Protein AF-A0A6A6IX76-F1 (afdb_monomer_lite)

pLDDT: mean 70.17, std 24.58, range [25.3, 98.0]

Organism: NCBI:txid390896

Secondary structure (DSSP, 8-state):
-PPPPP-PPPP-PPPP-TTSBSSHHHHHHT-EE--GGGS-GGG-B-TTT-PBBTPPPTT---PBPEEE-TTS-EEEHHHHHHHTPPPPEEEEE------STT-HHHHHHHHHHHHHHHTT--GGGGGGT--HHHHHHHHHHHTTSHHHHHHHHHHHHHHHHHHTT---S-EEEEEE-SSEEEEEEPPPP-SS----------------PPPPS---SS-HHHHHHHHHHHHHHHHHHHSS------------------------------------------------PPPP----------HHHHHHHHHHHHHHHHHHHHT-S-TTTSTT-HHHHHHHHHHHHHHHTTS----------------------------------------------------GGGGS-SS-HHHHHHHHHHHHHHHHHHHHHHHHHHHHHHHHHHHHHHHHHHHHHHHHHHHHHHHHHHHHHHHHHHHHHHHHHHHHHHHTTSPP---------------PSP-------------EEEEEEEE-SSGGG-SEEE-PPPP-TTS-TT-TT----GGGHHHHGGGSEEEEEEEE-TTTTTT-TT---SPPPPPSEEEEE------SB-TTT--B-B-TTSTTS-HHHHTT-----

Sequence (645 aa):
MQAAPGKKKPYRPPRPDANTFSTQHEFLESLTPVPADSVGEKDRKCAHCWKRFGEADPGLDNAEEPVRFRCGHVFGERCMKELFCPPEAVRIDMLPLSFAPGSRGAELGRRLSAYVDQCGVDKGALLIGGKREKDFTRLLNEVQNANRGYEILGKEWYPRVHQAMHPNLNLHDVHLLENAVIFDVGIPEPKGKPTFIPEYTTAAVGYIPSMPTEWTATSTEDLLALADEAQHLYEAAKNATPDSSNASSTPVSSINNNGLPSFASLLGALHGDVDVPDHDPSFATTTSEPVSQPDTPGSAKTVAEITSELLAEDQALIEMMSTLEDPALAMDSPAYVAYQQMMEHYSETATEGSIPSSEDGPEPMEGVEQPSTDTAAEPLQGKLPSIHEALSSAETGGTAPGAWKDKLPKVSKLDKLVSLQKSQADAKQAFKAAKKSEASIKASKEASQRRAAKAKAERDARKQELIAVLARSLARVYDEYEQHQFDSALAAGQPPPIKRLKLASPTSTITPPPVTDAPIPGPLPMNVIHLSAMMHRHDVDARHYEVPQPYTHGGDPEDEDDDETINDEAQGLSEKTIFLTRTTCRKCFKHTAGGPTRFFSLPEYICWKNTKSVPDGCPICHKVLFRKGLDSLDPHGAAMAVDPY

Foldseek 3Di:
DDDDPPPDDPDDFFDDDPQFAADLVSQLVQFAFDALVPQDPVQQAAPPPRDGAPDDDVPDPDHFTWTAGPVGHIHGSVVCCVLSPQFDWQWDFFAAQDCPPPFLLVLLLVLLVVQCVVVVPDPVCLVVVDPLLVSLLVVLVQLVPVVSLCVRRNLPVSVVVVVLLPDPAQFPFWADGRFAIETEGFDDDPPDDPPCPDDPDDDDDDDDPPDPPPPPPDPVVVVVVVVVVVVVVVVVVVPDDDDDDDDDDDDDDDDDDDDDDDDDDDDDDDDDDDDDDDDDDDDDDDDDDDDDDDDDDDDDDDVVVVVVVVVVVVVVVVVVVVPPPDPVPCCPDPVNVVVVVVVVVVVVVPDDDDDDDDDDDDDDDDDDDDDDDDDDDDDDDDDDDDDDDDDDDDDDDDDDDDDCVVVPPPQDPVNVVVVVVVVVVVVVVVVVVVVVVVVVVVVVVVVVVVVVVVVVVVVVVSSSSSSSSSSVNSVVSNSVNLVCQQVVCVVVVHNGPVVDPPPDPPPDPPPDPPPPVPPPPPSDPAQEFEWEAEDAPVQQAPQEEATADGPPVVDDPVPPPCPPDPVVVSVVSNRHRYYYYYHYDCVRQVPVPVGCPRHRDDHSMYIYRDPSPSQLADPPPSNGRHDPPSPVPPVVVVPPPPDPD

Structure (mmCIF, N/CA/C/O backbone):
data_AF-A0A6A6IX76-F1
#
_entry.id   AF-A0A6A6IX76-F1
#
loop_
_atom_site.group_PDB
_atom_site.id
_atom_site.type_symbol
_atom_site.label_atom_id
_atom_site.label_alt_id
_atom_site.label_comp_id
_atom_site.label_asym_id
_atom_site.label_entity_id
_atom_site.label_seq_id
_atom_site.pdbx_PDB_ins_code
_atom_site.Cartn_x
_atom_site.Cartn_y
_atom_site.Cartn_z
_atom_site.occupancy
_atom_site.B_iso_or_equiv
_atom_site.auth_seq_id
_atom_site.auth_comp_id
_atom_site.auth_asym_id
_atom_site.auth_atom_id
_atom_site.pdbx_PDB_model_num
ATOM 1 N N . MET A 1 1 ? -27.941 36.169 -43.407 1.00 43.28 1 MET A N 1
ATOM 2 C CA . MET A 1 1 ? -28.089 34.843 -42.764 1.00 43.28 1 MET A CA 1
ATOM 3 C C . MET A 1 1 ? -26.693 34.354 -42.426 1.00 43.28 1 MET A C 1
ATOM 5 O O . MET A 1 1 ? -25.873 34.317 -43.333 1.00 43.28 1 MET A O 1
ATOM 9 N N . GLN A 1 2 ? -26.386 34.059 -41.162 1.00 44.41 2 GLN A N 1
ATOM 10 C CA . GLN A 1 2 ? -25.105 33.432 -40.812 1.00 44.41 2 GLN A CA 1
ATOM 11 C C . GLN A 1 2 ? -25.193 31.933 -41.125 1.00 44.41 2 GLN A C 1
ATOM 13 O O . GLN A 1 2 ? -26.206 31.302 -40.823 1.00 44.41 2 GLN A O 1
ATOM 18 N N . ALA A 1 3 ? -24.165 31.370 -41.760 1.00 51.00 3 ALA A N 1
ATOM 19 C CA . ALA A 1 3 ? -24.097 29.931 -41.982 1.00 51.00 3 ALA A CA 1
ATOM 20 C C . ALA A 1 3 ? -23.839 29.232 -40.640 1.00 51.00 3 ALA A C 1
ATOM 22 O O . ALA A 1 3 ? -22.902 29.594 -39.929 1.00 51.00 3 ALA A O 1
ATOM 23 N N . ALA A 1 4 ? -24.663 28.241 -40.290 1.00 57.56 4 ALA A N 1
ATOM 24 C CA . ALA A 1 4 ? -24.445 27.456 -39.078 1.00 57.56 4 ALA A CA 1
ATOM 25 C C . ALA A 1 4 ? -23.062 26.776 -39.141 1.00 57.56 4 ALA A C 1
ATOM 27 O O . ALA A 1 4 ? -22.710 26.245 -40.201 1.00 57.56 4 ALA A O 1
ATOM 28 N N . PRO A 1 5 ? -22.273 26.773 -38.047 1.00 67.00 5 PRO A N 1
ATOM 29 C CA . PRO A 1 5 ? -20.932 26.204 -38.057 1.00 67.00 5 PRO A CA 1
ATOM 30 C C . PRO A 1 5 ? -20.999 24.730 -38.462 1.00 67.00 5 PRO A C 1
ATOM 32 O O . PRO A 1 5 ? -21.653 23.913 -37.809 1.00 67.00 5 PRO A O 1
ATOM 35 N N . GLY A 1 6 ? -20.345 24.401 -39.579 1.00 70.00 6 GLY A N 1
ATOM 36 C CA . GLY A 1 6 ? -20.368 23.057 -40.142 1.00 70.00 6 GLY A CA 1
ATOM 37 C C . GLY A 1 6 ? -19.868 22.048 -39.114 1.00 70.00 6 GLY A C 1
ATOM 38 O O . GLY A 1 6 ? -18.753 22.186 -38.609 1.00 70.00 6 GLY A O 1
ATOM 39 N N . LYS A 1 7 ? -20.694 21.042 -38.796 1.00 77.06 7 LYS A N 1
ATOM 40 C CA . LYS A 1 7 ? -20.360 20.002 -37.814 1.00 77.06 7 LYS A CA 1
ATOM 41 C C . LYS A 1 7 ? -19.043 19.336 -38.220 1.00 77.06 7 LYS A C 1
ATOM 43 O O . LYS A 1 7 ? -19.023 18.544 -39.165 1.00 77.06 7 LYS A O 1
ATOM 48 N N . LYS A 1 8 ? -17.949 19.668 -37.519 1.00 80.06 8 LYS A N 1
ATOM 49 C CA . LYS A 1 8 ? -16.648 19.010 -37.693 1.00 80.06 8 LYS A CA 1
ATOM 50 C C . LYS A 1 8 ? -16.887 17.504 -37.575 1.00 80.06 8 LYS A C 1
ATOM 52 O O . LYS A 1 8 ? -17.540 17.062 -36.629 1.00 80.06 8 LYS A O 1
ATOM 57 N N . LYS A 1 9 ? -16.417 16.722 -38.553 1.00 77.69 9 LYS A N 1
ATOM 58 C CA . LYS A 1 9 ? -16.522 15.257 -38.481 1.00 77.69 9 LYS A CA 1
ATOM 59 C C . LYS A 1 9 ? -15.823 14.819 -37.186 1.00 77.69 9 LYS A C 1
ATOM 61 O O . LYS A 1 9 ? -14.697 15.271 -36.976 1.00 77.69 9 LYS A O 1
ATOM 66 N N . PRO A 1 10 ? -16.457 14.003 -36.321 1.00 78.88 10 PRO A N 1
ATOM 67 C CA . PRO A 1 10 ? -15.813 13.559 -35.093 1.00 78.88 10 PRO A CA 1
ATOM 68 C C . PRO A 1 10 ? -14.507 12.851 -35.448 1.00 78.88 10 PRO A C 1
ATOM 70 O O . PRO A 1 10 ? -14.475 12.059 -36.398 1.00 78.88 10 PRO A O 1
ATOM 73 N N . TYR A 1 11 ? -13.442 13.176 -34.713 1.00 78.50 11 TYR A N 1
ATOM 74 C CA . TYR A 1 11 ? -12.138 12.559 -34.908 1.00 78.50 11 TYR A CA 1
ATOM 75 C C . TYR A 1 11 ? -12.284 11.039 -34.830 1.00 78.50 11 TYR A C 1
ATOM 77 O O . TYR A 1 11 ? -12.939 10.502 -33.936 1.00 78.50 11 TYR A O 1
ATOM 85 N N . ARG A 1 12 ? -11.703 10.348 -35.807 1.00 73.81 12 ARG A N 1
ATOM 86 C CA . ARG A 1 12 ? -11.569 8.896 -35.784 1.00 73.81 12 ARG A CA 1
ATOM 87 C C . ARG A 1 12 ? -10.086 8.618 -35.603 1.00 73.81 12 ARG A C 1
ATOM 89 O O . ARG A 1 12 ? -9.333 9.054 -36.477 1.00 73.81 12 ARG A O 1
ATOM 96 N N . PRO A 1 13 ? -9.667 7.922 -34.532 1.00 71.94 13 PRO A N 1
ATOM 97 C CA . PRO A 1 13 ? -8.279 7.520 -34.418 1.00 71.94 13 PRO A CA 1
ATOM 98 C C . PRO A 1 13 ? -7.898 6.686 -35.651 1.00 71.94 13 PRO A C 1
ATOM 100 O O . PRO A 1 13 ? -8.743 5.934 -36.168 1.00 71.94 13 PRO A O 1
ATOM 103 N N . PRO A 1 14 ? -6.665 6.838 -36.160 1.00 78.94 14 PRO A N 1
ATOM 104 C CA . PRO A 1 14 ? -6.174 6.009 -37.246 1.00 78.94 14 PRO A CA 1
ATOM 105 C C . PRO A 1 14 ? -6.271 4.531 -36.856 1.00 78.94 14 PRO A C 1
ATOM 107 O O . PRO A 1 14 ? -6.201 4.162 -35.686 1.00 78.94 14 PRO A O 1
ATOM 110 N N . ARG A 1 15 ? -6.507 3.677 -37.851 1.00 84.25 15 ARG A N 1
ATOM 111 C CA . ARG A 1 15 ? -6.641 2.230 -37.657 1.00 84.25 15 ARG A CA 1
ATOM 112 C C . ARG A 1 15 ? -5.358 1.531 -38.106 1.00 84.25 15 ARG A C 1
ATOM 114 O O . ARG A 1 15 ? -4.731 2.041 -39.036 1.00 84.25 15 ARG A O 1
ATOM 121 N N . PRO A 1 16 ? -5.017 0.368 -37.521 1.00 85.88 16 PRO A N 1
ATOM 122 C CA . PRO A 1 16 ? -4.015 -0.528 -38.081 1.00 85.88 16 PRO A CA 1
ATOM 123 C C . PRO A 1 16 ? -4.233 -0.758 -39.582 1.00 85.88 16 PRO A C 1
ATOM 125 O O . PRO A 1 16 ? -5.360 -1.030 -40.008 1.00 85.88 16 PRO A O 1
ATOM 128 N N . ASP A 1 17 ? -3.164 -0.647 -40.368 1.00 88.00 17 ASP A N 1
ATOM 129 C CA . ASP A 1 17 ? -3.142 -0.974 -41.795 1.00 88.00 17 ASP A CA 1
ATOM 130 C C . ASP A 1 17 ? -2.221 -2.184 -42.070 1.00 88.00 17 ASP A C 1
ATOM 132 O O . ASP A 1 17 ? -1.802 -2.888 -41.148 1.00 88.00 17 ASP A O 1
ATOM 136 N N . ALA A 1 18 ? -1.945 -2.487 -43.342 1.00 87.31 18 ALA A N 1
ATOM 137 C CA . ALA A 1 18 ? -1.089 -3.616 -43.724 1.00 87.31 18 ALA A CA 1
ATOM 138 C C . ALA A 1 18 ? 0.401 -3.430 -43.357 1.00 87.31 18 ALA A C 1
ATOM 140 O O . ALA A 1 18 ? 1.162 -4.390 -43.416 1.00 87.31 18 ALA A O 1
ATOM 141 N N . ASN A 1 19 ? 0.813 -2.215 -42.986 1.00 85.12 19 ASN A N 1
ATOM 142 C CA . ASN A 1 19 ? 2.173 -1.851 -42.592 1.00 85.12 19 ASN A CA 1
ATOM 143 C C . ASN A 1 19 ? 2.338 -1.781 -41.064 1.00 85.12 19 ASN A C 1
ATOM 145 O O . ASN A 1 19 ? 3.473 -1.717 -40.594 1.00 85.12 19 ASN A O 1
ATOM 149 N N . THR A 1 20 ? 1.235 -1.772 -40.306 1.00 89.00 20 THR A N 1
ATOM 150 C CA . THR A 1 20 ? 1.229 -1.782 -38.837 1.00 89.00 20 THR A CA 1
ATOM 151 C C . THR A 1 20 ? 1.773 -3.114 -38.309 1.00 89.00 20 THR A C 1
ATOM 153 O O . THR A 1 20 ? 1.223 -4.180 -38.607 1.00 89.00 20 THR A O 1
ATOM 156 N N . PHE A 1 21 ? 2.834 -3.017 -37.510 1.00 89.88 21 PHE A N 1
ATOM 157 C CA . PHE A 1 21 ? 3.577 -4.099 -36.865 1.00 89.88 21 PHE A CA 1
ATOM 158 C C . PHE A 1 21 ? 2.705 -4.919 -35.906 1.00 89.88 21 PHE A C 1
ATOM 160 O O . PHE A 1 21 ? 1.697 -4.434 -35.382 1.00 89.88 21 PHE A O 1
ATOM 167 N N . SER A 1 22 ? 3.073 -6.180 -35.689 1.00 88.00 22 SER A N 1
ATOM 168 C CA . SER A 1 22 ? 2.389 -7.065 -34.744 1.00 88.00 22 SER A CA 1
ATOM 169 C C . SER A 1 22 ? 2.694 -6.700 -33.291 1.00 88.00 22 SER A C 1
ATOM 171 O O . SER A 1 22 ? 1.755 -6.640 -32.499 1.00 88.00 22 SER A O 1
ATOM 173 N N . THR A 1 23 ? 3.956 -6.377 -32.993 1.00 87.25 23 THR A N 1
ATOM 174 C CA . THR A 1 23 ? 4.463 -6.019 -31.660 1.00 87.25 23 THR A CA 1
ATOM 175 C C . THR A 1 23 ? 5.268 -4.717 -31.696 1.00 87.25 23 THR A C 1
ATOM 177 O O . THR A 1 23 ? 5.735 -4.281 -32.754 1.00 87.25 23 THR A O 1
ATOM 180 N N . GLN A 1 24 ? 5.481 -4.106 -30.530 1.00 86.62 24 GLN A N 1
ATOM 181 C CA . GLN A 1 24 ? 6.405 -2.979 -30.356 1.00 86.62 24 GLN A CA 1
ATOM 182 C C . GLN A 1 24 ? 7.868 -3.351 -30.692 1.00 86.62 24 GLN A C 1
ATOM 184 O O . GLN A 1 24 ? 8.612 -2.523 -31.217 1.00 86.62 24 GLN A O 1
ATOM 189 N N . HIS A 1 25 ? 8.272 -4.606 -30.462 1.00 87.50 25 HIS A N 1
ATOM 190 C CA . HIS A 1 25 ? 9.621 -5.095 -30.776 1.00 87.50 25 HIS A CA 1
ATOM 191 C C . HIS A 1 25 ? 9.858 -5.226 -32.292 1.00 87.50 25 HIS A C 1
ATOM 193 O O . HIS A 1 25 ? 10.862 -4.723 -32.788 1.00 87.50 25 HIS A O 1
ATOM 199 N N . GLU A 1 26 ? 8.896 -5.780 -33.049 1.00 90.62 26 GLU A N 1
ATOM 200 C CA . GLU A 1 26 ? 8.969 -5.873 -34.523 1.00 90.62 26 GLU A CA 1
ATOM 201 C C . GLU A 1 26 ? 9.098 -4.475 -35.161 1.00 90.62 26 GLU A C 1
ATOM 203 O O . GLU A 1 26 ? 9.751 -4.305 -36.190 1.00 90.62 26 GLU A O 1
ATOM 208 N N . PHE A 1 27 ? 8.496 -3.451 -34.541 1.00 91.75 27 PHE A N 1
ATOM 209 C CA . PHE A 1 27 ? 8.679 -2.061 -34.952 1.00 91.75 27 PHE A CA 1
ATOM 210 C C . PHE A 1 27 ? 10.124 -1.574 -34.732 1.00 91.75 27 PHE A C 1
ATOM 212 O O . PHE A 1 27 ? 10.698 -1.010 -35.666 1.00 91.75 27 PHE A O 1
ATOM 219 N N . LEU A 1 28 ? 10.729 -1.813 -33.562 1.00 91.19 28 LEU A N 1
ATOM 220 C CA . LEU A 1 28 ? 12.121 -1.423 -33.289 1.00 91.19 28 LEU A CA 1
ATOM 221 C C . LEU A 1 28 ? 13.120 -2.134 -34.215 1.00 91.19 28 LEU A C 1
ATOM 223 O O . LEU A 1 28 ? 13.999 -1.483 -34.775 1.00 91.19 28 LEU A O 1
ATOM 227 N N . GLU A 1 29 ? 12.956 -3.439 -34.446 1.00 92.25 29 GLU A N 1
ATOM 228 C CA . GLU A 1 29 ? 13.796 -4.207 -35.382 1.00 92.25 29 GLU A CA 1
ATOM 229 C C . GLU A 1 29 ? 13.666 -3.723 -36.840 1.00 92.25 29 GLU A C 1
ATOM 231 O O . GLU A 1 29 ? 14.561 -3.927 -37.659 1.00 92.25 29 GLU A O 1
ATOM 236 N N . SER A 1 30 ? 12.559 -3.058 -37.185 1.00 92.50 30 SER A N 1
ATOM 237 C CA . SER A 1 30 ? 12.304 -2.549 -38.538 1.00 92.50 30 SER A CA 1
ATOM 238 C C . SER A 1 30 ? 12.938 -1.195 -38.860 1.00 92.50 30 SER A C 1
ATOM 240 O O . SER A 1 30 ? 12.792 -0.719 -39.992 1.00 92.50 30 SER A O 1
ATOM 242 N N . LEU A 1 31 ? 13.577 -0.545 -37.882 1.00 93.88 31 LEU A N 1
ATOM 243 C CA . LEU A 1 31 ? 14.130 0.800 -38.014 1.00 93.88 31 LEU A CA 1
ATOM 244 C C . LEU A 1 31 ? 15.315 0.806 -38.991 1.00 93.88 31 LEU A C 1
ATOM 246 O O . LEU A 1 31 ? 16.470 0.676 -38.607 1.00 93.88 31 LEU A O 1
ATOM 250 N N . THR A 1 32 ? 15.027 0.968 -40.285 1.00 93.69 32 THR A N 1
ATOM 251 C CA . THR A 1 32 ? 16.068 1.017 -41.319 1.00 93.69 32 THR A CA 1
ATOM 252 C C . THR A 1 32 ? 16.925 2.280 -41.162 1.00 93.69 32 THR A C 1
ATOM 254 O O . THR A 1 32 ? 16.364 3.378 -41.292 1.00 93.69 32 THR A O 1
ATOM 257 N N . PRO A 1 33 ? 18.250 2.165 -40.930 1.00 95.81 33 PRO A N 1
ATOM 258 C CA . PRO A 1 33 ? 19.145 3.314 -40.911 1.00 95.81 33 PRO A CA 1
ATOM 259 C C . PRO A 1 33 ? 19.291 3.904 -42.316 1.00 95.81 33 PRO A C 1
ATOM 261 O O . PRO A 1 33 ? 19.227 3.209 -43.334 1.00 95.81 33 PRO A O 1
ATOM 264 N N . VAL A 1 34 ? 19.474 5.217 -42.371 1.00 96.81 34 VAL A N 1
ATOM 265 C CA . VAL A 1 34 ? 19.562 6.017 -43.591 1.00 96.81 34 VAL A CA 1
ATOM 266 C C . VAL A 1 34 ? 20.796 6.909 -43.477 1.00 96.81 34 VAL A C 1
ATOM 268 O O . VAL A 1 34 ? 20.915 7.622 -42.487 1.00 96.81 34 VAL A O 1
ATOM 271 N N . PRO A 1 35 ? 21.709 6.949 -44.466 1.00 96.81 35 PRO A N 1
ATOM 272 C CA . PRO A 1 35 ? 22.851 7.859 -44.415 1.00 96.81 35 PRO A CA 1
ATOM 273 C C . PRO A 1 35 ? 22.382 9.311 -44.280 1.00 96.81 35 PRO A C 1
ATOM 275 O O . PRO A 1 35 ? 21.573 9.760 -45.099 1.00 96.81 35 PRO A O 1
ATOM 278 N N . ALA A 1 36 ? 22.901 10.050 -43.293 1.00 96.19 36 ALA A N 1
ATOM 279 C CA . ALA A 1 36 ? 22.473 11.421 -42.985 1.00 96.19 36 ALA A CA 1
ATOM 280 C C . ALA A 1 36 ? 22.502 12.351 -44.209 1.00 96.19 36 ALA A C 1
ATOM 282 O O . ALA A 1 36 ? 21.611 13.185 -44.377 1.00 96.19 36 ALA A O 1
ATOM 283 N N . ASP A 1 37 ? 23.449 12.147 -45.132 1.00 95.38 37 ASP A N 1
ATOM 284 C CA . ASP A 1 37 ? 23.512 12.945 -46.353 1.00 95.38 37 ASP A CA 1
ATOM 285 C C . ASP A 1 37 ? 22.367 12.712 -47.347 1.00 95.38 37 ASP A C 1
ATOM 287 O O . ASP A 1 37 ? 22.001 13.624 -48.090 1.00 95.38 37 ASP A O 1
ATOM 291 N N . SER A 1 38 ? 21.761 11.524 -47.325 1.00 96.19 38 SER A N 1
ATOM 292 C CA . SER A 1 38 ? 20.589 11.183 -48.142 1.00 96.19 38 SER A CA 1
ATOM 293 C C . SER A 1 38 ? 19.264 11.689 -47.554 1.00 96.19 38 SER A C 1
ATOM 295 O O . SER A 1 38 ? 18.215 11.578 -48.195 1.00 96.19 38 SER A O 1
ATOM 297 N N . VAL A 1 39 ? 19.293 12.268 -46.348 1.00 96.19 39 VAL A N 1
ATOM 298 C CA . VAL A 1 39 ? 18.149 12.960 -45.751 1.00 96.19 39 VAL A CA 1
ATOM 299 C C . VAL A 1 39 ? 18.072 14.380 -46.324 1.00 96.19 39 VAL A C 1
ATOM 301 O O . VAL A 1 39 ? 19.061 15.121 -46.351 1.00 96.19 39 VAL A O 1
ATOM 304 N N . GLY A 1 40 ? 16.885 14.759 -46.809 1.00 95.00 40 GLY A N 1
ATOM 305 C CA . GLY A 1 40 ? 16.633 16.083 -47.377 1.00 95.00 40 GLY A CA 1
ATOM 306 C C . GLY A 1 40 ? 16.861 17.185 -46.344 1.00 95.00 40 GLY A C 1
ATOM 307 O O . GLY A 1 40 ? 16.545 17.009 -45.175 1.00 95.00 40 GLY A O 1
ATOM 308 N N . GLU A 1 41 ? 17.402 18.330 -46.763 1.00 94.25 41 GLU A N 1
ATOM 309 C CA . GLU A 1 41 ? 17.917 19.379 -45.862 1.00 94.25 41 GLU A CA 1
ATOM 310 C C . GLU A 1 41 ? 16.921 19.848 -44.782 1.00 94.25 41 GLU A C 1
ATOM 312 O O . GLU A 1 41 ? 17.316 20.106 -43.647 1.00 94.25 41 GLU A O 1
ATOM 317 N N . LYS A 1 42 ? 15.623 19.894 -45.109 1.00 92.00 42 LYS A N 1
ATOM 318 C CA . LYS A 1 42 ? 14.541 20.256 -44.173 1.00 92.00 42 LYS A CA 1
ATOM 319 C C . LYS A 1 42 ? 14.274 19.196 -43.103 1.00 92.00 42 LYS A C 1
ATOM 321 O O . LYS A 1 42 ? 13.825 19.538 -42.016 1.00 92.00 42 LYS A O 1
ATOM 326 N N . ASP A 1 43 ? 14.575 17.943 -43.422 1.00 93.75 43 ASP A N 1
ATOM 327 C CA . ASP A 1 43 ? 14.320 16.762 -42.603 1.00 93.75 43 ASP A CA 1
ATOM 328 C C . ASP A 1 43 ? 15.595 16.282 -41.881 1.00 93.75 43 ASP A C 1
ATOM 330 O O . ASP A 1 43 ? 15.544 15.292 -41.162 1.00 93.75 43 ASP A O 1
ATOM 334 N N . ARG A 1 44 ? 16.748 16.965 -42.031 1.00 95.62 44 ARG A N 1
ATOM 335 C CA . ARG A 1 44 ? 18.042 16.620 -41.386 1.00 95.62 44 ARG A CA 1
ATOM 336 C C . ARG A 1 44 ? 18.072 16.828 -39.855 1.00 95.62 44 ARG A C 1
ATOM 338 O O . ARG A 1 44 ? 19.150 16.873 -39.263 1.00 95.62 44 ARG A O 1
ATOM 345 N N . LYS A 1 45 ? 16.912 16.969 -39.210 1.00 96.25 45 LYS A N 1
ATOM 346 C CA . LYS A 1 45 ? 16.739 17.087 -37.757 1.00 96.25 45 LYS A CA 1
ATOM 347 C C . LYS A 1 45 ? 15.789 16.010 -37.247 1.00 96.25 45 LYS A C 1
ATOM 349 O O . LYS A 1 45 ? 14.758 15.756 -37.865 1.00 96.25 45 LYS A O 1
ATOM 354 N N . CYS A 1 46 ? 16.087 15.441 -36.083 1.00 95.25 46 CYS A N 1
ATOM 355 C CA . CYS A 1 46 ? 15.146 14.582 -35.378 1.00 95.25 46 CYS A CA 1
ATOM 356 C C . CYS A 1 46 ? 13.927 15.407 -34.941 1.00 95.25 46 CYS A C 1
ATOM 358 O O . CYS A 1 46 ? 14.076 16.397 -34.230 1.00 95.25 46 CYS A O 1
ATOM 360 N N . ALA A 1 47 ? 12.715 14.992 -35.314 1.00 91.88 47 ALA A N 1
ATOM 361 C CA . ALA A 1 47 ? 11.487 15.694 -34.927 1.00 91.88 47 ALA A CA 1
ATOM 362 C C . ALA A 1 47 ? 11.103 15.533 -33.437 1.00 91.88 47 ALA A C 1
ATOM 364 O O . ALA A 1 47 ? 10.102 16.103 -33.015 1.00 91.88 47 ALA A O 1
ATOM 365 N N . HIS A 1 48 ? 11.868 14.753 -32.662 1.00 89.38 48 HIS A N 1
ATOM 366 C CA . HIS A 1 48 ? 11.688 14.589 -31.217 1.00 89.38 48 HIS A CA 1
ATOM 367 C C . HIS A 1 48 ? 12.638 15.509 -30.432 1.00 89.38 48 HIS A C 1
ATOM 369 O O . HIS A 1 48 ? 12.171 16.445 -29.797 1.00 89.38 48 HIS A O 1
ATOM 375 N N . CYS A 1 49 ? 13.960 15.317 -30.545 1.00 92.12 49 CYS A N 1
ATOM 376 C CA . CYS A 1 49 ? 14.965 16.105 -29.812 1.00 92.12 49 CYS A CA 1
ATOM 377 C C . CYS A 1 49 ? 15.480 17.361 -30.549 1.00 92.12 49 CYS A C 1
ATOM 379 O O . CYS A 1 49 ? 16.354 18.056 -30.040 1.00 92.12 49 CYS A O 1
ATOM 381 N N . TRP A 1 50 ? 15.003 17.647 -31.769 1.00 94.00 50 TRP A N 1
ATOM 382 C CA . TRP A 1 50 ? 15.368 18.804 -32.615 1.00 94.00 50 TRP A CA 1
ATOM 383 C C . TRP A 1 50 ? 16.855 18.931 -33.018 1.00 94.00 50 TRP A C 1
ATOM 385 O O . TRP A 1 50 ? 17.203 19.829 -33.806 1.00 94.00 50 TRP A O 1
ATOM 395 N N . LYS A 1 51 ? 17.726 18.025 -32.551 1.00 94.62 51 LYS A N 1
ATOM 396 C CA . LYS A 1 51 ? 19.136 17.895 -32.952 1.00 94.62 51 LYS A CA 1
ATOM 397 C C . LYS A 1 51 ? 19.262 17.445 -34.405 1.00 94.62 51 LYS A C 1
ATOM 399 O O . LYS A 1 51 ? 18.343 16.845 -34.968 1.00 94.62 51 LYS A O 1
ATOM 404 N N . ARG A 1 52 ? 20.396 17.762 -35.029 1.00 96.31 52 ARG A N 1
ATOM 405 C CA . ARG A 1 52 ? 20.725 17.315 -36.387 1.00 96.31 52 ARG A CA 1
ATOM 406 C C . ARG A 1 52 ? 21.370 15.937 -36.365 1.00 96.31 52 ARG A C 1
ATOM 408 O O . ARG A 1 52 ? 22.087 15.598 -35.432 1.00 96.31 52 ARG A O 1
ATOM 415 N N . PHE A 1 53 ? 21.131 15.157 -37.412 1.00 97.31 53 PHE A N 1
ATOM 416 C CA . PHE A 1 53 ? 21.707 13.819 -37.505 1.00 97.31 53 PHE A CA 1
ATOM 417 C C . PHE A 1 53 ? 23.221 13.865 -37.726 1.00 97.31 53 PHE A C 1
ATOM 419 O O . PHE A 1 53 ? 23.697 14.615 -38.579 1.00 97.31 53 PHE A O 1
ATOM 426 N N . GLY A 1 54 ? 23.962 13.052 -36.971 1.00 94.00 54 GLY A N 1
ATOM 427 C CA . GLY A 1 54 ? 25.429 13.029 -36.980 1.00 94.00 54 GLY A CA 1
ATOM 428 C C . GLY A 1 54 ? 26.123 14.229 -36.313 1.00 94.00 54 GLY A C 1
ATOM 429 O O . GLY A 1 54 ? 27.350 14.265 -36.296 1.00 94.00 54 GLY A O 1
ATOM 430 N N . GLU A 1 55 ? 25.385 15.196 -35.754 1.00 94.50 55 GLU A N 1
ATOM 431 C CA . GLU A 1 55 ? 25.950 16.264 -34.917 1.00 94.50 55 GLU A CA 1
ATOM 432 C C . GLU A 1 55 ? 25.823 15.853 -33.434 1.00 94.50 55 GLU A C 1
ATOM 434 O O . GLU A 1 55 ? 24.714 15.643 -32.944 1.00 94.50 55 GLU A O 1
ATOM 439 N N . ALA A 1 56 ? 26.956 15.711 -32.735 1.00 93.56 56 ALA A N 1
ATOM 440 C CA . ALA A 1 56 ? 27.031 15.456 -31.289 1.00 93.56 56 ALA A CA 1
ATOM 441 C C . ALA A 1 56 ? 27.270 16.762 -30.513 1.00 93.56 56 ALA A C 1
ATOM 443 O O . ALA A 1 56 ? 27.950 17.663 -31.015 1.00 93.56 56 ALA A O 1
ATOM 444 N N . ASP A 1 57 ? 26.780 16.849 -29.275 1.00 91.75 57 ASP A N 1
ATOM 445 C CA . ASP A 1 57 ? 27.096 17.983 -28.400 1.00 91.75 57 ASP A CA 1
ATOM 446 C C . ASP A 1 57 ? 28.558 17.922 -27.901 1.00 91.75 57 ASP A C 1
ATOM 448 O O . ASP A 1 57 ? 29.105 16.832 -27.702 1.00 91.75 57 ASP A O 1
ATOM 452 N N . PRO A 1 58 ? 29.225 19.069 -27.649 1.00 93.88 58 PRO A N 1
ATOM 453 C CA . PRO A 1 58 ? 30.626 19.090 -27.228 1.00 93.88 58 PRO A CA 1
ATOM 454 C C . PRO A 1 58 ? 30.891 18.311 -25.928 1.00 93.88 58 PRO A C 1
ATOM 456 O O . PRO A 1 58 ? 30.606 18.786 -24.832 1.00 93.88 58 PRO A O 1
ATOM 459 N N . GLY A 1 59 ? 31.500 17.129 -26.057 1.00 92.25 59 GLY A N 1
ATOM 460 C CA . GLY A 1 59 ? 31.865 16.259 -24.934 1.00 92.25 59 GLY A CA 1
ATOM 461 C C . GLY A 1 59 ? 30.832 15.188 -24.565 1.00 92.25 59 GLY A C 1
ATOM 462 O O . GLY A 1 59 ? 31.078 14.448 -23.615 1.00 92.25 59 GLY A O 1
ATOM 463 N N . LEU A 1 60 ? 29.724 15.064 -25.305 1.00 91.00 60 LEU A N 1
ATOM 464 C CA . LEU A 1 60 ? 28.700 14.036 -25.093 1.00 91.00 60 LEU A CA 1
ATOM 465 C C . LEU A 1 60 ? 28.578 13.130 -26.324 1.00 91.00 60 LEU A C 1
ATOM 467 O O . LEU A 1 60 ? 28.434 13.615 -27.443 1.00 91.00 60 LEU A O 1
ATOM 471 N N . ASP A 1 61 ? 28.566 11.811 -26.123 1.00 90.00 61 ASP A N 1
ATOM 472 C CA . ASP A 1 61 ? 28.298 10.851 -27.201 1.00 90.00 61 ASP A CA 1
ATOM 473 C C . ASP A 1 61 ? 26.779 10.703 -27.407 1.00 90.00 61 ASP A C 1
ATOM 475 O O . ASP A 1 61 ? 26.114 9.817 -26.862 1.00 90.00 61 ASP A O 1
ATOM 479 N N . ASN A 1 62 ? 26.192 11.693 -28.085 1.00 89.62 62 ASN A N 1
ATOM 480 C CA . ASN A 1 62 ? 24.742 11.827 -28.240 1.00 89.62 62 ASN A CA 1
ATOM 481 C C . ASN A 1 62 ? 24.287 12.216 -29.660 1.00 89.62 62 ASN A C 1
ATOM 483 O O . ASN A 1 62 ? 23.177 12.728 -29.829 1.00 89.62 62 ASN A O 1
ATOM 487 N N . ALA A 1 63 ? 25.120 11.946 -30.671 1.00 93.50 63 ALA A N 1
ATOM 488 C CA . ALA A 1 63 ? 24.713 12.054 -32.068 1.00 93.50 63 ALA A CA 1
ATOM 489 C C . ALA A 1 63 ? 23.577 11.068 -32.388 1.00 93.50 63 ALA A C 1
ATOM 491 O O . ALA A 1 63 ? 23.632 9.890 -32.043 1.00 93.50 63 ALA A O 1
ATOM 492 N N . GLU A 1 64 ? 22.564 11.548 -33.106 1.00 96.00 64 GLU A N 1
ATOM 493 C CA . GLU A 1 64 ? 21.472 10.715 -33.612 1.00 96.00 64 GLU A CA 1
ATOM 494 C C . GLU A 1 64 ? 21.786 10.219 -35.030 1.00 96.00 64 GLU A C 1
ATOM 496 O O . GLU A 1 64 ? 22.015 11.030 -35.935 1.00 96.00 64 GLU A O 1
ATOM 501 N N . GLU A 1 65 ? 21.730 8.905 -35.262 1.00 97.06 65 GLU A N 1
ATOM 502 C CA . GLU A 1 65 ? 21.673 8.353 -36.622 1.00 97.06 65 GLU A CA 1
ATOM 503 C C . GLU A 1 65 ? 20.237 8.440 -37.177 1.00 97.06 65 GLU A C 1
ATOM 505 O O . GLU A 1 65 ? 19.286 8.195 -36.431 1.00 97.06 65 GLU A O 1
ATOM 510 N N . PRO A 1 66 ? 20.017 8.773 -38.465 1.00 97.75 66 PRO A N 1
ATOM 511 C CA . PRO A 1 66 ? 18.668 8.845 -39.014 1.00 97.75 66 PRO A CA 1
ATOM 512 C C . PRO A 1 66 ? 18.107 7.453 -39.324 1.00 97.75 66 PRO A C 1
ATOM 514 O O . PRO A 1 66 ? 18.631 6.744 -40.182 1.00 97.75 66 PRO A O 1
ATOM 517 N N . VAL A 1 67 ? 16.965 7.105 -38.735 1.00 97.25 67 VAL A N 1
ATOM 518 C CA . VAL A 1 67 ? 16.162 5.927 -39.106 1.00 97.25 67 VAL A CA 1
ATOM 519 C C . VAL A 1 67 ? 14.855 6.326 -39.773 1.00 97.25 67 VAL A C 1
ATOM 521 O O . VAL A 1 67 ? 14.217 7.311 -39.398 1.00 97.25 67 VAL A O 1
ATOM 524 N N . ARG A 1 68 ? 14.431 5.549 -40.775 1.00 95.12 68 ARG A N 1
ATOM 525 C CA . ARG A 1 68 ? 13.191 5.795 -41.526 1.00 95.12 68 ARG A CA 1
ATOM 526 C C . ARG A 1 68 ? 12.103 4.788 -41.173 1.00 95.12 68 ARG A C 1
ATOM 528 O O . ARG A 1 68 ? 12.301 3.582 -41.267 1.00 95.12 68 ARG A O 1
ATOM 535 N N . PHE A 1 69 ? 10.917 5.293 -40.844 1.00 93.62 69 PHE A N 1
ATOM 536 C CA . PHE A 1 69 ? 9.724 4.477 -40.601 1.00 93.62 69 PHE A CA 1
ATOM 537 C C . PHE A 1 69 ? 9.084 3.999 -41.916 1.00 93.62 69 PHE A C 1
ATOM 539 O O . PHE A 1 69 ? 9.152 4.691 -42.934 1.00 93.62 69 PHE A O 1
ATOM 546 N N . ARG A 1 70 ? 8.287 2.914 -41.871 1.00 90.12 70 ARG A N 1
ATOM 547 C CA . ARG A 1 70 ? 7.410 2.476 -42.990 1.00 90.12 70 ARG A CA 1
ATOM 548 C C . ARG A 1 70 ? 6.466 3.578 -43.519 1.00 90.12 70 ARG A C 1
ATOM 550 O O . ARG A 1 70 ? 5.969 3.475 -44.635 1.00 90.12 70 ARG A O 1
ATOM 557 N N . CYS A 1 71 ? 6.208 4.642 -42.751 1.00 88.81 71 CYS A N 1
ATOM 558 C CA . CYS A 1 71 ? 5.419 5.801 -43.190 1.00 88.81 71 CYS A CA 1
ATOM 559 C C . CYS A 1 71 ? 6.219 6.886 -43.943 1.00 88.81 71 CYS A C 1
ATOM 561 O O . CYS A 1 71 ? 5.631 7.897 -44.317 1.00 88.81 71 CYS A O 1
ATOM 563 N N . GLY A 1 72 ? 7.524 6.695 -44.162 1.00 91.50 72 GLY A N 1
ATOM 564 C CA . GLY A 1 72 ? 8.406 7.578 -44.937 1.00 91.50 72 GLY A CA 1
ATOM 565 C C . GLY A 1 72 ? 9.168 8.628 -44.120 1.00 91.50 72 GLY A C 1
ATOM 566 O O . GLY A 1 72 ? 10.230 9.066 -44.564 1.00 91.50 72 GLY A O 1
ATOM 567 N N . HIS A 1 73 ? 8.668 8.992 -42.937 1.00 94.44 73 HIS A N 1
ATOM 568 C CA . HIS A 1 73 ? 9.295 9.949 -42.018 1.00 94.44 73 HIS A CA 1
ATOM 569 C C . HIS A 1 73 ? 10.620 9.431 -41.442 1.00 94.44 73 HIS A C 1
ATOM 571 O O . HIS A 1 73 ? 10.812 8.218 -41.322 1.00 94.44 73 HIS A O 1
ATOM 577 N N . VAL A 1 74 ? 11.506 10.363 -41.080 1.00 96.12 74 VAL A N 1
ATOM 578 C CA . VAL A 1 74 ? 12.840 10.102 -40.520 1.00 96.12 74 VAL A CA 1
ATOM 579 C C . VAL A 1 74 ? 12.913 10.662 -39.098 1.00 96.12 74 VAL A C 1
ATOM 581 O O . VAL A 1 74 ? 12.411 11.754 -38.838 1.00 96.12 74 VAL A O 1
ATOM 584 N N . PHE A 1 75 ? 13.531 9.911 -38.192 1.00 96.94 75 PHE A N 1
ATOM 585 C CA . PHE A 1 75 ? 13.746 10.258 -36.786 1.00 96.94 75 PHE A CA 1
ATOM 586 C C . PHE A 1 75 ? 15.155 9.828 -36.354 1.00 96.94 75 PHE A C 1
ATOM 588 O O . PHE A 1 75 ? 15.835 9.134 -37.104 1.00 96.94 75 PHE A O 1
ATOM 595 N N . GLY A 1 76 ? 15.592 10.234 -35.162 1.00 96.94 76 GLY A N 1
ATOM 596 C CA . GLY A 1 76 ? 16.843 9.754 -34.569 1.00 96.94 76 GLY A CA 1
ATOM 597 C C . GLY A 1 76 ? 16.683 8.341 -34.015 1.00 96.94 76 GLY A C 1
ATOM 598 O O . GLY A 1 76 ? 15.659 8.044 -33.398 1.00 96.94 76 GLY A O 1
ATOM 599 N N . GLU A 1 77 ? 17.650 7.459 -34.257 1.00 95.75 77 GLU A N 1
ATOM 600 C CA . GLU A 1 77 ? 17.577 6.072 -33.804 1.00 95.75 77 GLU A CA 1
ATOM 601 C C . GLU A 1 77 ? 17.485 5.966 -32.280 1.00 95.75 77 GLU A C 1
ATOM 603 O O . GLU A 1 77 ? 16.651 5.208 -31.783 1.00 95.75 77 GLU A O 1
ATOM 608 N N . ARG A 1 78 ? 18.290 6.735 -31.536 1.00 94.00 78 ARG A N 1
ATOM 609 C CA . ARG A 1 78 ? 18.331 6.655 -30.073 1.00 94.00 78 ARG A CA 1
ATOM 610 C C . ARG A 1 78 ? 17.029 7.194 -29.495 1.00 94.00 78 ARG A C 1
ATOM 612 O O . ARG A 1 78 ? 16.343 6.456 -28.796 1.00 94.00 78 ARG A O 1
ATOM 619 N N . CYS A 1 79 ? 16.615 8.385 -29.936 1.00 93.25 79 CYS A N 1
ATOM 620 C CA . CYS A 1 79 ? 15.282 8.946 -29.693 1.00 93.25 79 CYS A CA 1
ATOM 621 C C . CYS A 1 79 ? 14.143 7.933 -29.886 1.00 93.25 79 CYS A C 1
ATOM 623 O O . CYS A 1 79 ? 13.221 7.896 -29.079 1.00 93.25 79 CYS A O 1
ATOM 625 N N . MET A 1 80 ? 14.148 7.138 -30.964 1.00 93.56 80 MET A N 1
ATOM 626 C CA . MET A 1 80 ? 13.053 6.194 -31.232 1.00 93.56 80 MET A CA 1
ATOM 627 C C . MET A 1 80 ? 13.197 4.872 -30.475 1.00 93.56 80 MET A C 1
ATOM 629 O O . MET A 1 80 ? 12.180 4.315 -30.075 1.00 93.56 80 MET A O 1
ATOM 633 N N . LYS A 1 81 ? 14.418 4.383 -30.226 1.00 91.94 81 LYS A N 1
ATOM 634 C CA . LYS A 1 81 ? 14.663 3.242 -29.327 1.00 91.94 81 LYS A CA 1
ATOM 635 C C . LYS A 1 81 ? 14.256 3.554 -27.887 1.00 91.94 81 LYS A C 1
ATOM 637 O O . LYS A 1 81 ? 13.804 2.655 -27.197 1.00 91.94 81 LYS A O 1
ATOM 642 N N . GLU A 1 82 ? 14.385 4.809 -27.468 1.00 89.12 82 GLU A N 1
ATOM 643 C CA . GLU A 1 82 ? 14.006 5.323 -26.151 1.00 89.12 82 GLU A CA 1
ATOM 644 C C . GLU A 1 82 ? 12.487 5.557 -26.052 1.00 89.12 82 GLU A C 1
ATOM 646 O O . GLU A 1 82 ? 11.812 4.885 -25.274 1.00 89.12 82 GLU A O 1
ATOM 651 N N . LEU A 1 83 ? 11.915 6.400 -26.925 1.00 88.62 83 LEU A N 1
ATOM 652 C CA . LEU A 1 83 ? 10.477 6.723 -26.962 1.00 88.62 83 LEU A CA 1
ATOM 653 C C . LEU A 1 83 ? 9.572 5.505 -27.231 1.00 88.62 83 LEU A C 1
ATOM 655 O O . LEU A 1 83 ? 8.407 5.487 -26.830 1.00 88.62 83 LEU A O 1
ATOM 659 N N . PHE A 1 84 ? 10.099 4.491 -27.922 1.00 88.81 84 PHE A N 1
ATOM 660 C CA . PHE A 1 84 ? 9.424 3.219 -28.177 1.00 88.81 84 PHE A CA 1
ATOM 661 C C . PHE A 1 84 ? 10.145 2.031 -27.528 1.00 88.81 84 PHE A C 1
ATOM 663 O O . PHE A 1 84 ? 9.972 0.898 -27.986 1.00 88.81 84 PHE A O 1
ATOM 670 N N . CYS A 1 85 ? 10.896 2.239 -26.445 1.00 85.44 85 CYS A N 1
ATOM 671 C CA . CYS A 1 85 ? 11.367 1.129 -25.619 1.00 85.44 85 CYS A CA 1
ATOM 672 C C . CYS A 1 85 ? 10.156 0.414 -24.986 1.00 85.44 85 CYS A C 1
ATOM 674 O O . CYS A 1 85 ? 9.256 1.095 -24.478 1.00 85.44 85 CYS A O 1
ATOM 676 N N . PRO A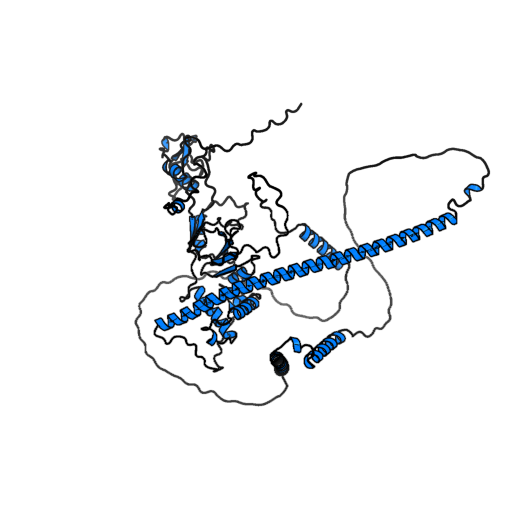 1 86 ? 10.066 -0.930 -25.004 1.00 81.38 86 PRO A N 1
ATOM 677 C CA . PRO A 1 86 ? 9.107 -1.639 -24.164 1.00 81.38 86 PRO A CA 1
ATOM 678 C C . PRO A 1 86 ? 9.365 -1.245 -22.702 1.00 81.38 86 PRO A C 1
ATOM 680 O O . PRO A 1 86 ? 10.509 -1.352 -22.258 1.00 81.38 86 PRO A O 1
ATOM 683 N N . PRO A 1 87 ? 8.360 -0.754 -21.956 1.00 79.81 87 PRO A N 1
ATOM 684 C CA . PRO A 1 87 ? 8.599 -0.214 -20.627 1.00 79.81 87 PRO A CA 1
ATOM 685 C C . PRO A 1 87 ? 9.117 -1.306 -19.696 1.00 79.81 87 PRO A C 1
ATOM 687 O O . PRO A 1 87 ? 8.467 -2.342 -19.526 1.00 79.81 87 PRO A O 1
ATOM 690 N N . GLU A 1 88 ? 10.276 -1.066 -19.081 1.00 83.31 88 GLU A N 1
ATOM 691 C CA . GLU A 1 88 ? 10.862 -2.015 -18.143 1.00 83.31 88 GLU A CA 1
ATOM 692 C C . GLU A 1 88 ? 9.883 -2.282 -16.991 1.00 83.31 88 GLU A C 1
ATOM 694 O O . GLU A 1 88 ? 9.278 -1.367 -16.415 1.00 83.31 88 GLU A O 1
ATOM 699 N N . ALA A 1 89 ? 9.675 -3.566 -16.699 1.00 87.50 89 ALA A N 1
ATOM 700 C CA . ALA A 1 89 ? 8.805 -3.994 -15.620 1.00 87.50 89 ALA A CA 1
ATOM 701 C C . ALA A 1 89 ? 9.543 -3.786 -14.297 1.00 87.50 89 ALA A C 1
ATOM 703 O O . ALA A 1 89 ? 10.387 -4.597 -13.913 1.00 87.50 89 ALA A O 1
ATOM 704 N N . VAL A 1 90 ? 9.210 -2.700 -13.599 1.00 90.62 90 VAL A N 1
ATOM 705 C CA . VAL A 1 90 ? 9.753 -2.400 -12.275 1.00 90.62 90 VAL A CA 1
ATOM 706 C C . VAL A 1 90 ? 9.399 -3.562 -11.357 1.00 90.62 90 VAL A C 1
ATOM 708 O O . VAL A 1 90 ? 8.221 -3.821 -11.115 1.00 90.62 90 VAL A O 1
ATOM 711 N N . ARG A 1 91 ? 10.415 -4.277 -10.873 1.00 93.88 91 ARG A N 1
ATOM 712 C CA . ARG A 1 91 ? 10.283 -5.431 -9.980 1.00 93.88 91 ARG A CA 1
ATOM 713 C C . ARG A 1 91 ? 10.783 -5.062 -8.591 1.00 93.88 91 ARG A C 1
ATOM 715 O O . ARG A 1 91 ? 11.887 -4.549 -8.448 1.00 93.88 91 ARG A O 1
ATOM 722 N N . ILE A 1 92 ? 9.996 -5.393 -7.572 1.00 95.06 92 ILE A N 1
ATOM 723 C CA . ILE A 1 92 ? 10.403 -5.311 -6.168 1.00 95.06 92 ILE A CA 1
ATOM 724 C C . ILE A 1 92 ? 10.245 -6.698 -5.553 1.00 95.06 92 ILE A C 1
ATOM 726 O O . ILE A 1 92 ? 9.134 -7.224 -5.459 1.00 95.06 92 ILE A O 1
ATOM 730 N N . ASP A 1 93 ? 11.365 -7.293 -5.146 1.00 96.75 93 ASP A N 1
ATOM 731 C CA . ASP A 1 93 ? 11.373 -8.551 -4.403 1.00 96.75 93 ASP A CA 1
ATOM 732 C C . ASP A 1 93 ? 10.808 -8.332 -2.994 1.00 96.75 93 ASP A C 1
ATOM 734 O O . ASP A 1 93 ? 11.141 -7.364 -2.309 1.00 96.75 93 ASP A O 1
ATOM 738 N N . MET A 1 94 ? 9.921 -9.223 -2.564 1.00 97.06 94 MET A N 1
ATOM 739 C CA . MET A 1 94 ? 9.179 -9.121 -1.310 1.00 97.06 94 MET A CA 1
ATOM 740 C C . MET A 1 94 ? 9.901 -9.972 -0.267 1.00 97.06 94 MET A C 1
ATOM 742 O O . MET A 1 94 ? 9.807 -11.196 -0.272 1.00 97.06 94 MET A O 1
ATOM 746 N N . LEU A 1 95 ? 10.676 -9.325 0.604 1.00 97.00 95 LEU A N 1
ATOM 747 C CA . LEU A 1 95 ? 11.664 -9.988 1.455 1.00 97.00 95 LEU A CA 1
ATOM 748 C C . LEU A 1 95 ? 11.011 -10.573 2.724 1.00 97.00 95 LEU A C 1
ATOM 750 O O . LEU A 1 95 ? 10.568 -9.793 3.576 1.00 97.00 95 LEU A O 1
ATOM 754 N N . PRO A 1 96 ? 10.958 -11.913 2.898 1.00 97.25 96 PRO A N 1
ATOM 755 C CA . PRO A 1 96 ? 10.391 -12.527 4.096 1.00 97.25 96 PRO A CA 1
ATOM 756 C C . PRO A 1 96 ? 11.100 -12.049 5.363 1.00 97.25 96 PRO A C 1
ATOM 758 O O . PRO A 1 96 ? 12.296 -11.753 5.340 1.00 97.25 96 PRO A O 1
ATOM 761 N N . LEU A 1 97 ? 10.358 -11.979 6.468 1.00 96.94 97 LEU A N 1
ATOM 762 C CA . LEU A 1 97 ? 10.888 -11.499 7.738 1.00 96.94 97 LEU A CA 1
ATOM 763 C C . LEU A 1 97 ? 12.054 -12.385 8.205 1.00 96.94 97 LEU A C 1
ATOM 765 O O . LEU A 1 97 ? 11.936 -13.608 8.259 1.00 96.94 97 LEU A O 1
ATOM 769 N N . SER A 1 98 ? 13.188 -11.765 8.525 1.00 97.62 98 SER A N 1
ATOM 770 C CA . SER A 1 98 ? 14.407 -12.463 8.929 1.00 97.62 98 SER A CA 1
ATOM 771 C C . SER A 1 98 ? 14.692 -12.208 10.401 1.00 97.62 98 SER A C 1
ATOM 773 O O . SER A 1 98 ? 14.498 -11.098 10.891 1.00 97.62 98 SER A O 1
ATOM 775 N N . PHE A 1 99 ? 15.226 -13.200 11.108 1.00 97.62 99 PHE A N 1
ATOM 776 C CA . PHE A 1 99 ? 15.631 -13.069 12.514 1.00 97.62 99 PHE A CA 1
ATOM 777 C C . PHE A 1 99 ? 17.156 -13.133 12.712 1.00 97.62 99 PHE A C 1
ATOM 779 O O . PHE A 1 99 ? 17.640 -13.206 13.846 1.00 97.62 99 PHE A O 1
ATOM 786 N N . ALA A 1 100 ? 17.920 -13.048 11.617 1.00 96.75 100 ALA A N 1
ATOM 787 C CA . ALA A 1 100 ? 19.375 -12.955 11.649 1.00 96.75 100 ALA A CA 1
ATOM 788 C C . ALA A 1 100 ? 19.853 -11.626 12.286 1.00 96.75 100 ALA A C 1
ATOM 790 O O . ALA A 1 100 ? 19.155 -10.612 12.204 1.00 96.75 100 ALA A O 1
ATOM 791 N N . PRO A 1 101 ? 21.046 -11.575 12.910 1.00 96.38 101 PRO A N 1
ATOM 792 C CA . PRO A 1 101 ? 21.575 -10.337 13.481 1.00 96.38 101 PRO A CA 1
ATOM 793 C C . PRO A 1 101 ? 21.617 -9.188 12.460 1.00 96.38 101 PRO A C 1
ATOM 795 O O . PRO A 1 101 ? 22.182 -9.328 11.381 1.00 96.38 101 PRO A O 1
ATOM 798 N N . GLY A 1 102 ? 21.021 -8.047 12.818 1.00 95.88 102 GLY A N 1
ATOM 799 C CA . GLY A 1 102 ? 20.962 -6.843 11.978 1.00 95.88 102 GLY A CA 1
ATOM 800 C C . GLY A 1 102 ? 19.703 -6.679 11.114 1.00 95.88 102 GLY A C 1
ATOM 801 O O . GLY A 1 102 ? 19.476 -5.575 10.630 1.00 95.88 102 GLY A O 1
ATOM 802 N N . SER A 1 103 ? 18.854 -7.702 10.953 1.00 97.12 103 SER A N 1
ATOM 803 C CA . SER A 1 103 ? 17.592 -7.563 10.205 1.00 97.12 103 SER A CA 1
ATOM 804 C C . SER A 1 103 ? 16.539 -6.726 10.948 1.00 97.12 103 SER A C 1
ATOM 806 O O . SER A 1 103 ? 16.567 -6.589 12.181 1.00 97.12 103 SER A O 1
ATOM 808 N N . ARG A 1 104 ? 15.550 -6.206 10.207 1.00 96.44 104 ARG A N 1
ATOM 809 C CA . ARG A 1 104 ? 14.399 -5.494 10.782 1.00 96.44 104 ARG A CA 1
ATOM 810 C C . ARG A 1 104 ? 13.527 -6.456 11.588 1.00 96.44 104 ARG A C 1
ATOM 812 O O . ARG A 1 104 ? 13.061 -6.077 12.663 1.00 96.44 104 ARG A O 1
ATOM 819 N N . GLY A 1 105 ? 13.343 -7.695 11.131 1.00 97.56 105 GLY A N 1
ATOM 820 C CA . GLY A 1 105 ? 12.606 -8.732 11.853 1.00 97.56 105 GLY A CA 1
ATOM 821 C C . GLY A 1 105 ? 13.243 -9.128 13.185 1.00 97.56 105 GLY A C 1
ATOM 822 O O . GLY A 1 105 ? 12.532 -9.284 14.176 1.00 97.56 105 GLY A O 1
ATOM 823 N N . ALA A 1 106 ? 14.577 -9.184 13.273 1.00 97.75 106 ALA A N 1
ATOM 824 C CA . ALA A 1 106 ? 15.274 -9.423 14.535 1.00 97.75 106 ALA A CA 1
ATOM 825 C C . ALA A 1 106 ? 15.093 -8.260 15.524 1.00 97.75 106 ALA A C 1
ATOM 827 O O . ALA A 1 106 ? 15.008 -8.495 16.728 1.00 97.75 106 ALA A O 1
ATOM 828 N N . GLU A 1 107 ? 15.012 -7.014 15.043 1.00 97.62 107 GLU A N 1
ATOM 829 C CA . GLU A 1 107 ? 14.682 -5.853 15.884 1.00 97.62 107 GLU A CA 1
ATOM 830 C C . GLU A 1 107 ? 13.227 -5.886 16.369 1.00 97.62 107 GLU A C 1
ATOM 832 O O . GLU A 1 107 ? 12.978 -5.643 17.551 1.00 97.62 107 GLU A O 1
ATOM 837 N N . LEU A 1 108 ? 12.271 -6.257 15.508 1.00 98.00 108 LEU A N 1
ATOM 838 C CA . LEU A 1 108 ? 10.876 -6.440 15.916 1.00 98.00 108 LEU A CA 1
ATOM 839 C C . LEU A 1 108 ? 10.749 -7.556 16.961 1.00 98.00 108 LEU A C 1
ATOM 841 O O . LEU A 1 108 ? 10.191 -7.331 18.031 1.00 98.00 108 LEU A O 1
ATOM 845 N N . GLY A 1 109 ? 11.328 -8.729 16.701 1.00 97.25 109 GLY A N 1
ATOM 846 C CA . GLY A 1 109 ? 11.309 -9.868 17.620 1.00 97.25 109 GLY A CA 1
ATOM 847 C C . GLY A 1 109 ? 11.934 -9.556 18.986 1.00 97.25 109 GLY A C 1
ATOM 848 O O . GLY A 1 109 ? 11.330 -9.857 20.020 1.00 97.25 109 GLY A O 1
ATOM 849 N N . ARG A 1 110 ? 13.080 -8.851 19.016 1.00 97.12 110 ARG A N 1
ATOM 850 C CA . ARG A 1 110 ? 13.676 -8.325 20.262 1.00 97.12 110 ARG A CA 1
ATOM 851 C C . ARG A 1 110 ? 12.704 -7.435 21.036 1.00 97.12 110 ARG A C 1
ATOM 853 O O . ARG A 1 110 ? 12.583 -7.592 22.249 1.00 97.12 110 ARG A O 1
ATOM 860 N N . ARG A 1 111 ? 12.013 -6.516 20.357 1.00 97.31 111 ARG A N 1
ATOM 861 C CA . ARG A 1 111 ? 11.066 -5.572 20.977 1.00 97.31 111 ARG A CA 1
ATOM 862 C C . ARG A 1 111 ? 9.807 -6.249 21.499 1.00 97.31 111 ARG A C 1
ATOM 864 O O . ARG A 1 111 ? 9.380 -5.947 22.610 1.00 97.31 111 ARG A O 1
ATOM 871 N N . LEU A 1 112 ? 9.256 -7.199 20.745 1.00 96.31 112 LEU A N 1
ATOM 872 C CA . LEU A 1 112 ? 8.116 -7.999 21.188 1.00 96.31 112 LEU A CA 1
ATOM 873 C C . LEU A 1 112 ? 8.492 -8.855 22.409 1.00 96.31 112 LEU A C 1
ATOM 875 O O . LEU A 1 112 ? 7.739 -8.853 23.380 1.00 96.31 112 LEU A O 1
ATOM 879 N N . SER A 1 113 ? 9.689 -9.465 22.440 1.00 94.12 113 SER A N 1
ATOM 880 C CA . SER A 1 113 ? 10.201 -10.106 23.664 1.00 94.12 113 SER A CA 1
ATOM 881 C C . SER A 1 113 ? 10.312 -9.106 24.811 1.00 94.12 113 SER A C 1
ATOM 883 O O . SER A 1 113 ? 9.798 -9.378 25.885 1.00 94.12 113 SER A O 1
ATOM 885 N N . ALA A 1 114 ? 10.941 -7.943 24.608 1.00 94.62 114 ALA A N 1
ATOM 886 C CA . ALA A 1 114 ? 11.128 -6.955 25.671 1.00 94.62 114 ALA A CA 1
ATOM 887 C C . ALA A 1 114 ? 9.794 -6.465 26.271 1.00 94.62 114 ALA A C 1
ATOM 889 O O . ALA A 1 114 ? 9.707 -6.270 27.482 1.00 94.62 114 ALA A O 1
ATOM 890 N N . TYR A 1 115 ? 8.742 -6.324 25.458 1.00 94.88 115 TYR A N 1
ATOM 891 C CA . TYR A 1 115 ? 7.399 -5.991 25.939 1.00 94.88 115 TYR A CA 1
ATOM 892 C C . TYR A 1 115 ? 6.752 -7.137 26.739 1.00 94.88 115 TYR A C 1
ATOM 894 O O . TYR A 1 115 ? 6.191 -6.900 27.809 1.00 94.88 115 TYR A O 1
ATOM 902 N N . VAL A 1 116 ? 6.861 -8.385 26.264 1.00 92.06 116 VAL A N 1
ATOM 903 C CA . VAL A 1 116 ? 6.361 -9.581 26.976 1.00 92.06 116 VAL A CA 1
ATOM 904 C C . VAL A 1 116 ? 7.081 -9.764 28.321 1.00 92.06 116 VAL A C 1
ATOM 906 O O . VAL A 1 116 ? 6.433 -10.020 29.337 1.00 92.06 116 VAL A O 1
ATOM 909 N N . ASP A 1 117 ? 8.400 -9.552 28.345 1.00 89.81 117 ASP A N 1
ATOM 910 C CA . ASP A 1 117 ? 9.239 -9.512 29.547 1.00 89.81 117 ASP A CA 1
ATOM 911 C C . ASP A 1 117 ? 8.755 -8.449 30.554 1.00 89.81 117 ASP A C 1
ATOM 913 O O . ASP A 1 117 ? 8.575 -8.759 31.732 1.00 89.81 117 ASP A O 1
ATOM 917 N N . GLN A 1 118 ? 8.497 -7.215 30.099 1.00 91.38 118 GLN A N 1
ATOM 918 C CA . GLN A 1 118 ? 7.989 -6.119 30.942 1.00 91.38 118 GLN A CA 1
ATOM 919 C C . GLN A 1 118 ? 6.577 -6.374 31.484 1.00 91.38 118 GLN A C 1
ATOM 921 O O . GLN A 1 118 ? 6.256 -5.936 32.588 1.00 91.38 118 GLN A O 1
ATOM 926 N N . CYS A 1 119 ? 5.731 -7.088 30.738 1.00 88.31 119 CYS A N 1
ATOM 927 C CA . CYS A 1 119 ? 4.374 -7.426 31.171 1.00 88.31 119 CYS A CA 1
ATOM 928 C C . CYS A 1 119 ? 4.320 -8.543 32.229 1.00 88.31 119 CYS A C 1
ATOM 930 O O . CYS A 1 119 ? 3.235 -8.837 32.728 1.00 88.31 119 CYS A O 1
ATOM 932 N N . GLY A 1 120 ? 5.451 -9.177 32.568 1.00 82.44 120 GLY A N 1
ATOM 933 C CA . GLY A 1 120 ? 5.508 -10.251 33.567 1.00 82.44 120 GLY A CA 1
ATOM 934 C C . GLY A 1 120 ? 4.806 -11.548 33.142 1.00 82.44 120 GLY A C 1
ATOM 935 O O . GLY A 1 120 ? 4.484 -12.375 33.994 1.00 82.44 120 GLY A O 1
ATOM 936 N N . VAL A 1 121 ? 4.549 -11.730 31.842 1.00 76.06 121 VAL A N 1
ATOM 937 C CA . VAL A 1 121 ? 3.836 -12.899 31.305 1.00 76.06 121 VAL A CA 1
ATOM 938 C C . VAL A 1 121 ? 4.714 -14.148 31.427 1.00 76.06 121 VAL A C 1
ATOM 940 O O . VAL A 1 121 ? 5.885 -14.137 31.039 1.00 76.06 121 VAL A O 1
ATOM 943 N N . ASP A 1 122 ? 4.154 -15.244 31.951 1.00 69.06 122 ASP A N 1
ATOM 944 C CA . ASP A 1 122 ? 4.917 -16.479 32.146 1.00 69.06 122 ASP A CA 1
ATOM 945 C C . ASP A 1 122 ? 5.319 -17.128 30.811 1.00 69.06 122 ASP A C 1
ATOM 947 O O . ASP A 1 122 ? 4.504 -17.675 30.062 1.00 69.06 122 ASP A O 1
ATOM 951 N N . LYS A 1 123 ? 6.630 -17.137 30.565 1.00 68.00 123 LYS A N 1
ATOM 952 C CA . LYS A 1 123 ? 7.265 -17.777 29.409 1.00 68.00 123 LYS A CA 1
ATOM 953 C C . LYS A 1 123 ? 7.139 -19.304 29.420 1.00 68.00 123 LYS A C 1
ATOM 955 O O . LYS A 1 123 ? 7.354 -19.929 28.384 1.00 68.00 123 LYS A O 1
ATOM 960 N N . GLY A 1 124 ? 6.726 -19.921 30.530 1.00 62.16 124 GLY A N 1
ATOM 961 C CA . GLY A 1 124 ? 6.287 -21.318 30.554 1.00 62.16 124 GLY A CA 1
ATOM 962 C C . GLY A 1 124 ? 5.171 -21.614 29.540 1.00 62.16 124 GLY A C 1
ATOM 963 O O . GLY A 1 124 ? 5.132 -22.701 28.963 1.00 62.16 124 GLY A O 1
ATOM 964 N N . ALA A 1 125 ? 4.320 -20.628 29.230 1.00 63.31 125 ALA A N 1
ATOM 965 C CA . ALA A 1 125 ? 3.240 -20.764 28.253 1.00 63.31 125 ALA A CA 1
ATOM 966 C C . ALA A 1 125 ? 3.694 -20.730 26.775 1.00 63.31 125 ALA A C 1
ATOM 968 O O . ALA A 1 125 ? 2.877 -21.017 25.893 1.00 63.31 125 ALA A O 1
ATOM 969 N N . LEU A 1 126 ? 4.966 -20.409 26.476 1.00 56.16 126 LEU A N 1
ATOM 970 C CA . LEU A 1 126 ? 5.466 -20.280 25.095 1.00 56.16 126 LEU A CA 1
ATOM 971 C C . LEU A 1 126 ? 5.248 -21.566 24.276 1.00 56.16 126 LEU A C 1
ATOM 973 O O . LEU A 1 126 ? 4.826 -21.485 23.125 1.00 56.16 126 LEU A O 1
ATOM 977 N N . LEU A 1 127 ? 5.478 -22.736 24.886 1.00 57.91 127 LEU A N 1
ATOM 978 C CA . LEU A 1 127 ? 5.417 -24.057 24.237 1.00 57.91 127 LEU A CA 1
ATOM 979 C C . LEU A 1 127 ? 4.006 -24.673 24.161 1.00 57.91 127 LEU A C 1
ATOM 981 O O . LEU A 1 127 ? 3.840 -25.732 23.562 1.00 57.91 127 LEU A O 1
ATOM 985 N N . ILE A 1 128 ? 2.995 -24.054 24.783 1.00 62.47 128 ILE A N 1
ATOM 986 C CA . ILE A 1 128 ? 1.640 -24.628 24.939 1.00 62.47 128 ILE A CA 1
ATOM 987 C C . ILE A 1 128 ? 0.581 -23.777 24.205 1.00 62.47 128 ILE A C 1
ATOM 989 O O . ILE A 1 128 ? -0.616 -23.905 24.447 1.00 62.47 128 ILE A O 1
ATOM 993 N N . GLY A 1 129 ? 1.004 -22.877 23.309 1.00 60.59 129 GLY A N 1
ATOM 994 C CA . GLY A 1 129 ? 0.090 -21.976 22.597 1.00 60.59 129 GLY A CA 1
ATOM 995 C C . GLY A 1 129 ? -0.572 -20.954 23.528 1.00 60.59 129 GLY A C 1
ATOM 996 O O . GLY A 1 129 ? -1.792 -20.787 23.512 1.00 60.59 129 GLY A O 1
ATOM 997 N N . GLY A 1 130 ? 0.225 -20.299 24.382 1.00 61.44 130 GLY A N 1
ATOM 998 C CA . GLY A 1 130 ? -0.240 -19.232 25.272 1.00 61.44 130 GLY A CA 1
ATOM 999 C C . GLY A 1 130 ? -0.999 -18.113 24.540 1.00 61.44 130 GLY A C 1
ATOM 1000 O O . GLY A 1 130 ? -0.824 -17.892 23.344 1.00 61.44 130 GLY A O 1
ATOM 1001 N N . LYS A 1 131 ? -1.845 -17.373 25.267 1.00 77.81 131 LYS A N 1
ATOM 1002 C CA . LYS A 1 131 ? -2.794 -16.383 24.710 1.00 77.81 131 LYS A CA 1
ATOM 1003 C C . LYS A 1 131 ? -2.133 -15.051 24.299 1.00 77.81 131 LYS A C 1
ATOM 1005 O O . LYS A 1 131 ? -2.697 -13.994 24.576 1.00 77.81 131 LYS A O 1
ATOM 1010 N N . ARG A 1 132 ? -0.987 -15.107 23.604 1.00 88.56 132 ARG A N 1
ATOM 1011 C CA . ARG A 1 132 ? -0.141 -13.956 23.218 1.00 88.56 132 ARG A CA 1
ATOM 1012 C C . ARG A 1 132 ? -0.902 -12.880 22.428 1.00 88.56 132 ARG A C 1
ATOM 1014 O O . ARG A 1 132 ? -0.572 -11.701 22.504 1.00 88.56 132 ARG A O 1
ATOM 1021 N N . GLU A 1 133 ? -1.983 -13.262 21.739 1.00 93.12 133 GLU A N 1
ATOM 1022 C CA . GLU A 1 133 ? -2.943 -12.333 21.121 1.00 93.12 133 GLU A CA 1
ATOM 1023 C C . GLU A 1 133 ? -3.452 -11.254 22.092 1.00 93.12 133 GLU A C 1
ATOM 1025 O O . GLU A 1 133 ? -3.657 -10.114 21.683 1.00 93.12 133 GLU A O 1
ATOM 1030 N N . LYS A 1 134 ? -3.661 -11.580 23.377 1.00 92.31 134 LYS A N 1
ATOM 1031 C CA . LYS A 1 134 ? -4.113 -10.615 24.391 1.00 92.31 134 LYS A CA 1
ATOM 1032 C C . LYS A 1 134 ? -3.027 -9.606 24.743 1.00 92.31 134 LYS A C 1
ATOM 1034 O O . LYS A 1 134 ? -3.317 -8.416 24.847 1.00 92.31 134 LYS A O 1
ATOM 1039 N N . ASP A 1 135 ? -1.794 -10.075 24.878 1.00 92.12 135 ASP A N 1
ATOM 1040 C CA . ASP A 1 135 ? -0.645 -9.248 25.240 1.00 92.12 135 ASP A CA 1
ATOM 1041 C C . ASP A 1 135 ? -0.315 -8.284 24.091 1.00 92.12 135 ASP A C 1
ATOM 1043 O O . ASP A 1 135 ? -0.142 -7.085 24.304 1.00 92.12 135 ASP A O 1
ATOM 1047 N N . PHE A 1 136 ? -0.382 -8.756 22.842 1.00 96.06 136 PHE A N 1
ATOM 1048 C CA . PHE A 1 136 ? -0.238 -7.886 21.673 1.00 96.06 136 PHE A CA 1
ATOM 1049 C C . PHE A 1 136 ? -1.487 -7.042 21.368 1.00 96.06 136 PHE A C 1
ATOM 1051 O O . PHE A 1 136 ? -1.352 -5.947 20.831 1.00 96.06 136 PHE A O 1
ATOM 1058 N N . THR A 1 137 ? -2.688 -7.445 21.802 1.00 96.31 137 THR A N 1
ATOM 1059 C CA . THR A 1 137 ? -3.865 -6.552 21.832 1.00 96.31 137 THR A CA 1
ATOM 1060 C C . THR A 1 137 ? -3.654 -5.405 22.824 1.00 96.31 137 THR A C 1
ATOM 1062 O O . THR A 1 137 ? -4.006 -4.265 22.520 1.00 96.31 137 THR A O 1
ATOM 1065 N N . ARG A 1 138 ? -3.044 -5.660 23.991 1.00 95.38 138 ARG A N 1
ATOM 1066 C CA . ARG A 1 138 ? -2.660 -4.610 24.946 1.00 95.38 138 ARG A CA 1
ATOM 1067 C C . ARG A 1 138 ? -1.601 -3.683 24.341 1.00 95.38 138 ARG A C 1
ATOM 1069 O O . ARG A 1 138 ? -1.822 -2.472 24.336 1.00 95.38 138 ARG A O 1
ATOM 1076 N N . LEU A 1 139 ? -0.539 -4.232 23.741 1.00 96.31 139 LEU A N 1
ATOM 1077 C CA . LEU A 1 139 ? 0.480 -3.465 23.008 1.00 96.31 139 LEU A CA 1
ATOM 1078 C C . LEU A 1 139 ? -0.172 -2.537 21.975 1.00 96.31 139 LEU A C 1
ATOM 1080 O O . LEU A 1 139 ? 0.067 -1.334 21.989 1.00 96.31 139 LEU A O 1
ATOM 1084 N N . LEU A 1 140 ? -1.055 -3.069 21.126 1.00 97.19 140 LEU A N 1
ATOM 1085 C CA . LEU A 1 140 ? -1.758 -2.312 20.084 1.00 97.19 140 LEU A CA 1
ATOM 1086 C C . LEU A 1 140 ? -2.780 -1.289 20.616 1.00 97.19 140 LEU A C 1
ATOM 1088 O O . LEU A 1 140 ? -3.300 -0.481 19.847 1.00 97.19 140 LEU A O 1
ATOM 1092 N N . ASN A 1 141 ? -3.066 -1.272 21.918 1.00 96.06 141 ASN A N 1
ATOM 1093 C CA . ASN A 1 141 ? -3.765 -0.158 22.558 1.00 96.06 141 ASN A CA 1
ATOM 1094 C C . ASN A 1 141 ? -2.787 0.852 23.185 1.00 96.06 141 ASN A C 1
ATOM 1096 O O . ASN A 1 141 ? -3.001 2.051 23.023 1.00 96.06 141 ASN A O 1
ATOM 1100 N N . GLU A 1 142 ? -1.676 0.410 23.787 1.00 95.94 142 GLU A N 1
ATOM 1101 C CA . GLU A 1 142 ? -0.613 1.300 24.290 1.00 95.94 142 GLU A CA 1
ATOM 1102 C C . GLU A 1 142 ? 0.033 2.146 23.174 1.00 95.94 142 GLU A C 1
ATOM 1104 O O . GLU A 1 142 ? 0.182 3.359 23.330 1.00 95.94 142 GLU A O 1
ATOM 1109 N N . VAL A 1 143 ? 0.352 1.552 22.017 1.00 96.31 143 VAL A N 1
ATOM 1110 C CA . VAL A 1 143 ? 1.007 2.259 20.894 1.00 96.31 143 VAL A CA 1
ATOM 1111 C C . VAL A 1 143 ? 0.088 3.225 20.134 1.00 96.31 143 VAL A C 1
ATOM 1113 O O . VAL A 1 143 ? 0.538 3.880 19.203 1.00 96.31 143 VAL A O 1
ATOM 1116 N N . GLN A 1 144 ? -1.187 3.371 20.519 1.00 94.62 144 GLN A N 1
ATOM 1117 C CA . GLN A 1 144 ? -2.037 4.454 19.994 1.00 94.62 144 GLN A CA 1
ATOM 1118 C C . GLN A 1 144 ? -1.594 5.829 20.517 1.00 94.62 144 GLN A C 1
ATOM 1120 O O . GLN A 1 144 ? -1.914 6.852 19.915 1.00 94.62 144 GLN A O 1
ATOM 1125 N N . ASN A 1 145 ? -0.824 5.862 21.610 1.00 94.31 145 ASN A N 1
ATOM 1126 C CA . ASN A 1 145 ? -0.011 7.012 21.976 1.00 94.31 145 ASN A CA 1
ATOM 1127 C C . ASN A 1 145 ? 1.327 6.930 21.222 1.00 94.31 145 ASN A C 1
ATOM 1129 O O . ASN A 1 145 ? 2.096 5.994 21.433 1.00 94.31 145 ASN A O 1
ATOM 1133 N N . ALA A 1 146 ? 1.626 7.919 20.376 1.00 92.81 146 ALA A N 1
ATOM 1134 C CA . ALA A 1 146 ? 2.807 7.889 19.512 1.00 92.81 146 ALA A CA 1
ATOM 1135 C C . ALA A 1 146 ? 4.141 7.791 20.274 1.00 92.81 146 ALA A C 1
ATOM 1137 O O . ALA A 1 146 ? 5.041 7.085 19.825 1.00 92.81 146 ALA A O 1
ATOM 1138 N N . ASN A 1 147 ? 4.265 8.430 21.443 1.00 93.19 147 ASN A N 1
ATOM 1139 C CA . ASN A 1 147 ? 5.490 8.377 22.248 1.00 93.19 147 ASN A CA 1
ATOM 1140 C C . ASN A 1 147 ? 5.727 6.950 22.765 1.00 93.19 147 ASN A C 1
ATOM 1142 O O . ASN A 1 147 ? 6.810 6.395 22.592 1.00 93.19 147 ASN A O 1
ATOM 1146 N N . ARG A 1 148 ? 4.674 6.327 23.313 1.00 94.94 148 ARG A N 1
ATOM 1147 C CA . ARG A 1 148 ? 4.681 4.926 23.768 1.00 94.94 148 ARG A CA 1
ATOM 1148 C C . ARG A 1 148 ? 4.877 3.947 22.602 1.00 94.94 148 ARG A C 1
ATOM 1150 O O . ARG A 1 148 ? 5.537 2.922 22.748 1.00 94.94 148 ARG A O 1
ATOM 1157 N N . GLY A 1 149 ? 4.359 4.299 21.427 1.00 94.94 149 GLY A N 1
ATOM 1158 C CA . GLY A 1 149 ? 4.603 3.625 20.158 1.00 94.94 149 GLY A CA 1
ATOM 1159 C C . GLY A 1 149 ? 6.083 3.559 19.795 1.00 94.94 149 GLY A C 1
ATOM 1160 O O . GLY A 1 149 ? 6.632 2.463 19.665 1.00 94.94 149 GLY A O 1
ATOM 1161 N N . TYR A 1 150 ? 6.739 4.716 19.683 1.00 95.06 150 TYR A N 1
ATOM 1162 C CA . TYR A 1 150 ? 8.174 4.810 19.399 1.00 95.06 150 TYR A CA 1
ATOM 1163 C C . TYR A 1 150 ? 9.049 4.168 20.485 1.00 95.06 150 TYR A C 1
ATOM 1165 O O . TYR A 1 150 ? 10.094 3.612 20.152 1.00 95.06 150 TYR A O 1
ATOM 1173 N N . GLU A 1 151 ? 8.637 4.205 21.754 1.00 94.88 151 GLU A N 1
ATOM 1174 C CA . GLU A 1 151 ? 9.325 3.520 22.854 1.00 94.88 151 GLU A CA 1
ATOM 1175 C C . GLU A 1 151 ? 9.329 1.993 22.645 1.00 94.88 151 GLU A C 1
ATOM 1177 O O . GLU A 1 151 ? 10.395 1.382 22.526 1.00 94.88 151 GLU A O 1
ATOM 1182 N N . ILE A 1 152 ? 8.140 1.384 22.526 1.00 96.44 152 ILE A N 1
ATOM 1183 C CA . ILE A 1 152 ? 7.977 -0.072 22.407 1.00 96.44 152 ILE A CA 1
ATOM 1184 C C . ILE A 1 152 ? 8.516 -0.570 21.058 1.00 96.44 152 ILE A C 1
ATOM 1186 O O . ILE A 1 152 ? 9.451 -1.371 21.007 1.00 96.44 152 ILE A O 1
ATOM 1190 N N . LEU A 1 153 ? 7.949 -0.096 19.945 1.00 96.75 153 LEU A N 1
ATOM 1191 C CA . LEU A 1 153 ? 8.203 -0.644 18.606 1.00 96.75 153 LEU A CA 1
ATOM 1192 C C . LEU A 1 153 ? 9.369 0.037 17.869 1.00 96.75 153 LEU A C 1
ATOM 1194 O O . LEU A 1 153 ? 9.838 -0.483 16.859 1.00 96.75 153 LEU A O 1
ATOM 1198 N N . GLY A 1 154 ? 9.894 1.155 18.372 1.00 95.44 154 GLY A N 1
ATOM 1199 C CA . GLY A 1 154 ? 11.029 1.840 17.754 1.00 95.44 154 GLY A CA 1
ATOM 1200 C C . GLY A 1 154 ? 10.665 2.616 16.486 1.00 95.44 154 GLY A C 1
ATOM 1201 O O . GLY A 1 154 ? 9.562 2.516 15.949 1.00 95.44 154 GLY A O 1
ATOM 1202 N N . LYS A 1 155 ? 11.628 3.400 15.987 1.00 93.38 155 LYS A N 1
ATOM 1203 C CA . LYS A 1 155 ? 11.445 4.292 14.825 1.00 93.38 155 LYS A CA 1
ATOM 1204 C C . LYS A 1 155 ? 11.087 3.560 13.527 1.00 93.38 155 LYS A C 1
ATOM 1206 O O . LYS A 1 155 ? 10.370 4.130 12.718 1.00 93.38 155 LYS A O 1
ATOM 1211 N N . GLU A 1 156 ? 11.546 2.321 13.356 1.00 92.44 156 GLU A N 1
ATOM 1212 C CA . GLU A 1 156 ? 11.306 1.521 12.147 1.00 92.44 156 GLU A CA 1
ATOM 1213 C C . GLU A 1 156 ? 9.905 0.891 12.120 1.00 92.44 156 GLU A C 1
ATOM 1215 O O . GLU A 1 156 ? 9.214 0.943 11.104 1.00 92.44 156 GLU A O 1
ATOM 1220 N N . TRP A 1 157 ? 9.470 0.288 13.235 1.00 95.88 157 TRP A N 1
ATOM 1221 C CA . TRP A 1 157 ? 8.254 -0.529 13.259 1.00 95.88 157 TRP A CA 1
ATOM 1222 C C . TRP A 1 157 ? 7.027 0.184 13.811 1.00 95.88 157 TRP A C 1
ATOM 1224 O O . TRP A 1 157 ? 5.928 -0.145 13.365 1.00 95.88 157 TRP A O 1
ATOM 1234 N N . TYR A 1 158 ? 7.163 1.173 14.707 1.00 95.62 158 TYR A N 1
ATOM 1235 C CA . TYR A 1 158 ? 5.991 1.928 15.164 1.00 95.62 158 TYR A CA 1
ATOM 1236 C C . TYR A 1 158 ? 5.230 2.567 13.993 1.00 95.62 158 TYR A C 1
ATOM 1238 O O . TYR A 1 158 ? 4.034 2.301 13.879 1.00 95.62 158 TYR A O 1
ATOM 1246 N N . PRO A 1 159 ? 5.867 3.328 13.080 1.00 93.81 159 PRO A N 1
ATOM 1247 C CA . PRO A 1 159 ? 5.148 3.959 11.979 1.00 93.81 159 PRO A CA 1
ATOM 1248 C C . PRO A 1 159 ? 4.460 2.943 11.055 1.00 93.81 159 PRO A C 1
ATOM 1250 O O . PRO A 1 159 ? 3.307 3.155 10.681 1.00 93.81 159 PRO A O 1
ATOM 1253 N N . ARG A 1 160 ? 5.109 1.801 10.770 1.00 94.25 160 ARG A N 1
ATOM 1254 C CA . ARG A 1 160 ? 4.536 0.705 9.966 1.00 94.25 160 ARG A CA 1
ATOM 1255 C C . ARG A 1 160 ? 3.288 0.101 10.619 1.00 94.25 160 ARG A C 1
ATOM 1257 O O . ARG A 1 160 ? 2.245 -0.019 9.979 1.00 94.25 160 ARG A O 1
ATOM 1264 N N . VAL A 1 161 ? 3.385 -0.261 11.901 1.00 95.00 161 VAL A N 1
ATOM 1265 C CA . VAL A 1 161 ? 2.292 -0.873 12.678 1.00 95.00 161 VAL A CA 1
ATOM 1266 C C . VAL A 1 161 ? 1.153 0.125 12.897 1.00 95.00 161 VAL A C 1
ATOM 1268 O O . VAL A 1 161 ? -0.008 -0.228 12.724 1.00 95.00 161 VAL A O 1
ATOM 1271 N N . HIS A 1 162 ? 1.464 1.389 13.187 1.00 94.06 162 HIS A N 1
ATOM 1272 C CA . HIS A 1 162 ? 0.480 2.462 13.310 1.00 94.06 162 HIS A CA 1
ATOM 1273 C C . HIS A 1 162 ? -0.271 2.698 11.994 1.00 94.06 162 HIS A C 1
ATOM 1275 O O . HIS A 1 162 ? -1.497 2.761 11.991 1.00 94.06 162 HIS A O 1
ATOM 1281 N N . GLN A 1 163 ? 0.426 2.749 10.855 1.00 90.69 163 GLN A N 1
ATOM 1282 C CA . GLN A 1 163 ? -0.209 2.861 9.538 1.00 90.69 163 GLN A CA 1
ATOM 1283 C C . GLN A 1 163 ? -1.093 1.641 9.226 1.00 90.69 163 GLN A C 1
ATOM 1285 O O . GLN A 1 163 ? -2.185 1.799 8.682 1.00 90.69 163 GLN A O 1
ATOM 1290 N N . ALA A 1 164 ? -0.691 0.443 9.667 1.00 90.19 164 ALA A N 1
ATOM 1291 C CA . ALA A 1 164 ? -1.505 -0.772 9.609 1.00 90.19 164 ALA A CA 1
ATOM 1292 C C . ALA A 1 164 ? -2.750 -0.757 10.527 1.00 90.19 164 ALA A C 1
ATOM 1294 O O . ALA A 1 164 ? -3.615 -1.615 10.365 1.00 90.19 164 ALA A O 1
ATOM 1295 N N . MET A 1 165 ? -2.889 0.215 11.440 1.00 90.81 165 MET A N 1
ATOM 1296 C CA . MET A 1 165 ? -4.069 0.402 12.304 1.00 90.81 165 MET A CA 1
ATOM 1297 C C . MET A 1 165 ? -5.096 1.424 11.779 1.00 90.81 165 MET A C 1
ATOM 1299 O O . MET A 1 165 ? -6.197 1.503 12.326 1.00 90.81 165 MET A O 1
ATOM 1303 N N . HIS A 1 166 ? -4.783 2.172 10.713 1.00 85.25 166 HIS A N 1
ATOM 1304 C CA . HIS A 1 166 ? -5.716 3.105 10.055 1.00 85.25 166 HIS A CA 1
ATOM 1305 C C . HIS A 1 166 ? -6.554 2.584 8.858 1.00 85.25 166 HIS A C 1
ATOM 1307 O O . HIS A 1 166 ? -7.431 3.334 8.415 1.00 85.25 166 HIS A O 1
ATOM 1313 N N . PRO A 1 167 ? -6.385 1.368 8.286 1.00 67.81 167 PRO A N 1
ATOM 1314 C CA . PRO A 1 167 ? -7.191 0.958 7.139 1.00 67.81 167 PRO A CA 1
ATOM 1315 C C . PRO A 1 167 ? -8.668 0.739 7.503 1.00 67.81 167 PRO A C 1
ATOM 1317 O O . PRO A 1 167 ? -9.017 -0.114 8.315 1.00 67.81 167 PRO A O 1
ATOM 1320 N N . ASN A 1 168 ? -9.567 1.420 6.784 1.00 80.31 168 ASN A N 1
ATOM 1321 C CA . ASN A 1 168 ? -11.022 1.195 6.818 1.00 80.31 168 ASN A CA 1
ATOM 1322 C C . ASN A 1 168 ? -11.441 -0.105 6.078 1.00 80.31 168 ASN A C 1
ATOM 1324 O O . ASN A 1 168 ? -12.471 -0.153 5.400 1.00 80.31 168 ASN A O 1
ATOM 1328 N N . LEU A 1 169 ? -10.618 -1.153 6.166 1.00 85.19 169 LEU A N 1
ATOM 1329 C CA . LEU A 1 169 ? -10.700 -2.389 5.388 1.00 85.19 169 LEU A CA 1
ATOM 1330 C C . LEU A 1 169 ? -11.178 -3.558 6.260 1.00 85.19 169 LEU A C 1
ATOM 1332 O O . LEU A 1 169 ? -10.887 -3.624 7.450 1.00 85.19 169 LEU A O 1
ATOM 1336 N N . ASN A 1 170 ? -11.885 -4.515 5.653 1.00 88.25 170 ASN A N 1
ATOM 1337 C CA . ASN A 1 170 ? -12.282 -5.758 6.324 1.00 88.25 170 ASN A CA 1
ATOM 1338 C C . ASN A 1 170 ? -11.113 -6.747 6.232 1.00 88.25 170 ASN A C 1
ATOM 1340 O O . ASN A 1 170 ? -11.047 -7.564 5.310 1.00 88.25 170 ASN A O 1
ATOM 1344 N N . LEU A 1 171 ? -10.139 -6.585 7.124 1.00 90.56 171 LEU A N 1
ATOM 1345 C CA . LEU A 1 171 ? -8.904 -7.360 7.102 1.00 90.56 171 LEU A CA 1
ATOM 1346 C C . LEU A 1 171 ? -9.133 -8.769 7.645 1.00 90.56 171 LEU A C 1
ATOM 1348 O O . LEU A 1 171 ? -9.672 -8.956 8.731 1.00 90.56 171 LEU A O 1
ATOM 1352 N N . HIS A 1 172 ? -8.724 -9.754 6.853 1.00 90.62 172 HIS A N 1
ATOM 1353 C CA . HIS A 1 172 ? -8.709 -11.164 7.217 1.00 90.62 172 HIS A CA 1
ATOM 1354 C C . HIS A 1 172 ? -7.363 -11.535 7.847 1.00 90.62 172 HIS A C 1
ATOM 1356 O O . HIS A 1 172 ? -7.320 -12.187 8.891 1.00 90.62 172 HIS A O 1
ATOM 1362 N N . ASP A 1 173 ? -6.269 -11.086 7.225 1.00 93.62 173 ASP A N 1
ATOM 1363 C CA . ASP A 1 173 ? -4.907 -11.293 7.711 1.00 93.62 173 ASP A CA 1
ATOM 1364 C C . ASP A 1 173 ? -3.995 -10.097 7.376 1.00 93.62 173 ASP A C 1
ATOM 1366 O O . ASP A 1 173 ? -4.301 -9.290 6.493 1.00 93.62 173 ASP A O 1
ATOM 1370 N N . VAL A 1 174 ? -2.876 -9.990 8.091 1.00 95.75 174 VAL A N 1
ATOM 1371 C CA . VAL A 1 174 ? -1.792 -9.030 7.844 1.00 95.75 174 VAL A CA 1
ATOM 1372 C C . VAL A 1 174 ? -0.459 -9.764 7.930 1.00 95.75 174 VAL A C 1
ATOM 1374 O O . VAL A 1 174 ? -0.203 -10.454 8.916 1.00 95.75 174 VAL A O 1
ATOM 1377 N N . HIS A 1 175 ? 0.418 -9.573 6.947 1.00 96.50 175 HIS A N 1
ATOM 1378 C CA . HIS A 1 175 ? 1.758 -10.171 6.906 1.00 96.50 175 HIS A CA 1
ATOM 1379 C C . HIS A 1 175 ? 2.825 -9.080 7.014 1.00 96.50 175 HIS A C 1
ATOM 1381 O O . HIS A 1 175 ? 2.723 -8.051 6.344 1.00 96.50 175 HIS A O 1
ATOM 1387 N N . LEU A 1 176 ? 3.840 -9.302 7.853 1.00 97.12 176 LEU A N 1
ATOM 1388 C CA . LEU A 1 176 ? 4.950 -8.373 8.087 1.00 97.12 176 LEU A CA 1
ATOM 1389 C C . LEU A 1 176 ? 6.225 -8.926 7.439 1.00 97.12 176 LEU A C 1
ATOM 1391 O O . LEU A 1 176 ? 6.586 -10.075 7.671 1.00 97.12 176 LEU A O 1
ATOM 1395 N N . LEU A 1 177 ? 6.878 -8.116 6.607 1.00 97.75 177 LEU A N 1
ATOM 1396 C CA . LEU A 1 177 ? 8.070 -8.453 5.821 1.00 97.75 177 LEU A CA 1
ATOM 1397 C C . LEU A 1 177 ? 9.167 -7.399 6.072 1.00 97.75 177 LEU A C 1
ATOM 1399 O O . LEU A 1 177 ? 8.882 -6.303 6.560 1.00 97.75 177 LEU A O 1
ATOM 1403 N N . GLU A 1 178 ? 10.422 -7.680 5.709 1.00 97.00 178 GLU A N 1
ATOM 1404 C CA . GLU A 1 178 ? 11.532 -6.726 5.912 1.00 97.00 178 GLU A CA 1
ATOM 1405 C C . GLU A 1 178 ? 11.277 -5.394 5.176 1.00 97.00 178 GLU A C 1
ATOM 1407 O O . GLU A 1 178 ? 11.477 -4.308 5.730 1.00 97.00 178 GLU A O 1
ATOM 1412 N N . ASN A 1 179 ? 10.777 -5.448 3.940 1.00 96.50 179 ASN A N 1
ATOM 1413 C CA . ASN A 1 179 ? 10.478 -4.277 3.109 1.00 96.50 179 ASN A CA 1
ATOM 1414 C C . ASN A 1 179 ? 8.977 -4.040 2.858 1.00 96.50 179 ASN A C 1
ATOM 1416 O O . ASN A 1 179 ? 8.639 -3.127 2.108 1.00 96.50 179 ASN A O 1
ATOM 1420 N N . ALA A 1 180 ? 8.068 -4.807 3.472 1.00 97.00 180 ALA A N 1
ATOM 1421 C CA . ALA A 1 180 ? 6.640 -4.691 3.175 1.00 97.00 180 ALA A CA 1
ATOM 1422 C C . ALA A 1 180 ? 5.694 -4.981 4.354 1.00 97.00 180 ALA A C 1
ATOM 1424 O O . ALA A 1 180 ? 6.040 -5.645 5.330 1.00 97.00 180 ALA A O 1
ATOM 1425 N N . VAL A 1 181 ? 4.454 -4.517 4.207 1.00 96.81 181 VAL A N 1
ATOM 1426 C CA . VAL A 1 181 ? 3.274 -4.952 4.957 1.00 96.81 181 VAL A CA 1
ATOM 1427 C C . VAL A 1 181 ? 2.202 -5.344 3.939 1.00 96.81 181 VAL A C 1
ATOM 1429 O O . VAL A 1 181 ? 1.853 -4.549 3.062 1.00 96.81 181 VAL A O 1
ATOM 1432 N N . ILE A 1 182 ? 1.689 -6.572 4.031 1.00 96.94 182 ILE A N 1
ATOM 1433 C CA . ILE A 1 182 ? 0.658 -7.093 3.122 1.00 96.94 182 ILE A CA 1
ATOM 1434 C C . ILE A 1 182 ? -0.661 -7.235 3.879 1.00 96.94 182 ILE A C 1
ATOM 1436 O O . ILE A 1 182 ? -0.705 -7.829 4.953 1.00 96.94 182 ILE A O 1
ATOM 1440 N N . PHE A 1 183 ? -1.735 -6.711 3.296 1.00 95.69 183 PHE A N 1
ATOM 1441 C CA . PHE A 1 183 ? -3.074 -6.646 3.871 1.00 95.69 183 PHE A CA 1
ATOM 1442 C C . PHE A 1 183 ? -4.040 -7.520 3.072 1.00 95.69 183 PHE A C 1
ATOM 1444 O O . PHE A 1 183 ? -4.381 -7.181 1.937 1.00 95.69 183 PHE A O 1
ATOM 1451 N N . ASP A 1 184 ? -4.525 -8.613 3.661 1.00 94.94 184 ASP A N 1
ATOM 1452 C CA . ASP A 1 184 ? -5.472 -9.513 3.001 1.00 94.94 184 ASP A CA 1
ATOM 1453 C C . ASP A 1 184 ? -6.907 -9.065 3.297 1.00 94.94 184 ASP A C 1
ATOM 1455 O O . ASP A 1 184 ? -7.424 -9.237 4.403 1.00 94.94 184 ASP A O 1
ATOM 1459 N N . VAL A 1 185 ? -7.563 -8.466 2.301 1.00 92.75 185 VAL A N 1
ATOM 1460 C CA . VAL A 1 185 ? -8.911 -7.899 2.427 1.00 92.75 185 VAL A CA 1
ATOM 1461 C C . VAL A 1 185 ? -9.959 -8.918 1.989 1.00 92.75 185 VAL A C 1
ATOM 1463 O O . VAL A 1 185 ? -10.106 -9.261 0.805 1.00 92.75 185 VAL A O 1
ATOM 1466 N N . GLY A 1 186 ? -10.746 -9.363 2.966 1.00 87.50 186 GLY A N 1
ATOM 1467 C CA . GLY A 1 186 ? -11.928 -10.172 2.725 1.00 87.50 186 GLY A CA 1
ATOM 1468 C C . GLY A 1 186 ? -13.020 -9.362 2.027 1.00 87.50 186 GLY A C 1
ATOM 1469 O O . GLY A 1 186 ? -13.238 -8.180 2.310 1.00 87.50 186 GLY A O 1
ATOM 1470 N N . ILE A 1 187 ? -13.766 -10.011 1.134 1.00 83.44 187 ILE A N 1
ATOM 1471 C CA . ILE A 1 187 ? -15.082 -9.505 0.736 1.00 83.44 187 ILE A CA 1
ATOM 1472 C C . ILE A 1 187 ? -15.925 -9.433 2.018 1.00 83.44 187 ILE A C 1
ATOM 1474 O O . ILE A 1 187 ? -16.097 -10.472 2.655 1.00 83.44 187 ILE A O 1
ATOM 1478 N N . PRO A 1 188 ? -16.460 -8.260 2.413 1.00 78.19 188 PRO A N 1
ATOM 1479 C CA . PRO A 1 188 ? -17.330 -8.190 3.576 1.00 78.19 188 PRO A CA 1
ATOM 1480 C C . PRO A 1 188 ? -18.544 -9.080 3.338 1.00 78.19 188 PRO A C 1
ATOM 1482 O O . PRO A 1 188 ? -19.291 -8.870 2.375 1.00 78.19 188 PRO A O 1
ATOM 1485 N N . GLU A 1 189 ? -18.747 -10.061 4.215 1.00 75.81 189 GLU A N 1
ATOM 1486 C CA . GLU A 1 189 ? -19.985 -10.827 4.215 1.00 75.81 189 GLU A CA 1
ATOM 1487 C C . GLU A 1 189 ? -21.166 -9.860 4.383 1.00 75.81 189 GLU A C 1
ATOM 1489 O O . GLU A 1 189 ? -21.109 -8.955 5.227 1.00 75.81 189 GLU A O 1
ATOM 1494 N N . PRO A 1 190 ? -22.251 -10.008 3.604 1.00 74.94 190 PRO A N 1
ATOM 1495 C CA . PRO A 1 190 ? -23.451 -9.220 3.820 1.00 74.94 190 PRO A CA 1
ATOM 1496 C C . PRO A 1 190 ? -24.059 -9.630 5.169 1.00 74.94 190 PRO A C 1
ATOM 1498 O O . PRO A 1 190 ? -24.771 -10.627 5.254 1.00 74.94 190 PRO A O 1
ATOM 1501 N N . LYS A 1 191 ? -23.756 -8.870 6.234 1.00 67.62 191 LYS A N 1
ATOM 1502 C CA . LYS A 1 191 ? -24.221 -9.099 7.616 1.00 67.62 191 LYS A CA 1
ATOM 1503 C C . LYS A 1 191 ? -25.738 -8.844 7.736 1.00 67.62 191 LYS A C 1
ATOM 1505 O O . LYS A 1 191 ? -26.187 -7.849 8.299 1.00 67.62 191 LYS A O 1
ATOM 1510 N N . GLY A 1 192 ? -26.529 -9.753 7.166 1.00 70.19 192 GLY A N 1
ATOM 1511 C CA . GLY A 1 192 ? -27.991 -9.764 7.133 1.00 70.19 192 GLY A CA 1
ATOM 1512 C C . GLY A 1 192 ? -28.522 -10.740 6.076 1.00 70.19 192 GLY A C 1
ATOM 1513 O O . GLY A 1 192 ? -27.834 -11.056 5.108 1.00 70.19 192 GLY A O 1
ATOM 1514 N N . LYS A 1 193 ? -29.773 -11.205 6.215 1.00 59.00 193 LYS A N 1
ATOM 1515 C CA . LYS A 1 193 ? -30.450 -11.879 5.090 1.00 59.00 193 LYS A CA 1
ATOM 1516 C C . LYS A 1 193 ? -30.476 -10.905 3.903 1.00 59.00 193 LYS A C 1
ATOM 1518 O O . LYS A 1 193 ? -30.846 -9.752 4.130 1.00 59.00 193 LYS A O 1
ATOM 1523 N N . PRO A 1 194 ? -30.148 -11.324 2.667 1.00 50.94 194 PRO A N 1
ATOM 1524 C CA . PRO A 1 194 ? -30.321 -10.460 1.510 1.00 50.94 194 PRO A CA 1
ATOM 1525 C C . PRO A 1 194 ? -31.808 -10.128 1.383 1.00 50.94 194 PRO A C 1
ATOM 1527 O O . PRO A 1 194 ? -32.624 -10.993 1.062 1.00 50.94 194 PRO A O 1
ATOM 1530 N N . THR A 1 195 ? -32.174 -8.881 1.686 1.00 43.25 195 THR A N 1
ATOM 1531 C CA . THR A 1 195 ? -33.523 -8.372 1.443 1.00 43.25 195 THR A CA 1
ATOM 1532 C C . THR A 1 195 ? -33.769 -8.517 -0.050 1.00 43.25 195 THR A C 1
ATOM 1534 O O . THR A 1 195 ? -33.052 -7.906 -0.840 1.00 43.25 195 THR A O 1
ATOM 1537 N N . PHE A 1 196 ? -34.708 -9.383 -0.436 1.00 37.91 196 PHE A N 1
ATOM 1538 C CA . PHE A 1 196 ? -34.861 -9.826 -1.821 1.00 37.91 196 PHE A CA 1
ATOM 1539 C C . PHE A 1 196 ? -35.436 -8.695 -2.685 1.00 37.91 196 PHE A C 1
ATOM 1541 O O . PHE A 1 196 ? -36.640 -8.611 -2.916 1.00 37.91 196 PHE A O 1
ATOM 1548 N N . ILE A 1 197 ? -34.559 -7.794 -3.131 1.00 38.03 197 ILE A N 1
ATOM 1549 C CA . ILE A 1 197 ? -34.825 -6.871 -4.229 1.00 38.03 197 ILE A CA 1
ATOM 1550 C C . ILE A 1 197 ? -34.931 -7.764 -5.473 1.00 38.03 197 ILE A C 1
ATOM 1552 O O . ILE A 1 197 ? -33.933 -8.398 -5.823 1.00 38.03 197 ILE A O 1
ATOM 1556 N N . PRO A 1 198 ? -36.107 -7.882 -6.115 1.00 39.81 198 PRO A N 1
ATOM 1557 C CA . PRO A 1 198 ? -36.245 -8.735 -7.286 1.00 39.81 198 PRO A CA 1
ATOM 1558 C C . PRO A 1 198 ? -35.340 -8.219 -8.409 1.00 39.81 198 PRO A C 1
ATOM 1560 O O . PRO A 1 198 ? -35.320 -7.018 -8.689 1.00 39.81 198 PRO A O 1
ATOM 1563 N N . GLU A 1 199 ? -34.598 -9.125 -9.049 1.00 37.44 199 GLU A N 1
ATOM 1564 C CA . GLU A 1 199 ? -33.715 -8.798 -10.171 1.00 37.44 199 GLU A CA 1
ATOM 1565 C C . GLU A 1 199 ? -34.536 -8.317 -11.376 1.00 37.44 199 GLU A C 1
ATOM 1567 O O . GLU A 1 199 ? -34.992 -9.102 -12.209 1.00 37.44 199 GLU A O 1
ATOM 1572 N N . TYR A 1 200 ? -34.712 -7.000 -11.488 1.00 36.50 200 TYR A N 1
ATOM 1573 C CA . TYR A 1 200 ? -35.166 -6.386 -12.727 1.00 36.50 200 TYR A CA 1
ATOM 1574 C C . TYR A 1 200 ? -34.063 -6.520 -13.777 1.00 36.50 200 TYR A C 1
ATOM 1576 O O . TYR A 1 200 ? -32.965 -5.985 -13.633 1.00 36.50 200 TYR A O 1
ATOM 1584 N N . THR A 1 201 ? -34.378 -7.266 -14.833 1.00 40.03 201 THR A N 1
ATOM 1585 C CA . THR A 1 201 ? -33.459 -7.695 -15.889 1.00 40.03 201 THR A CA 1
ATOM 1586 C C . THR A 1 201 ? -32.737 -6.528 -16.568 1.00 40.03 201 THR A C 1
ATOM 1588 O O . THR A 1 201 ? -33.313 -5.840 -17.414 1.00 40.03 201 THR A O 1
ATOM 1591 N N . THR A 1 202 ? -31.449 -6.353 -16.279 1.00 36.09 202 THR A N 1
ATOM 1592 C CA . THR A 1 202 ? -30.552 -5.485 -17.051 1.00 36.09 202 THR A CA 1
ATOM 1593 C C . THR A 1 202 ? -29.930 -6.269 -18.206 1.00 36.09 202 THR A C 1
ATOM 1595 O O . THR A 1 202 ? -28.934 -6.976 -18.058 1.00 36.09 202 THR A O 1
ATOM 1598 N N . ALA A 1 203 ? -30.541 -6.151 -19.387 1.00 33.59 203 ALA A N 1
ATOM 1599 C CA . ALA A 1 203 ? -29.965 -6.662 -20.628 1.00 33.59 203 ALA A CA 1
ATOM 1600 C C . ALA A 1 203 ? -28.638 -5.949 -20.962 1.00 33.59 203 ALA A C 1
ATOM 1602 O O . ALA A 1 203 ? -28.410 -4.804 -20.571 1.00 33.59 203 ALA A O 1
ATOM 1603 N N . ALA A 1 204 ? -27.752 -6.635 -21.686 1.00 38.09 204 ALA A N 1
ATOM 1604 C CA . ALA A 1 204 ? -26.375 -6.193 -21.872 1.00 38.09 204 ALA A CA 1
ATOM 1605 C C . ALA A 1 204 ? -26.239 -4.918 -22.729 1.00 38.09 204 ALA A C 1
ATOM 1607 O O . ALA A 1 204 ? -26.537 -4.924 -23.923 1.00 38.09 204 ALA A O 1
ATOM 1608 N N . VAL A 1 205 ? -25.647 -3.873 -22.144 1.00 31.67 205 VAL A N 1
ATOM 1609 C CA . VAL A 1 205 ? -24.907 -2.827 -22.865 1.00 31.67 205 VAL A CA 1
ATOM 1610 C C . VAL A 1 205 ? -23.569 -2.634 -22.157 1.00 31.67 205 VAL A C 1
ATOM 1612 O O . VAL A 1 205 ? -23.521 -2.298 -20.977 1.00 31.67 205 VAL A O 1
ATOM 1615 N N . GLY A 1 206 ? -22.470 -2.877 -22.872 1.00 35.09 206 GLY A N 1
ATOM 1616 C CA . GLY A 1 206 ? -21.121 -2.714 -22.339 1.00 35.09 206 GLY A CA 1
ATOM 1617 C C . GLY A 1 206 ? -20.671 -1.257 -22.375 1.00 35.09 206 GLY A C 1
ATOM 1618 O O . GLY A 1 206 ? -20.110 -0.821 -23.376 1.00 35.09 206 GLY A O 1
ATOM 1619 N N . TYR A 1 207 ? -20.885 -0.522 -21.284 1.00 25.97 207 TYR A N 1
ATOM 1620 C CA . TYR A 1 207 ? -20.169 0.724 -21.007 1.00 25.97 207 TYR A CA 1
ATOM 1621 C C . TYR A 1 207 ? -20.088 0.930 -19.492 1.00 25.97 207 TYR A C 1
ATOM 1623 O O . TYR A 1 207 ? -21.103 1.165 -18.842 1.00 25.97 207 TYR A O 1
ATOM 1631 N N . ILE A 1 208 ? -18.886 0.826 -18.926 1.00 29.06 208 ILE A N 1
ATOM 1632 C CA . ILE A 1 208 ? -18.603 1.362 -17.591 1.00 29.06 208 ILE A CA 1
ATOM 1633 C C . ILE A 1 208 ? -18.216 2.824 -17.835 1.00 29.06 208 ILE A C 1
ATOM 1635 O O . ILE A 1 208 ? -17.214 3.053 -18.516 1.00 29.06 208 ILE A O 1
ATOM 1639 N N . PRO A 1 209 ? -18.984 3.821 -17.360 1.00 26.19 209 PRO A N 1
ATOM 1640 C CA . PRO A 1 209 ? -18.506 5.195 -17.364 1.00 26.19 209 PRO A CA 1
ATOM 1641 C C . PRO A 1 209 ? -17.246 5.256 -16.504 1.00 26.19 209 PRO A C 1
ATOM 1643 O O . PRO A 1 209 ? -17.239 4.697 -15.405 1.00 26.19 209 PRO A O 1
ATOM 1646 N N . SER A 1 210 ? -16.201 5.943 -16.970 1.00 26.84 210 SER A N 1
ATOM 1647 C CA . SER A 1 210 ? -15.133 6.331 -16.050 1.00 26.84 210 SER A CA 1
ATOM 1648 C C . SER A 1 210 ? -15.776 7.135 -14.925 1.00 26.84 210 SER A C 1
ATOM 1650 O O . SER A 1 210 ? -16.506 8.092 -15.194 1.00 26.84 210 SER A O 1
ATOM 1652 N N . MET A 1 211 ? -15.538 6.729 -13.679 1.00 27.86 211 MET A N 1
ATOM 1653 C CA . MET A 1 211 ? -15.864 7.571 -12.531 1.00 27.86 211 MET A CA 1
ATOM 1654 C C . MET A 1 211 ? -15.116 8.901 -12.725 1.00 27.86 211 MET A C 1
ATOM 1656 O O . MET A 1 211 ? -13.960 8.856 -13.160 1.00 27.86 211 MET A O 1
ATOM 1660 N N . PRO A 1 212 ? -15.731 10.067 -12.460 1.00 27.78 212 PRO A N 1
ATOM 1661 C CA . PRO A 1 212 ? -14.995 11.323 -12.465 1.00 27.78 212 PRO A CA 1
ATOM 1662 C C . PRO A 1 212 ? -13.849 11.241 -11.457 1.00 27.78 212 PRO A C 1
ATOM 1664 O O . PRO A 1 212 ? -14.075 10.850 -10.310 1.00 27.78 212 PRO A O 1
ATOM 1667 N N . THR A 1 213 ? -12.641 11.638 -11.856 1.00 35.75 213 THR A N 1
ATOM 1668 C CA . THR A 1 213 ? -11.451 11.685 -10.984 1.00 35.75 213 THR A CA 1
ATOM 1669 C C . THR A 1 213 ? -11.493 12.875 -10.007 1.00 35.75 213 THR A C 1
ATOM 1671 O O . THR A 1 213 ? -10.470 13.394 -9.585 1.00 35.75 213 THR A O 1
ATOM 1674 N N . GLU A 1 214 ? -12.701 13.296 -9.633 1.00 30.55 214 GLU A N 1
ATOM 1675 C CA . GLU A 1 214 ? -13.013 14.351 -8.674 1.00 30.55 214 GLU A CA 1
ATOM 1676 C C . GLU A 1 214 ? -13.841 13.739 -7.537 1.00 30.55 214 GLU A C 1
ATOM 1678 O O . GLU A 1 214 ? -15.039 13.972 -7.384 1.00 30.55 214 GLU A O 1
ATOM 1683 N N . TRP A 1 215 ? -13.180 12.912 -6.727 1.00 29.25 215 TRP A N 1
ATOM 1684 C CA . TRP A 1 215 ? -13.520 12.793 -5.307 1.00 29.25 215 TRP A CA 1
ATOM 1685 C C . TRP A 1 215 ? -12.517 13.630 -4.514 1.00 29.25 215 TRP A C 1
ATOM 1687 O O . TRP A 1 215 ? -11.715 13.121 -3.733 1.00 29.25 215 TRP A O 1
ATOM 1697 N N . THR A 1 216 ? -12.574 14.945 -4.740 1.00 34.50 216 THR A N 1
ATOM 1698 C CA . THR A 1 216 ? -12.050 15.949 -3.813 1.00 34.50 216 THR A CA 1
ATOM 1699 C C . THR A 1 216 ? -12.757 15.752 -2.473 1.00 34.50 216 THR A C 1
ATOM 1701 O O . THR A 1 216 ? -13.935 16.062 -2.303 1.00 34.50 216 THR A O 1
ATOM 1704 N N . ALA A 1 217 ? -12.056 15.116 -1.535 1.00 39.50 217 ALA A N 1
ATOM 1705 C CA . ALA A 1 217 ? -12.643 14.563 -0.322 1.00 39.50 217 ALA A CA 1
ATOM 1706 C C . ALA A 1 217 ? -12.847 15.611 0.787 1.00 39.50 217 ALA A C 1
ATOM 1708 O O . ALA A 1 217 ? -12.278 15.502 1.869 1.00 39.50 217 ALA A O 1
ATOM 1709 N N . THR A 1 218 ? -13.722 16.581 0.534 1.00 54.22 218 THR A N 1
ATOM 1710 C CA . THR A 1 218 ? -14.386 17.416 1.546 1.00 54.22 218 THR A CA 1
ATOM 1711 C C . THR A 1 218 ? -15.721 17.871 0.974 1.00 54.22 218 THR A C 1
ATOM 1713 O O . THR A 1 218 ? -15.759 18.479 -0.094 1.00 54.22 218 THR A O 1
ATOM 1716 N N . SER A 1 219 ? -16.836 17.607 1.666 1.00 50.03 219 SER A N 1
ATOM 1717 C CA . SER A 1 219 ? -18.096 18.219 1.243 1.00 50.03 219 SER A CA 1
ATOM 1718 C C . SER A 1 219 ? -17.998 19.723 1.466 1.00 50.03 219 SER A C 1
ATOM 1720 O O . SER A 1 219 ? -17.728 20.178 2.580 1.00 50.03 219 SER A O 1
ATOM 1722 N N . THR A 1 220 ? -18.267 20.509 0.427 1.00 46.69 220 THR A N 1
ATOM 1723 C CA . THR A 1 220 ? -18.469 21.949 0.586 1.00 46.69 220 THR A CA 1
ATOM 1724 C C . THR A 1 220 ? -19.679 22.251 1.468 1.00 46.69 220 THR A C 1
ATOM 1726 O O . THR A 1 220 ? -19.712 23.322 2.052 1.00 46.69 220 THR A O 1
ATOM 1729 N N . GLU A 1 221 ? -20.614 21.312 1.664 1.00 48.25 221 GLU A N 1
ATOM 1730 C CA . GLU A 1 221 ? -21.680 21.432 2.669 1.00 48.25 221 GLU A CA 1
ATOM 1731 C C . GLU A 1 221 ? -21.161 21.236 4.103 1.00 48.25 221 GLU A C 1
ATOM 1733 O O . GLU A 1 221 ? -21.623 21.939 4.994 1.00 48.25 221 GLU A O 1
ATOM 1738 N N . ASP A 1 222 ? -20.178 20.356 4.343 1.00 49.12 222 ASP A N 1
ATOM 1739 C CA . ASP A 1 222 ? -19.544 20.216 5.668 1.00 49.12 222 ASP A CA 1
ATOM 1740 C C . ASP A 1 222 ? -18.662 21.438 5.978 1.00 49.12 222 ASP A C 1
ATOM 1742 O O . ASP A 1 222 ? -18.650 21.927 7.105 1.00 49.12 222 ASP A O 1
ATOM 1746 N N . LEU A 1 223 ? -17.961 21.977 4.972 1.00 53.00 223 LEU A N 1
ATOM 1747 C CA . LEU A 1 223 ? -17.181 23.212 5.109 1.00 53.00 223 LEU A CA 1
ATOM 1748 C C . LEU A 1 223 ? -18.066 24.459 5.239 1.00 53.00 223 LEU A C 1
ATOM 1750 O O . LEU A 1 223 ? -17.713 25.353 5.999 1.00 53.00 223 LEU A O 1
ATOM 1754 N N . LEU A 1 224 ? -19.220 24.522 4.564 1.00 58.50 224 LEU A N 1
ATOM 1755 C CA . LEU A 1 224 ? -20.206 25.591 4.760 1.00 58.50 224 LEU A CA 1
ATOM 1756 C C . LEU A 1 224 ? -20.932 25.453 6.100 1.00 58.50 224 LEU A C 1
ATOM 1758 O O . LEU A 1 224 ? -21.162 26.465 6.745 1.00 58.50 224 LEU A O 1
ATOM 1762 N N . ALA A 1 225 ? -21.226 24.238 6.571 1.00 62.06 225 ALA A N 1
ATOM 1763 C CA . ALA A 1 225 ? -21.773 24.022 7.909 1.00 62.06 225 ALA A CA 1
ATOM 1764 C C . ALA A 1 225 ? -20.765 24.412 9.000 1.00 62.06 225 ALA A C 1
ATOM 1766 O O . ALA A 1 225 ? -21.148 25.058 9.969 1.00 62.06 225 ALA A O 1
ATOM 1767 N N . LEU A 1 226 ? -19.477 24.095 8.822 1.00 55.94 226 LEU A N 1
ATOM 1768 C CA . LEU A 1 226 ? -18.403 24.569 9.700 1.00 55.94 226 LEU A CA 1
ATOM 1769 C C . LEU A 1 226 ? -18.158 26.079 9.570 1.00 55.94 226 LEU A C 1
ATOM 1771 O O . LEU A 1 226 ? -17.764 26.691 10.555 1.00 55.94 226 LEU A O 1
ATOM 1775 N N . ALA A 1 227 ? -18.400 26.694 8.409 1.00 68.94 227 ALA A N 1
ATOM 1776 C CA . ALA A 1 227 ? -18.309 28.144 8.234 1.00 68.94 227 ALA A CA 1
ATOM 1777 C C . ALA A 1 227 ? -19.495 28.881 8.876 1.00 68.94 227 ALA A C 1
ATOM 1779 O O . ALA A 1 227 ? -19.271 29.868 9.567 1.00 68.94 227 ALA A O 1
ATOM 1780 N N . ASP A 1 228 ? -20.726 28.382 8.729 1.00 62.03 228 ASP A N 1
ATOM 1781 C CA . ASP A 1 228 ? -21.912 28.894 9.426 1.00 62.03 228 ASP A CA 1
ATOM 1782 C C . ASP A 1 228 ? -21.796 28.662 10.941 1.00 62.03 228 ASP A C 1
ATOM 1784 O O . ASP A 1 228 ? -22.099 29.563 11.718 1.00 62.03 228 ASP A O 1
ATOM 1788 N N . GLU A 1 229 ? -21.308 27.500 11.393 1.00 71.31 229 GLU A N 1
ATOM 1789 C CA . GLU A 1 229 ? -21.053 27.238 12.816 1.00 71.31 229 GLU A CA 1
ATOM 1790 C C . GLU A 1 229 ? -19.923 28.132 13.346 1.00 71.31 229 GLU A C 1
ATOM 1792 O O . GLU A 1 229 ? -20.088 28.757 14.391 1.00 71.31 229 GLU A O 1
ATOM 1797 N N . ALA A 1 230 ? -18.821 28.305 12.607 1.00 62.91 230 ALA A N 1
ATOM 1798 C CA . ALA A 1 230 ? -17.751 29.233 12.971 1.00 62.91 230 ALA A CA 1
ATOM 1799 C C . ALA A 1 230 ? -18.207 30.699 12.950 1.00 62.91 230 ALA A C 1
ATOM 1801 O O . ALA A 1 230 ? -17.792 31.458 13.820 1.00 62.91 230 ALA A O 1
ATOM 1802 N N . GLN A 1 231 ? -19.075 31.112 12.023 1.00 67.38 231 GLN A N 1
ATOM 1803 C CA . GLN A 1 231 ? -19.604 32.474 11.967 1.00 67.38 231 GLN A CA 1
ATOM 1804 C C . GLN A 1 231 ? -20.659 32.713 13.056 1.00 67.38 231 GLN A C 1
ATOM 1806 O O . GLN A 1 231 ? -20.666 33.777 13.668 1.00 67.38 231 GLN A O 1
ATOM 1811 N N . HIS A 1 232 ? -21.482 31.718 13.391 1.00 63.84 232 HIS A N 1
ATOM 1812 C CA . HIS A 1 232 ? -22.426 31.787 14.507 1.00 63.84 232 HIS A CA 1
ATOM 1813 C C . HIS A 1 232 ? -21.708 31.727 15.872 1.00 63.84 232 HIS A C 1
ATOM 1815 O O . HIS A 1 232 ? -22.160 32.359 16.829 1.00 63.84 232 HIS A O 1
ATOM 1821 N N . LEU A 1 233 ? -20.568 31.032 15.970 1.00 61.62 233 LEU A N 1
ATOM 1822 C CA . LEU A 1 233 ? -19.661 31.080 17.123 1.00 61.62 233 LEU A CA 1
ATOM 1823 C C . LEU A 1 233 ? -18.882 32.401 17.183 1.00 61.62 233 LEU A C 1
ATOM 1825 O O . LEU A 1 233 ? -18.706 32.942 18.269 1.00 61.62 233 LEU A O 1
ATOM 1829 N N . TYR A 1 234 ? -18.467 32.960 16.045 1.00 60.09 234 TYR A N 1
ATOM 1830 C CA . TYR A 1 234 ? -17.811 34.266 15.958 1.00 60.09 234 TYR A CA 1
ATOM 1831 C C . TYR A 1 234 ? -18.770 35.399 16.334 1.00 60.09 234 TYR A C 1
ATOM 1833 O O . TYR A 1 234 ? -18.396 36.274 17.105 1.00 60.09 234 TYR A O 1
ATOM 1841 N N . GLU A 1 235 ? -20.028 35.368 15.886 1.00 55.72 235 GLU A N 1
ATOM 1842 C CA . GLU A 1 235 ? -21.043 36.331 16.322 1.00 55.72 235 GLU A CA 1
ATOM 1843 C C . GLU A 1 235 ? -21.481 36.108 17.776 1.00 55.72 235 GLU A C 1
ATOM 1845 O O . GLU A 1 235 ? -21.740 37.085 18.477 1.00 55.72 235 GLU A O 1
ATOM 1850 N N . ALA A 1 236 ? -21.475 34.873 18.290 1.00 56.28 236 ALA A N 1
ATOM 1851 C CA . ALA A 1 236 ? -21.643 34.630 19.725 1.00 56.28 236 ALA A CA 1
ATOM 1852 C C . ALA A 1 236 ? -20.463 35.187 20.550 1.00 56.28 236 ALA A C 1
ATOM 1854 O O . ALA A 1 236 ? -20.688 35.811 21.583 1.00 56.28 236 ALA A O 1
ATOM 1855 N N . ALA A 1 237 ? -19.222 35.028 20.079 1.00 43.94 237 ALA A N 1
ATOM 1856 C CA . ALA A 1 237 ? -18.016 35.549 20.726 1.00 43.94 237 ALA A CA 1
ATOM 1857 C C . ALA A 1 237 ? -17.871 37.077 20.601 1.00 43.94 237 ALA A C 1
ATOM 1859 O O . ALA A 1 237 ? -17.313 37.711 21.485 1.00 43.94 237 ALA A O 1
ATOM 1860 N N . LYS A 1 238 ? -18.398 37.676 19.528 1.00 40.75 238 LYS A N 1
ATOM 1861 C CA . LYS A 1 238 ? -18.401 39.126 19.262 1.00 40.75 238 LYS A CA 1
ATOM 1862 C C . LYS A 1 238 ? -19.479 39.886 20.043 1.00 40.75 238 LYS A C 1
ATOM 1864 O O . LYS A 1 238 ? -19.330 41.083 20.261 1.00 40.75 238 LYS A O 1
ATOM 1869 N N . ASN A 1 239 ? -20.557 39.207 20.440 1.00 45.44 239 ASN A N 1
ATOM 1870 C CA . ASN A 1 239 ? -21.628 39.760 21.282 1.00 45.44 239 ASN A CA 1
ATOM 1871 C C . ASN A 1 239 ? -21.524 39.317 22.758 1.00 45.44 239 ASN A C 1
ATOM 1873 O O . ASN A 1 239 ? -22.412 39.622 23.555 1.00 45.44 239 ASN A O 1
ATOM 1877 N N . ALA A 1 240 ? -20.457 38.605 23.127 1.00 42.12 240 ALA A N 1
ATOM 1878 C CA . ALA A 1 240 ? -20.100 38.291 24.504 1.00 42.12 240 ALA A CA 1
ATOM 1879 C C . ALA A 1 240 ? -18.839 39.068 24.902 1.00 42.12 240 ALA A C 1
ATOM 1881 O O . ALA A 1 240 ? -17.947 39.252 24.079 1.00 42.12 240 ALA A O 1
ATOM 1882 N N . THR A 1 241 ? -18.731 39.431 26.187 1.00 43.25 241 THR A N 1
ATOM 1883 C CA . THR A 1 241 ? -17.646 40.261 26.766 1.00 43.25 241 THR A CA 1
ATOM 1884 C C . THR A 1 241 ? -17.651 41.729 26.273 1.00 43.25 241 THR A C 1
ATOM 1886 O O . THR A 1 241 ? -18.330 42.032 25.290 1.00 43.25 241 THR A O 1
ATOM 1889 N N . PRO A 1 242 ? -16.940 42.667 26.936 1.00 39.22 242 PRO A N 1
ATOM 1890 C CA . PRO A 1 242 ? -16.110 42.524 28.142 1.00 39.22 242 PRO A CA 1
ATOM 1891 C C . PRO A 1 242 ? -16.653 43.420 29.298 1.00 39.22 242 PRO A C 1
ATOM 1893 O O . PRO A 1 242 ? -17.846 43.706 29.287 1.00 39.22 242 PRO A O 1
ATOM 1896 N N . ASP A 1 243 ? -15.976 43.858 30.370 1.00 30.02 243 ASP A N 1
ATOM 1897 C CA . ASP A 1 243 ? -14.568 43.914 30.836 1.00 30.02 243 ASP A CA 1
ATOM 1898 C C . ASP A 1 243 ? -14.598 44.293 32.363 1.00 30.02 243 ASP A C 1
ATOM 1900 O O . ASP A 1 243 ? -15.690 44.488 32.892 1.00 30.02 243 ASP A O 1
ATOM 1904 N N . SER A 1 244 ? -13.545 44.478 33.184 1.00 29.84 244 SER A N 1
ATOM 1905 C CA . SER A 1 244 ? -12.091 44.231 33.091 1.00 29.84 244 SER A CA 1
ATOM 1906 C C . SER A 1 244 ? -11.437 44.179 34.499 1.00 29.84 244 SER A C 1
ATOM 1908 O O . SER A 1 244 ? -11.864 44.900 35.395 1.00 29.84 244 SER A O 1
ATOM 1910 N N . SER A 1 245 ? -10.326 43.438 34.609 1.00 31.39 245 SER A N 1
ATOM 1911 C CA . SER A 1 245 ? -9.007 43.855 35.160 1.00 31.39 245 SER A CA 1
ATOM 1912 C C . SER A 1 245 ? -8.753 44.355 36.615 1.00 31.39 245 SER A C 1
ATOM 1914 O O . SER A 1 245 ? -9.635 44.754 37.365 1.00 31.39 245 SER A O 1
ATOM 1916 N N . ASN A 1 246 ? -7.436 44.409 36.910 1.00 30.95 246 ASN A N 1
ATOM 1917 C CA . ASN A 1 246 ? -6.688 45.262 37.861 1.00 30.95 246 ASN A CA 1
ATOM 1918 C C . ASN A 1 246 ? -6.427 44.784 39.316 1.00 30.95 246 ASN A C 1
ATOM 1920 O O . ASN A 1 246 ? -7.319 44.284 39.986 1.00 30.95 246 ASN A O 1
ATOM 1924 N N . ALA A 1 247 ? -5.214 44.961 39.885 1.00 29.88 247 ALA A N 1
ATOM 1925 C CA . ALA A 1 247 ? -3.931 45.435 39.308 1.00 29.88 247 ALA A CA 1
ATOM 1926 C C . ALA A 1 247 ? -2.691 45.172 40.213 1.00 29.88 247 ALA A C 1
ATOM 1928 O O . ALA A 1 247 ? -2.824 44.856 41.391 1.00 29.88 247 ALA A O 1
ATOM 1929 N N . SER A 1 248 ? -1.504 45.502 39.666 1.00 27.36 248 SER A N 1
ATOM 1930 C CA . SER A 1 248 ? -0.214 45.782 40.346 1.00 27.36 248 SER A CA 1
ATOM 1931 C C . SER A 1 248 ? 0.650 44.573 40.774 1.00 27.36 248 SER A C 1
ATOM 1933 O O . SER A 1 248 ? 0.122 43.509 41.065 1.00 27.36 248 SER A O 1
ATOM 1935 N N . SER A 1 249 ? 1.992 44.656 40.818 1.00 30.16 249 SER A N 1
ATOM 1936 C CA . SER A 1 249 ? 2.890 45.823 40.648 1.00 30.16 249 SER A CA 1
ATOM 1937 C C . SER A 1 249 ? 4.198 45.519 39.880 1.00 30.16 249 SER A C 1
ATOM 1939 O O . SER A 1 249 ? 4.612 44.373 39.745 1.00 30.16 249 SER A O 1
ATOM 1941 N N . THR A 1 250 ? 4.867 46.576 39.407 1.00 26.16 250 THR A N 1
ATOM 1942 C CA . THR A 1 250 ? 6.200 46.610 38.746 1.00 26.16 250 THR A CA 1
ATOM 1943 C C . THR A 1 250 ? 7.355 46.583 39.800 1.00 26.16 250 THR A C 1
ATOM 1945 O O . THR A 1 250 ? 7.003 46.450 40.977 1.00 26.16 250 THR A O 1
ATOM 1948 N N . PRO A 1 251 ? 8.688 46.741 39.508 1.00 41.16 251 PRO A N 1
ATOM 1949 C CA . PRO A 1 251 ? 9.385 47.120 38.250 1.00 41.16 251 PRO A CA 1
ATOM 1950 C C . PRO A 1 251 ? 10.790 46.469 37.953 1.00 41.16 251 PRO A C 1
ATOM 1952 O O . PRO A 1 251 ? 11.237 45.555 38.635 1.00 41.16 251 PRO A O 1
ATOM 1955 N N . VAL A 1 252 ? 11.512 47.080 36.985 1.00 26.98 252 VAL A N 1
ATOM 1956 C CA . VAL A 1 252 ? 12.988 47.167 36.723 1.00 26.98 252 VAL A CA 1
ATOM 1957 C C . VAL A 1 252 ? 13.734 46.105 35.863 1.00 26.98 252 VAL A C 1
ATOM 1959 O O . VAL A 1 252 ? 13.574 44.904 36.027 1.00 26.98 252 VAL A O 1
ATOM 1962 N N . SER A 1 253 ? 14.668 46.625 35.036 1.00 28.11 253 SER A N 1
ATOM 1963 C CA . SER A 1 253 ? 15.944 46.027 34.550 1.00 28.11 253 SER A CA 1
ATOM 1964 C C . SER A 1 253 ? 16.040 45.349 33.165 1.00 28.11 253 SER A C 1
ATOM 1966 O O . SER A 1 253 ? 16.139 44.136 33.031 1.00 28.11 253 SER A O 1
ATOM 1968 N N . SER A 1 254 ? 16.160 46.205 32.145 1.00 26.33 254 SER A N 1
ATOM 1969 C CA . SER A 1 254 ? 17.133 46.204 31.027 1.00 26.33 254 SER A CA 1
ATOM 1970 C C . SER A 1 254 ? 18.257 45.139 30.966 1.00 26.33 254 SER A C 1
ATOM 1972 O O . SER A 1 254 ? 18.929 44.945 31.975 1.00 26.33 254 SER A O 1
ATOM 1974 N N . ILE A 1 255 ? 18.618 44.655 29.751 1.00 28.69 255 ILE A N 1
ATOM 1975 C CA . ILE A 1 255 ? 19.956 44.800 29.081 1.00 28.69 255 ILE A CA 1
ATOM 1976 C C . ILE A 1 255 ? 20.121 43.925 27.798 1.00 28.69 255 ILE A C 1
ATOM 1978 O O . ILE A 1 255 ? 19.701 42.779 27.766 1.00 28.69 255 ILE A O 1
ATOM 1982 N N . ASN A 1 256 ? 20.797 44.494 26.782 1.00 29.06 256 ASN A N 1
ATOM 1983 C CA . ASN A 1 256 ? 21.458 43.920 25.581 1.00 29.06 256 ASN A CA 1
ATOM 1984 C C . ASN A 1 256 ? 20.775 42.880 24.659 1.00 29.06 256 ASN A C 1
ATOM 1986 O O . ASN A 1 256 ? 20.624 41.713 24.998 1.00 29.06 256 ASN A O 1
ATOM 1990 N N . ASN A 1 257 ? 20.656 43.267 23.380 1.00 27.25 257 ASN A N 1
ATOM 1991 C CA . ASN A 1 257 ? 20.754 42.365 22.224 1.00 27.25 257 ASN A CA 1
ATOM 1992 C C . ASN A 1 257 ? 22.170 42.436 21.616 1.00 27.25 257 ASN A C 1
ATOM 1994 O O . ASN A 1 257 ? 22.647 43.526 21.315 1.00 27.25 257 ASN A O 1
ATOM 1998 N N . ASN A 1 258 ? 22.798 41.276 21.414 1.00 30.12 258 ASN A N 1
ATOM 1999 C CA . ASN A 1 258 ? 23.918 40.959 20.510 1.00 30.12 258 ASN A CA 1
ATOM 2000 C C . ASN A 1 258 ? 23.973 39.413 20.471 1.00 30.12 258 ASN A C 1
ATOM 2002 O O . ASN A 1 258 ? 23.770 38.788 21.505 1.00 30.12 258 ASN A O 1
ATOM 2006 N N . GLY A 1 259 ? 24.220 38.703 19.372 1.00 27.05 259 GLY A N 1
ATOM 2007 C CA . GLY A 1 259 ? 24.750 39.116 18.074 1.00 27.05 259 GLY A CA 1
ATOM 2008 C C . GLY A 1 259 ? 25.879 38.155 17.685 1.00 27.05 259 GLY A C 1
ATOM 2009 O O . GLY A 1 259 ? 27.035 38.434 17.984 1.00 27.05 259 GLY A O 1
ATOM 2010 N N . LEU A 1 260 ? 25.548 37.009 17.073 1.00 29.70 260 LEU A N 1
ATOM 2011 C CA . LEU A 1 260 ? 26.510 35.966 16.681 1.00 29.70 260 LEU A CA 1
ATOM 2012 C C . LEU A 1 260 ? 26.209 35.422 15.269 1.00 29.70 260 LEU A C 1
ATOM 2014 O O . LEU A 1 260 ? 25.053 35.098 14.996 1.00 29.70 260 LEU A O 1
ATOM 2018 N N . PRO A 1 261 ? 27.216 35.310 14.379 1.00 35.22 261 PRO A N 1
ATOM 2019 C CA . PRO A 1 261 ? 27.055 34.768 13.032 1.00 35.22 261 PRO A CA 1
ATOM 2020 C C . PRO A 1 261 ? 27.454 33.285 12.909 1.00 35.22 261 PRO A C 1
ATOM 2022 O O . PRO A 1 261 ? 28.056 32.694 13.803 1.00 35.22 261 PRO A O 1
ATOM 2025 N N . SER A 1 262 ? 27.138 32.733 11.734 1.00 30.41 262 SER A N 1
ATOM 2026 C CA . SER A 1 262 ? 27.537 31.420 11.204 1.00 30.41 262 SER A CA 1
ATOM 2027 C C . SER A 1 262 ? 28.964 30.968 11.552 1.00 30.41 262 SER A C 1
ATOM 2029 O O . SER A 1 262 ? 29.913 31.748 11.446 1.00 30.41 262 SER A O 1
ATOM 2031 N N . PHE A 1 263 ? 29.117 29.672 11.843 1.00 30.28 263 PHE A N 1
ATOM 2032 C CA . PHE A 1 263 ? 30.406 28.984 11.882 1.00 30.28 263 PHE A CA 1
ATOM 2033 C C . PHE A 1 263 ? 30.420 27.862 10.835 1.00 30.28 263 PHE A C 1
ATOM 2035 O O . PHE A 1 263 ? 29.769 26.832 11.001 1.00 30.28 263 PHE A O 1
ATOM 2042 N N . ALA A 1 264 ? 31.157 28.071 9.745 1.00 29.73 264 ALA A N 1
ATOM 2043 C CA . ALA A 1 264 ? 31.336 27.100 8.671 1.00 29.73 264 ALA A CA 1
ATOM 2044 C C . ALA A 1 264 ? 32.802 27.083 8.217 1.00 29.73 264 ALA A C 1
ATOM 2046 O O . ALA A 1 264 ? 33.428 28.136 8.116 1.00 29.73 264 ALA A O 1
ATOM 2047 N N . SER A 1 265 ? 33.295 25.895 7.855 1.00 28.55 265 SER A N 1
ATOM 2048 C CA . SER A 1 265 ? 34.686 25.583 7.472 1.00 28.55 265 SER A CA 1
ATOM 2049 C C . SER A 1 265 ? 35.701 25.535 8.622 1.00 28.55 265 SER A C 1
ATOM 2051 O O . SER A 1 265 ? 35.960 26.547 9.263 1.00 28.55 265 SER A O 1
ATOM 2053 N N . LEU A 1 266 ? 36.372 24.384 8.778 1.00 30.12 266 LEU A N 1
ATOM 2054 C CA . LEU A 1 266 ? 37.840 24.291 8.887 1.00 30.12 266 LEU A CA 1
ATOM 2055 C C . LEU A 1 266 ? 38.311 22.820 8.857 1.00 30.12 266 LEU A C 1
ATOM 2057 O O . LEU A 1 266 ? 38.218 22.127 9.860 1.00 30.12 266 LEU A O 1
ATOM 2061 N N . LEU A 1 267 ? 38.896 22.427 7.715 1.00 29.98 267 LEU A N 1
ATOM 2062 C CA . LEU A 1 267 ? 39.817 21.292 7.492 1.00 29.98 267 LEU A CA 1
ATOM 2063 C C . LEU A 1 267 ? 39.315 19.847 7.766 1.00 29.98 267 LEU A C 1
ATOM 2065 O O . LEU A 1 267 ? 38.488 19.594 8.626 1.00 29.98 267 LEU A O 1
ATOM 2069 N N . GLY A 1 268 ? 39.798 18.813 7.066 1.00 28.12 268 GLY A N 1
ATOM 2070 C CA . GLY A 1 268 ? 40.658 18.807 5.871 1.00 28.12 268 GLY A CA 1
ATOM 2071 C C . GLY A 1 268 ? 41.974 18.039 6.025 1.00 28.12 268 GLY A C 1
ATOM 2072 O O . GLY A 1 268 ? 42.980 18.642 6.373 1.00 28.12 268 GLY A O 1
ATOM 2073 N N . ALA A 1 269 ? 41.941 16.759 5.633 1.00 29.72 269 ALA A N 1
ATOM 2074 C CA . ALA A 1 269 ? 43.065 15.867 5.308 1.00 29.72 269 ALA A CA 1
ATOM 2075 C C . ALA A 1 269 ? 44.112 15.530 6.396 1.00 29.72 269 ALA A C 1
ATOM 2077 O O . ALA A 1 269 ? 44.838 16.387 6.887 1.00 29.72 269 ALA A O 1
ATOM 2078 N N . LEU A 1 270 ? 44.337 14.224 6.590 1.00 28.91 270 LEU A N 1
ATOM 2079 C CA . LEU A 1 270 ? 45.556 13.558 6.099 1.00 28.91 270 LEU A CA 1
ATOM 2080 C C . LEU A 1 270 ? 45.352 12.030 6.001 1.00 28.91 270 LEU A C 1
ATOM 2082 O O . LEU A 1 270 ? 44.489 11.472 6.672 1.00 28.91 270 LEU A O 1
ATOM 2086 N N . HIS A 1 271 ? 46.121 11.368 5.132 1.00 32.78 271 HIS A N 1
ATOM 2087 C CA . HIS A 1 271 ? 46.254 9.902 5.083 1.00 32.78 271 HIS A CA 1
ATOM 2088 C C . HIS A 1 271 ? 47.423 9.439 5.965 1.00 32.78 271 HIS A C 1
ATOM 2090 O O . HIS A 1 271 ? 48.350 10.212 6.214 1.00 32.78 271 HIS A O 1
ATOM 2096 N N . GLY A 1 272 ? 47.416 8.163 6.356 1.00 29.00 272 GLY A N 1
ATOM 2097 C CA . GLY A 1 272 ? 48.554 7.509 7.000 1.00 29.00 272 GLY A CA 1
ATOM 2098 C C . GLY A 1 272 ? 48.240 6.079 7.435 1.00 29.00 272 GLY A C 1
ATOM 2099 O O . GLY A 1 272 ? 47.735 5.877 8.535 1.00 29.00 272 GLY A O 1
ATOM 2100 N N . ASP A 1 273 ? 48.553 5.102 6.584 1.00 30.89 273 ASP A N 1
ATOM 2101 C CA . ASP A 1 273 ? 48.646 3.691 6.975 1.00 30.89 273 ASP A CA 1
ATOM 2102 C C . ASP A 1 273 ? 49.827 3.463 7.939 1.00 30.89 273 ASP A C 1
ATOM 2104 O O . ASP A 1 273 ? 50.827 4.178 7.849 1.00 30.89 273 ASP A O 1
ATOM 2108 N N . VAL A 1 274 ? 49.741 2.438 8.801 1.00 30.86 274 VAL A N 1
ATOM 2109 C CA . VAL A 1 274 ? 50.815 1.456 9.098 1.00 30.86 274 VAL A CA 1
ATOM 2110 C C . VAL A 1 274 ? 50.315 0.382 10.086 1.00 30.86 274 VAL A C 1
ATOM 2112 O O . VAL A 1 274 ? 49.362 0.592 10.833 1.00 30.86 274 VAL A O 1
ATOM 2115 N N . ASP A 1 275 ? 50.952 -0.786 10.014 1.00 30.58 275 ASP A N 1
ATOM 2116 C CA . ASP A 1 275 ? 50.544 -2.105 10.510 1.00 30.58 275 ASP A CA 1
ATOM 2117 C C . ASP A 1 275 ? 50.276 -2.318 12.015 1.00 30.58 275 ASP A C 1
ATOM 2119 O O . ASP A 1 275 ? 50.758 -1.622 12.910 1.00 30.58 275 ASP A O 1
ATOM 2123 N N . VAL A 1 276 ? 49.565 -3.427 12.257 1.00 35.28 276 VAL A N 1
ATOM 2124 C CA . VAL A 1 276 ? 49.371 -4.126 13.538 1.00 35.28 276 VAL A CA 1
ATOM 2125 C C . VAL A 1 276 ? 50.651 -4.873 13.952 1.00 35.28 276 VAL A C 1
ATOM 2127 O O . VAL A 1 276 ? 51.351 -5.430 13.104 1.00 35.28 276 VAL A O 1
ATOM 2130 N N . PRO A 1 277 ? 50.936 -4.964 15.262 1.00 44.16 277 PRO A N 1
ATOM 2131 C CA . PRO A 1 277 ? 51.155 -6.291 15.849 1.00 44.16 277 PRO A CA 1
ATOM 2132 C C . PRO A 1 277 ? 50.434 -6.492 17.195 1.00 44.16 277 PRO A C 1
ATOM 2134 O O . PRO A 1 277 ? 50.248 -5.555 17.971 1.00 44.16 277 PRO A O 1
ATOM 2137 N N . ASP A 1 278 ? 50.061 -7.740 17.482 1.00 35.88 278 ASP A N 1
ATOM 2138 C CA . ASP A 1 278 ? 49.460 -8.160 18.752 1.00 35.88 278 ASP A CA 1
ATOM 2139 C C . ASP A 1 278 ? 50.373 -7.917 19.965 1.00 35.88 278 ASP A C 1
ATOM 2141 O O . ASP A 1 278 ? 51.584 -8.126 19.880 1.00 35.88 278 ASP A O 1
ATOM 2145 N N . HIS A 1 279 ? 49.774 -7.626 21.130 1.00 34.12 279 HIS A N 1
ATOM 2146 C CA . HIS A 1 279 ? 50.122 -8.323 22.377 1.00 34.12 279 HIS A CA 1
ATOM 2147 C C . HIS A 1 279 ? 49.108 -8.082 23.515 1.00 34.12 279 HIS A C 1
ATOM 2149 O O . HIS A 1 279 ? 48.974 -6.974 24.030 1.00 34.12 279 HIS A O 1
ATOM 2155 N N . ASP A 1 280 ? 48.465 -9.160 23.968 1.00 34.28 280 ASP A N 1
ATOM 2156 C CA . ASP A 1 280 ? 47.861 -9.285 25.308 1.00 34.28 280 ASP A CA 1
ATOM 2157 C C . ASP A 1 280 ? 49.007 -9.369 26.354 1.00 34.28 280 ASP A C 1
ATOM 2159 O O . ASP A 1 280 ? 50.062 -9.947 26.036 1.00 34.28 280 ASP A O 1
ATOM 2163 N N . PRO A 1 281 ? 48.865 -8.807 27.577 1.00 45.41 281 PRO A N 1
ATOM 2164 C CA . PRO A 1 281 ? 48.398 -9.669 28.668 1.00 45.41 281 PRO A CA 1
ATOM 2165 C C . PRO A 1 281 ? 47.519 -9.018 29.767 1.00 45.41 281 PRO A C 1
ATOM 2167 O O . PRO A 1 281 ? 47.813 -7.965 30.329 1.00 45.41 281 PRO A O 1
ATOM 2170 N N . SER A 1 282 ? 46.524 -9.805 30.174 1.00 31.66 282 SER A N 1
ATOM 2171 C CA . SER A 1 282 ? 45.761 -9.880 31.439 1.00 31.66 282 SER A CA 1
ATOM 2172 C C . SER A 1 282 ? 46.310 -9.293 32.770 1.00 31.66 282 SER A C 1
ATOM 2174 O O . SER A 1 282 ? 47.511 -9.266 33.019 1.00 31.66 282 SER A O 1
ATOM 2176 N N . PHE A 1 283 ? 45.355 -9.090 33.702 1.00 29.58 283 PHE A N 1
ATOM 2177 C CA . PHE A 1 283 ? 45.444 -8.893 35.171 1.00 29.58 283 PHE A CA 1
ATOM 2178 C C . PHE A 1 283 ? 45.763 -7.497 35.749 1.00 29.58 283 PHE A C 1
ATOM 2180 O O . PHE A 1 283 ? 46.920 -7.134 35.935 1.00 29.58 283 PHE A O 1
ATOM 2187 N N . ALA A 1 284 ? 44.724 -6.856 36.309 1.00 30.83 284 ALA A N 1
ATOM 2188 C CA . ALA A 1 284 ? 44.711 -6.470 37.730 1.00 30.83 284 ALA A CA 1
ATOM 2189 C C . ALA A 1 284 ? 43.261 -6.307 38.243 1.00 30.83 284 ALA A C 1
ATOM 2191 O O . ALA A 1 284 ? 42.437 -5.698 37.565 1.00 30.83 284 ALA A O 1
ATOM 2192 N N . THR A 1 285 ? 42.951 -6.807 39.445 1.00 31.97 285 THR A N 1
ATOM 2193 C CA . THR A 1 285 ? 41.657 -6.579 40.121 1.00 31.97 285 THR A CA 1
ATOM 2194 C C . THR A 1 285 ? 41.866 -5.638 41.302 1.00 31.97 285 THR A C 1
ATOM 2196 O O . THR A 1 285 ? 42.659 -5.953 42.189 1.00 31.97 285 THR A O 1
ATOM 2199 N N . THR A 1 286 ? 41.140 -4.521 41.361 1.00 30.89 286 THR A N 1
ATOM 2200 C CA . THR A 1 286 ? 41.184 -3.572 42.486 1.00 30.89 286 THR A CA 1
ATOM 2201 C C . THR A 1 286 ? 39.815 -3.415 43.139 1.00 30.89 286 THR A C 1
ATOM 2203 O O . THR A 1 286 ? 38.940 -2.705 42.651 1.00 30.89 286 THR A O 1
ATOM 2206 N N . THR A 1 287 ? 39.647 -4.081 44.279 1.00 30.33 287 THR A N 1
ATOM 2207 C CA . THR A 1 287 ? 38.522 -3.887 45.200 1.00 30.33 287 THR A CA 1
ATOM 2208 C C . THR A 1 287 ? 38.629 -2.523 45.886 1.00 30.33 287 THR A C 1
ATOM 2210 O O . THR A 1 287 ? 39.720 -2.141 46.310 1.00 30.33 287 THR A O 1
ATOM 2213 N N . SER A 1 288 ? 37.509 -1.823 46.068 1.00 30.94 288 SER A N 1
ATOM 2214 C CA . SER A 1 288 ? 37.404 -0.649 46.942 1.00 30.94 288 SER A CA 1
ATOM 2215 C C . SER A 1 288 ? 36.294 -0.842 47.978 1.00 30.94 288 SER A C 1
ATOM 2217 O O . SER A 1 288 ? 35.226 -1.376 47.680 1.00 30.94 288 SER A O 1
ATOM 2219 N N . GLU A 1 289 ? 36.568 -0.442 49.219 1.00 30.23 289 GLU A N 1
ATOM 2220 C CA . GLU A 1 289 ? 35.636 -0.546 50.347 1.00 30.23 289 GLU A CA 1
ATOM 2221 C C . GLU A 1 289 ? 34.717 0.692 50.425 1.00 30.23 289 GLU A C 1
ATOM 2223 O O . GLU A 1 289 ? 35.171 1.805 50.141 1.00 30.23 289 GLU A O 1
ATOM 2228 N N . PRO A 1 290 ? 33.441 0.547 50.831 1.00 37.59 290 PRO A N 1
ATOM 2229 C CA . PRO A 1 290 ? 32.560 1.680 51.100 1.00 37.59 290 PRO A CA 1
ATOM 2230 C C . PRO A 1 290 ? 32.803 2.270 52.500 1.00 37.59 290 PRO A C 1
ATOM 2232 O O . PRO A 1 290 ? 32.985 1.542 53.474 1.00 37.59 290 PRO A O 1
ATOM 2235 N N . VAL A 1 291 ? 32.745 3.600 52.614 1.00 33.50 291 VAL A N 1
ATOM 2236 C CA . VAL A 1 291 ? 32.843 4.334 53.892 1.00 33.50 291 VAL A CA 1
ATOM 2237 C C . VAL A 1 291 ? 31.446 4.576 54.479 1.00 33.50 291 VAL A C 1
ATOM 2239 O O . VAL A 1 291 ? 30.522 4.948 53.757 1.00 33.50 291 VAL A O 1
ATOM 2242 N N . SER A 1 292 ? 31.293 4.384 55.791 1.00 31.11 292 SER A N 1
ATOM 2243 C CA . SER A 1 292 ? 30.005 4.456 56.501 1.00 31.11 292 SER A CA 1
ATOM 2244 C C . SER A 1 292 ? 29.629 5.860 57.000 1.00 31.11 292 SER A C 1
ATOM 2246 O O . SER A 1 292 ? 30.478 6.523 57.581 1.00 31.11 292 SER A O 1
ATOM 2248 N N . GLN A 1 293 ? 28.332 6.200 56.874 1.00 35.66 293 GLN A N 1
ATOM 2249 C CA . GLN A 1 293 ? 27.447 6.952 57.807 1.00 35.66 293 GLN A CA 1
ATOM 2250 C C . GLN A 1 293 ? 27.894 8.308 58.429 1.00 35.66 293 GLN A C 1
ATOM 2252 O O . GLN A 1 293 ? 29.048 8.512 58.796 1.00 35.66 293 GLN A O 1
ATOM 2257 N N . PRO A 1 294 ? 26.947 9.257 58.609 1.00 43.91 294 PRO A N 1
ATOM 2258 C CA . PRO A 1 294 ? 26.154 9.285 59.855 1.00 43.91 294 PRO A CA 1
ATOM 2259 C C . PRO A 1 294 ? 24.643 9.566 59.674 1.00 43.91 294 PRO A C 1
ATOM 2261 O O . PRO A 1 294 ? 24.202 10.043 58.632 1.00 43.91 294 PRO A O 1
ATOM 2264 N N . ASP A 1 295 ? 23.861 9.286 60.724 1.00 31.84 295 ASP A N 1
ATOM 2265 C CA . ASP A 1 295 ? 22.387 9.340 60.740 1.00 31.84 295 ASP A CA 1
ATOM 2266 C C . ASP A 1 295 ? 21.785 10.624 61.370 1.00 31.84 295 ASP A C 1
ATOM 2268 O O . ASP A 1 295 ? 22.483 11.432 61.986 1.00 31.84 295 ASP A O 1
ATOM 2272 N N . THR A 1 296 ? 20.439 10.667 61.377 1.00 32.62 296 THR A N 1
ATOM 2273 C CA . THR A 1 296 ? 19.510 11.442 62.248 1.00 32.62 296 THR A CA 1
ATOM 2274 C C . THR A 1 296 ? 19.006 12.815 61.725 1.00 32.62 296 THR A C 1
ATOM 2276 O O . THR A 1 296 ? 19.532 13.331 60.744 1.00 32.62 296 THR A O 1
ATOM 2279 N N . PRO A 1 297 ? 17.901 13.379 62.275 1.00 40.94 297 PRO A N 1
ATOM 2280 C CA . PRO A 1 297 ? 16.552 12.815 62.104 1.00 40.94 297 PRO A CA 1
ATOM 2281 C C . PRO A 1 297 ? 15.462 13.872 61.781 1.00 40.94 297 PRO A C 1
ATOM 2283 O O . PRO A 1 297 ? 15.583 15.043 62.133 1.00 40.94 297 PRO A O 1
ATOM 2286 N N . GLY A 1 298 ? 14.316 13.449 61.233 1.00 30.94 298 GLY A N 1
ATOM 2287 C CA . GLY A 1 298 ? 13.125 14.310 61.141 1.00 30.94 298 GLY A CA 1
ATOM 2288 C C . GLY A 1 298 ? 11.961 13.653 60.401 1.00 30.94 298 GLY A C 1
ATOM 2289 O O . GLY A 1 298 ? 12.070 13.394 59.209 1.00 30.94 298 GLY A O 1
ATOM 2290 N N . SER A 1 299 ? 10.853 13.377 61.097 1.00 39.59 299 SER A N 1
ATOM 2291 C CA . SER A 1 299 ? 9.667 12.750 60.495 1.00 39.59 299 SER A CA 1
ATOM 2292 C C . SER A 1 299 ? 8.618 13.784 60.090 1.00 39.59 299 SER A C 1
ATOM 2294 O O . SER A 1 299 ? 8.148 14.561 60.921 1.00 39.59 299 SER A O 1
ATOM 2296 N N . ALA A 1 300 ? 8.212 13.728 58.825 1.00 40.78 300 ALA A N 1
ATOM 2297 C CA . ALA A 1 300 ? 6.941 14.227 58.324 1.00 40.78 300 ALA A CA 1
ATOM 2298 C C . ALA A 1 300 ? 6.487 13.256 57.225 1.00 40.78 300 ALA A C 1
ATOM 2300 O O . ALA A 1 300 ? 7.260 13.020 56.295 1.00 40.78 300 ALA A O 1
ATOM 2301 N N . LYS A 1 301 ? 5.274 12.684 57.334 1.00 43.03 301 LYS A N 1
ATOM 2302 C CA . LYS A 1 301 ? 4.739 11.770 56.307 1.00 43.03 301 LYS A CA 1
ATOM 2303 C C . LYS A 1 301 ? 4.768 12.478 54.953 1.00 43.03 301 LYS A C 1
ATOM 2305 O O . LYS A 1 301 ? 4.195 13.560 54.810 1.00 43.03 301 LYS A O 1
ATOM 2310 N N . THR A 1 302 ? 5.448 11.892 53.975 1.00 59.91 302 THR A N 1
ATOM 2311 C CA . THR A 1 302 ? 5.541 12.496 52.639 1.00 59.91 302 THR A CA 1
ATOM 2312 C C . THR A 1 302 ? 4.298 12.171 51.814 1.00 59.91 302 THR A C 1
ATOM 2314 O O . THR A 1 302 ? 3.620 11.174 52.058 1.00 59.91 302 THR A O 1
ATOM 2317 N N . VAL A 1 303 ? 4.001 12.984 50.793 1.00 44.78 303 VAL A N 1
ATOM 2318 C CA . VAL A 1 303 ? 2.859 12.739 49.887 1.00 44.78 303 VAL A CA 1
ATOM 2319 C C . VAL A 1 303 ? 2.928 11.337 49.259 1.00 44.78 303 VAL A C 1
ATOM 2321 O O . VAL A 1 303 ? 1.891 10.715 49.062 1.00 44.78 303 VAL A O 1
ATOM 2324 N N . ALA A 1 304 ? 4.139 10.813 49.031 1.00 48.78 304 ALA A N 1
ATOM 2325 C CA . ALA A 1 304 ? 4.381 9.471 48.504 1.00 48.78 304 ALA A CA 1
ATOM 2326 C C . ALA A 1 304 ? 3.939 8.331 49.446 1.00 48.78 304 ALA A C 1
ATOM 2328 O O . ALA A 1 304 ? 3.513 7.285 48.965 1.00 48.78 304 ALA A O 1
ATOM 2329 N N . GLU A 1 305 ? 3.995 8.514 50.771 1.00 50.53 305 GLU A N 1
ATOM 2330 C CA . GLU A 1 305 ? 3.420 7.535 51.707 1.00 50.53 305 GLU A CA 1
ATOM 2331 C C . GLU A 1 305 ? 1.894 7.541 51.628 1.00 50.53 305 GLU A C 1
ATOM 2333 O O . GLU A 1 305 ? 1.289 6.476 51.622 1.00 50.53 305 GLU A O 1
ATOM 2338 N N . ILE A 1 306 ? 1.276 8.720 51.499 1.00 51.41 306 ILE A N 1
ATOM 2339 C CA . ILE A 1 306 ? -0.186 8.861 51.424 1.00 51.41 306 ILE A CA 1
ATOM 2340 C C . ILE A 1 306 ? -0.727 8.257 50.119 1.00 51.41 306 ILE A C 1
ATOM 2342 O O . ILE A 1 306 ? -1.721 7.533 50.150 1.00 51.41 306 ILE A O 1
ATOM 2346 N N . THR A 1 307 ? -0.061 8.469 48.975 1.00 54.06 307 THR A N 1
ATOM 2347 C CA . THR A 1 307 ? -0.428 7.759 47.737 1.00 54.06 307 THR A CA 1
ATOM 2348 C C . THR A 1 307 ? -0.120 6.265 47.793 1.00 54.06 307 THR A C 1
ATOM 2350 O O . THR A 1 307 ? -0.856 5.502 47.178 1.00 54.06 307 THR A O 1
ATOM 2353 N N . SER A 1 308 ? 0.896 5.813 48.537 1.00 57.72 308 SER A N 1
ATOM 2354 C CA . SER A 1 308 ? 1.135 4.375 48.735 1.00 57.72 308 SER A CA 1
ATOM 2355 C C . SER A 1 308 ? 0.114 3.710 49.669 1.00 57.72 308 SER A C 1
ATOM 2357 O O . SER A 1 308 ? -0.148 2.523 49.500 1.00 57.72 308 SER A O 1
ATOM 2359 N N . GLU A 1 309 ? -0.453 4.440 50.635 1.00 59.66 309 GLU A N 1
ATOM 2360 C CA . GLU A 1 309 ? -1.560 3.980 51.489 1.00 59.66 309 GLU A CA 1
ATOM 2361 C C . GLU A 1 309 ? -2.840 3.824 50.646 1.00 59.66 309 GLU A C 1
ATOM 2363 O O . GLU A 1 309 ? -3.415 2.740 50.608 1.00 59.66 309 GLU A O 1
ATOM 2368 N N . LEU A 1 310 ? -3.204 4.848 49.861 1.00 56.31 310 LEU A N 1
ATOM 2369 C CA . LEU A 1 310 ? -4.351 4.805 48.937 1.00 56.31 310 LEU A CA 1
ATOM 2370 C C . LEU A 1 310 ? -4.222 3.712 47.861 1.00 56.31 310 LEU A C 1
ATOM 2372 O O . LEU A 1 310 ? -5.171 2.972 47.613 1.00 56.31 310 LEU A O 1
ATOM 2376 N N . LEU A 1 311 ? -3.041 3.560 47.248 1.00 67.44 311 LEU A N 1
ATOM 2377 C CA . LEU A 1 311 ? -2.798 2.507 46.253 1.00 67.44 311 LEU A CA 1
ATOM 2378 C C . LEU A 1 311 ? -2.898 1.096 46.852 1.00 67.44 311 LEU A C 1
ATOM 2380 O O . LEU A 1 311 ? -3.255 0.167 46.133 1.00 67.44 311 LEU A O 1
ATOM 2384 N N . ALA A 1 312 ? -2.607 0.916 48.144 1.00 65.19 312 ALA A N 1
ATOM 2385 C CA . ALA A 1 312 ? -2.785 -0.371 48.814 1.00 65.19 312 ALA A CA 1
ATOM 2386 C C . ALA A 1 312 ? -4.271 -0.694 49.064 1.00 65.19 312 ALA A C 1
ATOM 2388 O O . ALA A 1 312 ? -4.666 -1.854 48.940 1.00 65.19 312 ALA A O 1
ATOM 2389 N N . GLU A 1 313 ? -5.097 0.314 49.363 1.00 65.62 313 GLU A N 1
ATOM 2390 C CA . GLU A 1 313 ? -6.549 0.153 49.515 1.00 65.62 313 GLU A CA 1
ATOM 2391 C C . GLU A 1 313 ? -7.231 -0.169 48.171 1.00 65.62 313 GLU A C 1
ATOM 2393 O O . GLU A 1 313 ? -7.991 -1.137 48.096 1.00 65.62 313 GLU A O 1
ATOM 2398 N N . ASP A 1 314 ? -6.884 0.540 47.088 1.00 61.84 314 ASP A N 1
ATOM 2399 C CA . ASP A 1 314 ? -7.356 0.225 45.727 1.00 61.84 314 ASP A CA 1
ATOM 2400 C C . ASP A 1 314 ? -6.925 -1.186 45.283 1.00 61.84 314 ASP A C 1
ATOM 2402 O O . ASP A 1 314 ? -7.729 -1.954 44.745 1.00 61.84 314 ASP A O 1
ATOM 2406 N N . GLN A 1 315 ? -5.669 -1.572 45.542 1.00 63.81 315 GLN A N 1
ATOM 2407 C CA . GLN A 1 315 ? -5.156 -2.903 45.200 1.00 63.81 315 GLN A CA 1
ATOM 2408 C C . GLN A 1 315 ? -5.921 -4.013 45.944 1.00 63.81 315 GLN A C 1
ATOM 2410 O O . GLN A 1 315 ? -6.267 -5.028 45.335 1.00 63.81 315 GLN A O 1
ATOM 2415 N N . ALA A 1 316 ? -6.240 -3.810 47.227 1.00 69.56 316 ALA A N 1
ATOM 2416 C CA . ALA A 1 316 ? -7.048 -4.741 48.014 1.00 69.56 316 ALA A CA 1
ATOM 2417 C C . ALA A 1 316 ? -8.505 -4.818 47.520 1.00 69.56 316 ALA A C 1
ATOM 2419 O O . ALA A 1 316 ? -9.097 -5.900 47.519 1.00 69.56 316 ALA A O 1
ATOM 2420 N N . LEU A 1 317 ? -9.081 -3.704 47.052 1.00 65.00 317 LEU A N 1
ATOM 2421 C CA . LEU A 1 317 ? -10.420 -3.677 46.456 1.00 65.00 317 LEU A CA 1
ATOM 2422 C C . LEU A 1 317 ? -10.469 -4.481 45.143 1.00 65.00 317 LEU A C 1
ATOM 2424 O O . LEU A 1 317 ? -11.382 -5.283 44.935 1.00 65.00 317 LEU A O 1
ATOM 2428 N N . ILE A 1 318 ? -9.456 -4.315 44.286 1.00 64.94 318 ILE A N 1
ATOM 2429 C CA . ILE A 1 318 ? -9.296 -5.061 43.027 1.00 64.94 318 ILE A CA 1
ATOM 2430 C C . ILE A 1 318 ? -9.131 -6.564 43.297 1.00 64.94 318 ILE A C 1
ATOM 2432 O O . ILE A 1 318 ? -9.792 -7.383 42.654 1.00 64.94 318 ILE A O 1
ATOM 2436 N N . GLU A 1 319 ? -8.288 -6.939 44.262 1.00 68.75 319 GLU A N 1
ATOM 2437 C CA . GLU A 1 319 ? -8.068 -8.339 44.633 1.00 68.75 319 GLU A CA 1
ATOM 2438 C C . GLU A 1 319 ? -9.351 -8.970 45.196 1.00 68.75 319 GLU A C 1
ATOM 2440 O O . GLU A 1 319 ? -9.743 -10.050 44.756 1.00 68.75 319 GLU A O 1
ATOM 2445 N N . MET A 1 320 ? -10.098 -8.254 46.044 1.00 71.81 320 MET A N 1
ATOM 2446 C CA . MET A 1 320 ? -11.414 -8.685 46.526 1.00 71.81 320 MET A CA 1
ATOM 2447 C C . MET A 1 320 ? -12.405 -8.931 45.373 1.00 71.81 320 MET A C 1
ATOM 2449 O O . MET A 1 320 ? -13.012 -10.002 45.303 1.00 71.81 320 MET A O 1
ATOM 2453 N N . MET A 1 321 ? -12.530 -7.988 44.429 1.00 60.47 321 MET A N 1
ATOM 2454 C CA . MET A 1 321 ? -13.408 -8.128 43.257 1.00 60.47 321 MET A CA 1
ATOM 2455 C C . MET A 1 321 ? -13.008 -9.291 42.335 1.00 60.47 321 MET A C 1
ATOM 2457 O O . MET A 1 321 ? -13.877 -9.886 41.697 1.00 60.47 321 MET A O 1
ATOM 2461 N N . SER A 1 322 ? -11.722 -9.651 42.283 1.00 60.69 322 SER A N 1
ATOM 2462 C CA . SER A 1 322 ? -11.214 -10.752 41.449 1.00 60.69 322 SER A CA 1
ATOM 2463 C C . SER A 1 322 ? -11.631 -12.153 41.921 1.00 60.69 322 SER A C 1
ATOM 2465 O O . SER A 1 322 ? -11.570 -13.099 41.139 1.00 60.69 322 SER A O 1
ATOM 2467 N N . THR A 1 323 ? -12.088 -12.290 43.172 1.00 59.66 323 THR A N 1
ATOM 2468 C CA . THR A 1 323 ? -12.490 -13.584 43.763 1.00 59.66 323 THR A CA 1
ATOM 2469 C C . THR A 1 323 ? -13.943 -13.989 43.480 1.00 59.66 323 THR A C 1
ATOM 2471 O O . THR A 1 323 ? -14.370 -15.075 43.869 1.00 59.66 323 THR A O 1
ATOM 2474 N N . LEU A 1 324 ? -14.724 -13.140 42.802 1.00 57.59 324 LEU A N 1
ATOM 2475 C CA . LEU A 1 324 ? -16.141 -13.386 42.516 1.00 57.59 324 LEU A CA 1
ATOM 2476 C C . LEU A 1 324 ? -16.319 -14.175 41.206 1.00 57.59 324 LEU A C 1
ATOM 2478 O O . LEU A 1 324 ? -16.466 -13.596 40.132 1.00 57.59 324 LEU A O 1
ATOM 2482 N N . GLU A 1 325 ? -16.335 -15.509 41.302 1.00 51.75 325 GLU A N 1
ATOM 2483 C CA . GLU A 1 325 ? -16.391 -16.423 40.142 1.00 51.75 325 GLU A CA 1
ATOM 2484 C C . GLU A 1 325 ? -17.709 -16.404 39.329 1.00 51.75 325 GLU A C 1
ATOM 2486 O O . GLU A 1 325 ? -17.745 -16.974 38.238 1.00 51.75 325 GLU A O 1
ATOM 2491 N N . ASP A 1 326 ? -18.777 -15.740 39.797 1.00 54.56 326 ASP A N 1
ATOM 2492 C CA . ASP A 1 326 ? -20.027 -15.566 39.034 1.00 54.56 326 ASP A CA 1
ATOM 2493 C C . ASP A 1 326 ? -20.555 -14.111 39.096 1.00 54.56 326 ASP A C 1
ATOM 2495 O O . ASP A 1 326 ? -21.066 -13.674 40.137 1.00 54.56 326 ASP A O 1
ATOM 2499 N N . PRO A 1 327 ? -20.490 -13.339 37.989 1.00 51.62 327 PRO A N 1
ATOM 2500 C CA . PRO A 1 327 ? -20.957 -11.955 37.962 1.00 51.62 327 PRO A CA 1
ATOM 2501 C C . PRO A 1 327 ? -22.484 -11.816 38.070 1.00 51.62 327 PRO A C 1
ATOM 2503 O O . PRO A 1 327 ? -22.961 -10.718 38.354 1.00 51.62 327 PRO A O 1
ATOM 2506 N N . ALA A 1 328 ? -23.266 -12.888 37.880 1.00 50.53 328 ALA A N 1
ATOM 2507 C CA . ALA A 1 328 ? -24.720 -12.842 38.038 1.00 50.53 328 ALA A CA 1
ATOM 2508 C C . ALA A 1 328 ? -25.162 -12.732 39.510 1.00 50.53 328 ALA A C 1
ATOM 2510 O O . ALA A 1 328 ? -26.267 -12.264 39.776 1.00 50.53 328 ALA A O 1
ATOM 2511 N N . LEU A 1 329 ? -24.303 -13.123 40.460 1.00 53.62 329 LEU A N 1
ATOM 2512 C CA . LEU A 1 329 ? -24.569 -13.053 41.905 1.00 53.62 329 LEU A CA 1
ATOM 2513 C C . LEU A 1 329 ? -23.943 -11.821 42.585 1.00 53.62 329 LEU A C 1
ATOM 2515 O O . LEU A 1 329 ? -24.254 -11.530 43.737 1.00 53.62 329 LEU A O 1
ATOM 2519 N N . ALA A 1 330 ? -23.084 -11.073 41.886 1.00 57.12 330 ALA A N 1
ATOM 2520 C CA . ALA A 1 330 ? -22.376 -9.923 42.454 1.00 57.12 330 ALA A CA 1
ATOM 2521 C C . ALA A 1 330 ? -23.260 -8.673 42.653 1.00 57.12 330 ALA A C 1
ATOM 2523 O O . ALA A 1 330 ? -22.934 -7.823 43.481 1.00 57.12 330 ALA A O 1
ATOM 2524 N N . MET A 1 331 ? -24.372 -8.554 41.916 1.00 59.84 331 MET A N 1
ATOM 2525 C CA . MET A 1 331 ? -25.213 -7.344 41.880 1.00 59.84 331 MET A CA 1
ATOM 2526 C C . MET A 1 331 ? -25.929 -7.052 43.212 1.00 59.84 331 MET A C 1
ATOM 2528 O O . MET A 1 331 ? -26.088 -5.887 43.565 1.00 59.84 331 MET A O 1
ATOM 2532 N N . ASP A 1 332 ? -26.294 -8.091 43.970 1.00 62.19 332 ASP A N 1
ATOM 2533 C CA . ASP A 1 332 ? -26.945 -7.977 45.289 1.00 62.19 332 ASP A CA 1
ATOM 2534 C C . ASP A 1 332 ? -25.933 -7.991 46.461 1.00 62.19 332 ASP A C 1
ATOM 2536 O O . ASP A 1 332 ? -26.312 -8.085 47.631 1.00 62.19 332 ASP A O 1
ATOM 2540 N N . SER A 1 333 ? -24.625 -7.918 46.176 1.00 74.81 333 SER A N 1
ATOM 2541 C CA . SER A 1 333 ? -23.584 -7.916 47.211 1.00 74.81 333 SER A CA 1
ATOM 2542 C C . SER A 1 333 ? -23.619 -6.622 48.040 1.00 74.81 333 SER A C 1
ATOM 2544 O O . SER A 1 333 ? -23.579 -5.533 47.458 1.00 74.81 333 SER A O 1
ATOM 2546 N N . PRO A 1 334 ? -23.578 -6.683 49.389 1.00 69.62 334 PRO A N 1
ATOM 2547 C CA . PRO A 1 334 ? -23.513 -5.489 50.237 1.00 69.62 334 PRO A CA 1
ATOM 2548 C C . PRO A 1 334 ? -22.351 -4.542 49.900 1.00 69.62 334 PRO A C 1
ATOM 2550 O O . PRO A 1 334 ? -22.495 -3.330 50.038 1.00 69.62 334 PRO A O 1
ATOM 2553 N N . ALA A 1 335 ? -21.224 -5.072 49.411 1.00 65.31 335 ALA A N 1
ATOM 2554 C CA . ALA A 1 335 ? -20.087 -4.264 48.965 1.00 65.31 335 ALA A CA 1
ATOM 2555 C C . ALA A 1 335 ? -20.395 -3.473 47.678 1.00 65.31 335 ALA A C 1
ATOM 2557 O O . ALA A 1 335 ? -19.981 -2.324 47.543 1.00 65.31 335 ALA A O 1
ATOM 2558 N N . TYR A 1 336 ? -21.167 -4.057 46.755 1.00 72.81 336 TYR A N 1
ATOM 2559 C CA . TYR A 1 336 ? -21.583 -3.389 45.521 1.00 72.81 336 TYR A CA 1
ATOM 2560 C C . TYR A 1 336 ? -22.623 -2.289 45.797 1.00 72.81 336 TYR A C 1
ATOM 2562 O O . TYR A 1 336 ? -22.528 -1.191 45.248 1.00 72.81 336 TYR A O 1
ATOM 2570 N N . VAL A 1 337 ? -23.558 -2.540 46.721 1.00 76.00 337 VAL A N 1
ATOM 2571 C CA . VAL A 1 337 ? -24.525 -1.532 47.194 1.00 76.00 337 VAL A CA 1
ATOM 2572 C C . VAL A 1 337 ? -23.818 -0.364 47.894 1.00 76.00 337 VAL A C 1
ATOM 2574 O O . VAL A 1 337 ? -24.123 0.793 47.609 1.00 76.00 337 VAL A O 1
ATOM 2577 N N . ALA A 1 338 ? -22.832 -0.640 48.756 1.00 73.12 338 ALA A N 1
ATOM 2578 C CA . ALA A 1 338 ? -22.035 0.400 49.412 1.00 73.12 338 ALA A CA 1
ATOM 2579 C C . ALA A 1 338 ? -21.242 1.257 48.404 1.00 73.12 338 ALA A C 1
ATOM 2581 O O . ALA A 1 338 ? -21.189 2.479 48.540 1.00 73.12 338 ALA A O 1
ATOM 2582 N N . TYR A 1 339 ? -20.682 0.637 47.357 1.00 74.50 339 TYR A N 1
ATOM 2583 C CA . TYR A 1 339 ? -19.996 1.353 46.278 1.00 74.50 339 TYR A CA 1
ATOM 2584 C C . TYR A 1 339 ? -20.939 2.290 45.502 1.00 74.50 339 TYR A C 1
ATOM 2586 O O . TYR A 1 339 ? -20.574 3.434 45.234 1.00 74.50 339 TYR A O 1
ATOM 2594 N N . GLN A 1 340 ? -22.169 1.857 45.189 1.00 79.44 340 GLN A N 1
ATOM 2595 C CA . GLN A 1 340 ? -23.160 2.733 44.547 1.00 79.44 340 GLN A CA 1
ATOM 2596 C C . GLN A 1 340 ? -23.520 3.940 45.428 1.00 79.44 340 GLN A C 1
ATOM 2598 O O . GLN A 1 340 ? -23.464 5.071 44.951 1.00 79.44 340 GLN A O 1
ATOM 2603 N N . GLN A 1 341 ? -23.789 3.722 46.720 1.00 80.38 341 GLN A N 1
ATOM 2604 C CA . GLN A 1 341 ? -24.121 4.798 47.668 1.00 80.38 341 GLN A CA 1
ATOM 2605 C C . GLN A 1 341 ? -22.983 5.821 47.827 1.00 80.38 341 GLN A C 1
ATOM 2607 O O . GLN A 1 341 ? -23.232 7.023 47.919 1.00 80.38 341 GLN A O 1
ATOM 2612 N N . MET A 1 342 ? -21.725 5.365 47.809 1.00 83.62 342 MET A N 1
ATOM 2613 C CA . MET A 1 342 ? -20.557 6.251 47.815 1.00 83.62 342 MET A CA 1
ATOM 2614 C C . MET A 1 342 ? -20.506 7.132 46.556 1.00 83.62 342 MET A C 1
ATOM 2616 O O . MET A 1 342 ? -20.275 8.337 46.652 1.00 83.62 342 MET A O 1
ATOM 2620 N N . MET A 1 343 ? -20.753 6.551 45.377 1.00 75.00 343 MET A N 1
ATOM 2621 C CA . MET A 1 343 ? -20.746 7.281 44.104 1.00 75.00 343 MET A CA 1
ATOM 2622 C C . MET A 1 343 ? -21.893 8.299 43.993 1.00 75.00 343 MET A C 1
ATOM 2624 O O . MET A 1 343 ? -21.684 9.383 43.449 1.00 75.00 343 MET A O 1
ATOM 2628 N N . GLU A 1 344 ? -23.075 8.000 44.542 1.00 71.06 344 GLU A N 1
ATOM 2629 C CA . GLU A 1 344 ? -24.188 8.958 44.621 1.00 71.06 344 GLU A CA 1
ATOM 2630 C C . GLU A 1 344 ? -23.823 10.160 45.512 1.00 71.06 344 GLU A C 1
ATOM 2632 O O . GLU A 1 344 ? -23.934 11.304 45.065 1.00 71.06 344 GLU A O 1
ATOM 2637 N N . HIS A 1 345 ? -23.258 9.929 46.703 1.00 63.81 345 HIS A N 1
ATOM 2638 C CA . HIS A 1 345 ? -22.833 10.992 47.629 1.00 63.81 345 HIS A CA 1
ATOM 2639 C C . HIS A 1 345 ? -21.757 11.930 47.035 1.00 63.81 345 HIS A C 1
ATOM 2641 O O . HIS A 1 345 ? -21.767 13.143 47.275 1.00 63.81 345 HIS A O 1
ATOM 2647 N N . TYR A 1 346 ? -20.834 11.404 46.221 1.00 57.53 346 TYR A N 1
ATOM 2648 C CA . TYR A 1 346 ? -19.867 12.230 45.480 1.00 57.53 346 TYR A CA 1
ATOM 2649 C C . TYR A 1 346 ? -20.502 13.071 44.360 1.00 57.53 346 TYR A C 1
ATOM 2651 O O . TYR A 1 346 ? -19.926 14.084 43.966 1.00 57.53 346 TYR A O 1
ATOM 2659 N N . SER A 1 347 ? -21.676 12.687 43.851 1.00 53.00 347 SER A N 1
ATOM 2660 C CA . SER A 1 347 ? -22.387 13.452 42.818 1.00 53.00 347 SER A CA 1
ATOM 2661 C C . SER A 1 347 ? -23.191 14.626 43.392 1.00 53.00 347 SER A C 1
ATOM 2663 O O . SER A 1 347 ? -23.221 15.694 42.786 1.00 53.00 347 SER A O 1
ATOM 2665 N N . GLU A 1 348 ? -23.782 14.470 44.582 1.00 53.88 348 GLU A N 1
ATOM 2666 C CA . GLU A 1 348 ? -24.599 15.512 45.227 1.00 53.88 348 GLU A CA 1
ATOM 2667 C C . GLU A 1 348 ? -23.750 16.649 45.827 1.00 53.88 348 GLU A C 1
ATOM 2669 O O . GLU A 1 348 ? -24.142 17.819 45.810 1.00 53.88 348 GLU A O 1
ATOM 2674 N N . THR A 1 349 ? -22.550 16.323 46.316 1.00 45.00 349 THR A N 1
ATOM 2675 C CA . THR A 1 349 ? -21.643 17.269 46.998 1.00 45.00 349 THR A CA 1
ATOM 2676 C C . THR A 1 349 ? -20.909 18.241 46.063 1.00 45.00 349 THR A C 1
ATOM 2678 O O . THR A 1 349 ? -20.243 19.159 46.537 1.00 45.00 349 THR A O 1
ATOM 2681 N N . ALA A 1 350 ? -21.062 18.105 44.742 1.00 43.06 350 ALA A N 1
ATOM 2682 C CA . ALA A 1 350 ? -20.403 18.951 43.741 1.00 43.06 350 ALA A CA 1
ATOM 2683 C C . ALA A 1 350 ? -21.143 20.271 43.415 1.00 43.06 350 ALA A C 1
ATOM 2685 O O . ALA A 1 350 ? -20.680 21.029 42.561 1.00 43.06 350 ALA A O 1
ATOM 2686 N N . THR A 1 351 ? -22.298 20.540 44.042 1.00 36.47 351 THR A N 1
ATOM 2687 C CA . THR A 1 351 ? -23.299 21.485 43.498 1.00 36.47 351 THR A CA 1
ATOM 2688 C C . THR A 1 351 ? -23.605 22.753 44.309 1.00 36.47 351 THR A C 1
ATOM 2690 O O . THR A 1 351 ? -24.344 23.596 43.802 1.00 36.47 351 THR A O 1
ATOM 2693 N N . GLU A 1 352 ? -23.058 22.949 45.517 1.00 34.47 352 GLU A N 1
ATOM 2694 C CA . GLU A 1 352 ? -23.415 24.100 46.375 1.00 34.47 352 GLU A CA 1
ATOM 2695 C C . GLU A 1 352 ? -22.216 24.946 46.849 1.00 34.47 352 GLU A C 1
ATOM 2697 O O . GLU A 1 352 ? -21.295 24.454 47.498 1.00 34.47 352 GLU A O 1
ATOM 2702 N N . GLY A 1 353 ? -22.266 26.260 46.582 1.00 29.55 353 GLY A N 1
ATOM 2703 C CA . GLY A 1 353 ? -21.316 27.246 47.116 1.00 29.55 353 GLY A CA 1
ATOM 2704 C C . GLY A 1 353 ? -21.486 28.657 46.531 1.00 29.55 353 GLY A C 1
ATOM 2705 O O . GLY A 1 353 ? -20.957 28.941 45.459 1.00 29.55 353 GLY A O 1
ATOM 2706 N N . SER A 1 354 ? -22.220 29.556 47.209 1.00 32.16 354 SER A N 1
ATOM 2707 C CA . SER A 1 354 ? -22.390 30.981 46.818 1.00 32.16 354 SER A CA 1
ATOM 2708 C C . SER A 1 354 ? -23.031 31.850 47.922 1.00 32.16 354 SER A C 1
ATOM 2710 O O . SER A 1 354 ? -24.224 31.711 48.174 1.00 32.16 354 SER A O 1
ATOM 2712 N N . ILE A 1 355 ? -22.274 32.765 48.556 1.00 30.59 355 ILE A N 1
ATOM 2713 C CA . ILE A 1 355 ? -22.723 33.776 49.558 1.00 30.59 355 ILE A CA 1
ATOM 2714 C C . ILE A 1 355 ? -21.649 34.907 49.639 1.00 30.59 355 ILE A C 1
ATOM 2716 O O . ILE A 1 355 ? -20.476 34.532 49.604 1.00 30.59 355 ILE A O 1
ATOM 2720 N N . PRO A 1 356 ? -21.921 36.221 49.884 1.00 40.84 356 PRO A N 1
ATOM 2721 C CA . PRO A 1 356 ? -23.064 37.113 49.585 1.00 40.84 356 PRO A CA 1
ATOM 2722 C C . PRO A 1 356 ? -22.630 38.420 48.830 1.00 40.84 356 PRO A C 1
ATOM 2724 O O . PRO A 1 356 ? -21.555 38.473 48.239 1.00 40.84 356 PRO A O 1
ATOM 2727 N N . SER A 1 357 ? -23.439 39.496 48.870 1.00 30.64 357 SER A N 1
ATOM 2728 C CA . SER A 1 357 ? -23.186 40.819 48.242 1.00 30.64 357 SER A CA 1
ATOM 2729 C C . SER A 1 357 ? -23.407 42.017 49.192 1.00 30.64 357 SER A C 1
ATOM 2731 O O . SER A 1 357 ? -24.139 41.881 50.168 1.00 30.64 357 SER A O 1
ATOM 2733 N N . SER A 1 358 ? -22.834 43.185 48.851 1.00 29.03 358 SER A N 1
ATOM 2734 C CA . SER A 1 358 ? -23.101 44.550 49.387 1.00 29.03 358 SER A CA 1
ATOM 2735 C C . SER A 1 358 ? -22.212 45.573 48.642 1.00 29.03 358 SER A C 1
ATOM 2737 O O . SER A 1 358 ? -21.095 45.188 48.303 1.00 29.03 358 SER A O 1
ATOM 2739 N N . GLU A 1 359 ? -22.490 46.868 48.445 1.00 29.94 359 GLU A N 1
ATOM 2740 C CA . GLU A 1 359 ? -23.700 47.710 48.277 1.00 29.94 359 GLU A CA 1
ATOM 2741 C C . GLU A 1 359 ? -23.207 49.124 47.807 1.00 29.94 359 GLU A C 1
ATOM 2743 O O . GLU A 1 359 ? -21.998 49.350 47.768 1.00 29.94 359 GLU A O 1
ATOM 2748 N N . ASP A 1 360 ? -24.115 50.058 47.477 1.00 29.97 360 ASP A N 1
ATOM 2749 C CA . ASP A 1 360 ? -23.889 51.504 47.182 1.00 29.97 360 ASP A CA 1
ATOM 2750 C C . ASP A 1 360 ? -23.132 51.973 45.897 1.00 29.97 360 ASP A C 1
ATOM 2752 O O . ASP A 1 360 ? -22.336 51.267 45.282 1.00 29.97 360 ASP A O 1
ATOM 2756 N N . GLY A 1 361 ? -23.442 53.215 45.467 1.00 27.25 361 GLY A N 1
ATOM 2757 C CA . GLY A 1 361 ? -22.876 53.973 44.317 1.00 27.25 361 GLY A CA 1
ATOM 2758 C C . GLY A 1 361 ? -22.507 55.425 44.719 1.00 27.25 361 GLY A C 1
ATOM 2759 O O . GLY A 1 361 ? -22.127 55.597 45.878 1.00 27.25 361 GLY A O 1
ATOM 2760 N N . PRO A 1 362 ? -22.655 56.497 43.887 1.00 45.50 362 PRO A N 1
ATOM 2761 C CA . PRO A 1 362 ? -23.135 56.606 42.491 1.00 45.50 362 PRO A CA 1
ATOM 2762 C C . PRO A 1 362 ? -22.226 57.476 41.545 1.00 45.50 362 PRO A C 1
ATOM 2764 O O . PRO A 1 362 ? -21.137 57.862 41.943 1.00 45.50 362 PRO A O 1
ATOM 2767 N N . GLU A 1 363 ? -22.705 57.757 40.312 1.00 28.75 363 GLU A N 1
ATOM 2768 C CA . GLU A 1 363 ? -22.568 58.954 39.406 1.00 28.75 363 GLU A CA 1
ATOM 2769 C C . GLU A 1 363 ? -21.429 60.027 39.525 1.00 28.75 363 GLU A C 1
ATOM 2771 O O . GLU A 1 363 ? -20.946 60.271 40.628 1.00 28.75 363 GLU A O 1
ATOM 2776 N N . PRO A 1 364 ? -21.130 60.867 38.478 1.00 43.03 364 PRO A N 1
ATOM 2777 C CA . PRO A 1 364 ? -21.479 60.839 37.027 1.00 43.03 364 PRO A CA 1
ATOM 2778 C C . PRO A 1 364 ? -20.349 61.350 36.046 1.00 43.03 364 PRO A C 1
ATOM 2780 O O . PRO A 1 364 ? -19.212 61.553 36.454 1.00 43.03 364 PRO A O 1
ATOM 2783 N N . MET A 1 365 ? -20.726 61.672 34.784 1.00 25.30 365 MET A N 1
ATOM 2784 C CA . MET A 1 365 ? -20.122 62.637 33.805 1.00 25.30 365 MET A CA 1
ATOM 2785 C C . MET A 1 365 ? -19.008 62.212 32.803 1.00 25.30 365 MET A C 1
ATOM 2787 O O . MET A 1 365 ? -17.969 61.705 33.194 1.00 25.30 365 MET A O 1
ATOM 2791 N N . GLU A 1 366 ? -19.261 62.562 31.521 1.00 28.67 366 GLU A N 1
ATOM 2792 C CA . GLU A 1 366 ? -18.374 63.055 30.419 1.00 28.67 366 GLU A CA 1
ATOM 2793 C C . GLU A 1 366 ? -17.043 62.327 30.048 1.00 28.67 366 GLU A C 1
ATOM 2795 O O . GLU A 1 366 ? -16.277 61.915 30.904 1.00 28.67 366 GLU A O 1
ATOM 2800 N N . GLY A 1 367 ? -16.631 62.193 28.770 1.00 29.58 367 GLY A N 1
ATOM 2801 C CA . GLY A 1 367 ? -17.274 62.529 27.485 1.00 29.58 367 GLY A CA 1
ATOM 2802 C C . GLY A 1 367 ? -16.325 62.447 26.255 1.00 29.58 367 GLY A C 1
ATOM 2803 O O . GLY A 1 367 ? -15.114 62.460 26.415 1.00 29.58 367 GLY A O 1
ATOM 2804 N N . VAL A 1 368 ? -16.917 62.392 25.046 1.00 29.89 368 VAL A N 1
ATOM 2805 C CA . VAL A 1 368 ? -16.422 62.816 23.696 1.00 29.89 368 VAL A CA 1
ATOM 2806 C C . VAL A 1 368 ? -15.001 62.416 23.202 1.00 29.89 368 VAL A C 1
ATOM 2808 O O . VAL A 1 368 ? -14.014 62.937 23.698 1.00 29.89 368 VAL A O 1
ATOM 2811 N N . GLU A 1 369 ? -14.894 61.639 22.102 1.00 30.39 369 GLU A N 1
ATOM 2812 C CA . GLU A 1 369 ? -14.454 62.124 20.759 1.00 30.39 369 GLU A CA 1
ATOM 2813 C C . GLU A 1 369 ? -14.495 61.042 19.636 1.00 30.39 369 GLU A C 1
ATOM 2815 O O . GLU A 1 369 ? -14.939 59.916 19.850 1.00 30.39 369 GLU A O 1
ATOM 2820 N N . GLN A 1 370 ? -14.183 61.454 18.397 1.00 33.25 370 GLN A N 1
ATOM 2821 C CA . GLN A 1 370 ? -14.422 60.811 17.077 1.00 33.25 370 GLN A CA 1
ATOM 2822 C C . GLN A 1 370 ? -13.060 60.512 16.349 1.00 33.25 370 GLN A C 1
ATOM 2824 O O . GLN A 1 370 ? -12.052 60.706 17.030 1.00 33.25 370 GLN A O 1
ATOM 2829 N N . PRO A 1 371 ? -12.919 60.073 15.051 1.00 47.75 371 PRO A N 1
ATOM 2830 C CA . PRO A 1 371 ? -13.873 60.109 13.910 1.00 47.75 371 PRO A CA 1
ATOM 2831 C C . PRO A 1 371 ? -13.824 58.988 12.803 1.00 47.75 371 PRO A C 1
ATOM 2833 O O . PRO A 1 371 ? -12.975 58.110 12.830 1.00 47.75 371 PRO A O 1
ATOM 2836 N N . SER A 1 372 ? -14.765 59.082 11.829 1.00 35.28 372 SER A N 1
ATOM 2837 C CA . SER A 1 372 ? -14.700 58.888 10.332 1.00 35.28 372 SER A CA 1
ATOM 2838 C C . SER A 1 372 ? -13.771 57.836 9.658 1.00 35.28 372 SER A C 1
ATOM 2840 O O . SER A 1 372 ? -12.632 57.707 10.085 1.00 35.28 372 SER A O 1
ATOM 2842 N N . THR A 1 373 ? -14.039 57.167 8.512 1.00 35.75 373 THR A N 1
ATOM 2843 C CA . THR A 1 373 ? -15.101 57.066 7.442 1.00 35.75 373 THR A CA 1
ATOM 2844 C C . THR A 1 373 ? -14.724 55.839 6.529 1.00 35.75 373 THR A C 1
ATOM 2846 O O . THR A 1 373 ? -13.855 55.088 6.963 1.00 35.75 373 THR A O 1
ATOM 2849 N N . ASP A 1 374 ? -15.183 55.448 5.312 1.00 31.36 374 ASP A N 1
ATOM 2850 C CA . ASP A 1 374 ? -16.181 55.725 4.217 1.00 31.36 374 ASP A CA 1
ATOM 2851 C C . ASP A 1 374 ? -16.124 54.470 3.255 1.00 31.36 374 ASP A C 1
ATOM 2853 O O . ASP A 1 374 ? -15.218 53.657 3.430 1.00 31.36 374 ASP A O 1
ATOM 2857 N N . THR A 1 375 ? -16.855 54.228 2.141 1.00 36.62 375 THR A N 1
ATOM 2858 C CA . THR A 1 375 ? -18.259 54.408 1.665 1.00 36.62 375 THR A CA 1
ATOM 2859 C C . THR A 1 375 ? -18.396 53.787 0.231 1.00 36.62 375 THR A C 1
ATOM 2861 O O . THR A 1 375 ? -17.381 53.620 -0.439 1.00 36.62 375 THR A O 1
ATOM 2864 N N . ALA A 1 376 ? -19.628 53.514 -0.267 1.00 31.55 376 ALA A N 1
ATOM 2865 C CA . ALA A 1 376 ? -20.021 53.076 -1.647 1.00 31.55 376 ALA A CA 1
ATOM 2866 C C . ALA A 1 376 ? -19.918 51.551 -1.983 1.00 31.55 376 ALA A C 1
ATOM 2868 O O . ALA A 1 376 ? -19.090 50.864 -1.401 1.00 31.55 376 ALA A O 1
ATOM 2869 N N . ALA A 1 377 ? -20.701 50.931 -2.899 1.00 33.31 377 ALA A N 1
ATOM 2870 C CA . ALA A 1 377 ? -21.899 51.340 -3.679 1.00 33.31 377 ALA A CA 1
ATOM 2871 C C . ALA A 1 377 ? -22.730 50.126 -4.234 1.00 33.31 377 ALA A C 1
ATOM 2873 O O . ALA A 1 377 ? -22.301 48.980 -4.155 1.00 33.31 377 ALA A O 1
ATOM 2874 N N . GLU A 1 378 ? -23.920 50.411 -4.794 1.00 34.19 378 GLU A N 1
ATOM 2875 C CA . GLU A 1 378 ? -24.973 49.523 -5.382 1.00 34.19 378 GLU A CA 1
ATOM 2876 C C . GLU A 1 378 ? -24.757 49.171 -6.899 1.00 34.19 378 GLU A C 1
ATOM 2878 O O . GLU A 1 378 ? -23.718 49.597 -7.413 1.00 34.19 378 GLU A O 1
ATOM 2883 N N . PRO A 1 379 ? -25.673 48.512 -7.694 1.00 53.84 379 PRO A N 1
ATOM 2884 C CA . PRO A 1 379 ? -27.046 47.974 -7.451 1.00 53.84 379 PRO A CA 1
ATOM 2885 C C . PRO A 1 379 ? -27.373 46.547 -8.029 1.00 53.84 379 PRO A C 1
ATOM 2887 O O . PRO A 1 379 ? -26.528 45.875 -8.617 1.00 53.84 379 PRO A O 1
ATOM 2890 N N . LEU A 1 380 ? -28.646 46.103 -7.930 1.00 37.34 380 LEU A N 1
ATOM 2891 C CA . LEU A 1 380 ? -29.221 44.825 -8.442 1.00 37.34 380 LEU A CA 1
ATOM 2892 C C . LEU A 1 380 ? -30.354 44.997 -9.500 1.00 37.34 380 LEU A C 1
ATOM 2894 O O . LEU A 1 380 ? -30.953 46.067 -9.599 1.00 37.34 380 LEU A O 1
ATOM 2898 N N . GLN A 1 381 ? -30.714 43.935 -10.257 1.00 37.66 381 GLN A N 1
ATOM 2899 C CA . GLN A 1 381 ? -31.893 43.891 -11.166 1.00 37.66 381 GLN A CA 1
ATOM 2900 C C . GLN A 1 381 ? -32.561 42.494 -11.328 1.00 37.66 381 GLN A C 1
ATOM 2902 O O . GLN A 1 381 ? -31.867 41.492 -11.464 1.00 37.66 381 GLN A O 1
ATOM 2907 N N . GLY A 1 382 ? -33.906 42.457 -11.456 1.00 29.86 382 GLY A N 1
ATOM 2908 C CA . GLY A 1 382 ? -34.737 41.305 -11.911 1.00 29.86 382 GLY A CA 1
ATOM 2909 C C . GLY A 1 382 ? -35.985 41.046 -11.029 1.00 29.86 382 GLY A C 1
ATOM 2910 O O . GLY A 1 382 ? -35.827 40.774 -9.850 1.00 29.86 382 GLY A O 1
ATOM 2911 N N . LYS A 1 383 ? -37.242 41.312 -11.452 1.00 32.34 383 LYS A N 1
ATOM 2912 C CA . LYS A 1 383 ? -38.180 40.491 -12.289 1.00 32.34 383 LYS A CA 1
ATOM 2913 C C . LYS A 1 383 ? -38.544 39.122 -11.663 1.00 32.34 383 LYS A C 1
ATOM 2915 O O . LYS A 1 383 ? -37.629 38.398 -11.312 1.00 32.34 383 LYS A O 1
ATOM 2920 N N . LEU A 1 384 ? -39.802 38.648 -11.545 1.00 32.50 384 LEU A N 1
ATOM 2921 C CA . LEU A 1 384 ? -41.150 38.930 -12.135 1.00 32.50 384 LEU A CA 1
ATOM 2922 C C . LEU A 1 384 ? -42.263 38.338 -11.188 1.00 32.50 384 LEU A C 1
ATOM 2924 O O . LEU A 1 384 ? -41.907 37.926 -10.088 1.00 32.50 384 LEU A O 1
ATOM 2928 N N . PRO A 1 385 ? -43.521 38.065 -11.628 1.00 48.69 385 PRO A N 1
ATOM 2929 C CA . PRO A 1 385 ? -44.720 38.903 -11.890 1.00 48.69 385 PRO A CA 1
ATOM 2930 C C . PRO A 1 385 ? -45.732 38.903 -10.694 1.00 48.69 385 PRO A C 1
ATOM 2932 O O . PRO A 1 385 ? -45.563 38.129 -9.764 1.00 48.69 385 PRO A O 1
ATOM 2935 N N . SER A 1 386 ? -46.778 39.736 -10.537 1.00 34.25 386 SER A N 1
ATOM 2936 C CA . SER A 1 386 ? -47.758 40.443 -11.402 1.00 34.25 386 SER A CA 1
ATOM 2937 C C . SER A 1 386 ? -49.007 39.649 -11.858 1.00 34.25 386 SER A C 1
ATOM 2939 O O . SER A 1 386 ? -48.883 38.729 -12.659 1.00 34.25 386 SER A O 1
ATOM 2941 N N . ILE A 1 387 ? -50.187 40.088 -11.376 1.00 39.19 387 ILE A N 1
ATOM 2942 C CA . ILE A 1 387 ? -51.580 40.048 -11.912 1.00 39.19 387 ILE A CA 1
ATOM 2943 C C . ILE A 1 387 ? -52.372 41.024 -10.992 1.00 39.19 387 ILE A C 1
ATOM 2945 O O . ILE A 1 387 ? -52.323 40.859 -9.777 1.00 39.19 387 ILE A O 1
ATOM 2949 N N . HIS A 1 388 ? -52.782 42.221 -11.450 1.00 35.72 388 HIS A N 1
ATOM 2950 C CA . HIS A 1 388 ? -54.145 42.590 -11.921 1.00 35.72 388 HIS A CA 1
ATOM 2951 C C . HIS A 1 388 ? -55.277 42.206 -10.930 1.00 35.72 388 HIS A C 1
ATOM 2953 O O . HIS A 1 388 ? -55.335 41.061 -10.507 1.00 35.72 388 HIS A O 1
ATOM 2959 N N . GLU A 1 389 ? -56.209 43.066 -10.484 1.00 36.91 389 GLU A N 1
ATOM 2960 C CA . GLU A 1 389 ? -56.797 44.341 -10.981 1.00 36.91 389 GLU A CA 1
ATOM 2961 C C . GLU A 1 389 ? -57.479 45.107 -9.799 1.00 36.91 389 GLU A C 1
ATOM 2963 O O . GLU A 1 389 ? -57.692 44.493 -8.757 1.00 36.91 389 GLU A O 1
ATOM 2968 N N . ALA A 1 390 ? -57.891 46.391 -9.817 1.00 31.62 390 ALA A N 1
ATOM 2969 C CA . ALA A 1 390 ? -57.773 47.527 -10.752 1.00 31.62 390 ALA A CA 1
ATOM 2970 C C . ALA A 1 390 ? -58.042 48.876 -10.012 1.00 31.62 390 ALA A C 1
ATOM 2972 O O . ALA A 1 390 ? -58.652 48.858 -8.949 1.00 31.62 390 ALA A O 1
ATOM 2973 N N . LEU A 1 391 ? -57.708 50.012 -10.656 1.00 33.47 391 LEU A N 1
ATOM 2974 C CA . LEU A 1 391 ? -58.192 51.405 -10.436 1.00 33.47 391 LEU A CA 1
ATOM 2975 C C . LEU A 1 391 ? -57.953 52.048 -9.038 1.00 33.47 391 LEU A C 1
ATOM 2977 O O . LEU A 1 391 ? -58.400 51.533 -8.024 1.00 33.47 391 LEU A O 1
ATOM 2981 N N . SER A 1 392 ? -57.215 53.155 -8.853 1.00 37.38 392 SER A N 1
ATOM 2982 C CA . SER A 1 392 ? -57.097 54.468 -9.546 1.00 37.38 392 SER A CA 1
ATOM 2983 C C . SER A 1 392 ? -58.036 55.566 -9.011 1.00 37.38 392 SER A C 1
ATOM 2985 O O . SER A 1 392 ? -59.148 55.305 -8.565 1.00 37.38 392 SER A O 1
ATOM 2987 N N . SER A 1 393 ? -57.525 56.802 -9.008 1.00 36.88 393 SER A N 1
ATOM 2988 C CA . SER A 1 393 ? -57.942 57.900 -8.119 1.00 36.88 393 SER A CA 1
ATOM 2989 C C . SER A 1 393 ? -58.862 58.962 -8.751 1.00 36.88 393 SER A C 1
ATOM 2991 O O . SER A 1 393 ? -59.042 58.998 -9.963 1.00 36.88 393 SER A O 1
ATOM 2993 N N . ALA A 1 394 ? -59.261 59.913 -7.891 1.00 38.34 394 ALA A N 1
ATOM 2994 C CA . ALA A 1 394 ? -59.562 61.331 -8.159 1.00 38.34 394 ALA A CA 1
ATOM 2995 C C . ALA A 1 394 ? -61.024 61.777 -8.429 1.00 38.34 394 ALA A C 1
ATOM 2997 O O . ALA A 1 394 ? -61.609 61.535 -9.474 1.00 38.34 394 ALA A O 1
ATOM 2998 N N . GLU A 1 395 ? -61.539 62.522 -7.439 1.00 41.75 395 GLU A N 1
ATOM 2999 C CA . GLU A 1 395 ? -62.166 63.857 -7.547 1.00 41.75 395 GLU A CA 1
ATOM 3000 C C . GLU A 1 395 ? -63.276 64.131 -8.588 1.00 41.75 395 GLU A C 1
ATOM 3002 O O . GLU A 1 395 ? -63.029 64.223 -9.786 1.00 41.75 395 GLU A O 1
ATOM 3007 N N . THR A 1 396 ? -64.469 64.537 -8.118 1.00 39.84 396 THR A N 1
ATOM 3008 C CA . THR A 1 396 ? -64.876 65.970 -8.100 1.00 39.84 396 THR A CA 1
ATOM 3009 C C . THR A 1 396 ? -66.259 66.223 -7.455 1.00 39.84 396 THR A C 1
ATOM 3011 O O . THR A 1 396 ? -67.087 65.329 -7.337 1.00 39.84 396 THR A O 1
ATOM 3014 N N . GLY A 1 397 ? -66.456 67.477 -7.015 1.00 38.94 397 GLY A N 1
ATOM 3015 C CA . GLY A 1 397 ? -67.685 68.202 -6.624 1.00 38.94 397 GLY A CA 1
ATOM 3016 C C . GLY A 1 397 ? -69.047 67.498 -6.450 1.00 38.94 397 GLY A C 1
ATOM 3017 O O . GLY A 1 397 ? -69.627 66.983 -7.399 1.00 38.94 397 GLY A O 1
ATOM 3018 N N . GLY A 1 398 ? -69.659 67.673 -5.268 1.00 37.53 398 GLY A N 1
ATOM 3019 C CA . GLY A 1 398 ? -71.062 67.302 -5.016 1.00 37.53 398 GLY A CA 1
ATOM 3020 C C . GLY A 1 398 ? -71.602 67.749 -3.650 1.00 37.53 398 GLY A C 1
ATOM 3021 O O . GLY A 1 398 ? -71.680 66.952 -2.719 1.00 37.53 398 GLY A O 1
ATOM 3022 N N . THR A 1 399 ? -71.979 69.022 -3.499 1.00 44.91 399 THR A N 1
ATOM 3023 C CA . THR A 1 399 ? -72.522 69.571 -2.241 1.00 44.91 399 THR A CA 1
ATOM 3024 C C . THR A 1 399 ? -73.981 69.155 -2.010 1.00 44.91 399 THR A C 1
ATOM 3026 O O . THR A 1 399 ? -74.887 69.683 -2.650 1.00 44.91 399 THR A O 1
ATOM 3029 N N . ALA A 1 400 ? -74.230 68.267 -1.042 1.00 44.28 400 ALA A N 1
ATOM 3030 C CA . ALA A 1 400 ? -75.573 67.954 -0.543 1.00 44.28 400 ALA A CA 1
ATOM 3031 C C . ALA A 1 400 ? -75.552 67.722 0.985 1.00 44.28 400 ALA A C 1
ATOM 3033 O O . ALA A 1 400 ? -74.665 67.020 1.478 1.00 44.28 400 ALA A O 1
ATOM 3034 N N . PRO A 1 401 ? -76.486 68.299 1.767 1.00 51.53 401 PRO A N 1
ATOM 3035 C CA . PRO A 1 401 ? -76.463 68.188 3.221 1.00 51.53 401 PRO A CA 1
ATOM 3036 C C . PRO A 1 401 ? -77.185 66.933 3.736 1.00 51.53 401 PRO A C 1
ATOM 3038 O O . PRO A 1 401 ? -78.333 66.676 3.388 1.00 51.53 401 PRO A O 1
ATOM 3041 N N . GLY A 1 402 ? -76.559 66.239 4.690 1.00 45.53 402 GLY A N 1
ATOM 3042 C CA . GLY A 1 402 ? -77.275 65.419 5.673 1.00 45.53 402 GLY A CA 1
ATOM 3043 C C . GLY A 1 402 ? -77.410 63.922 5.379 1.00 45.53 402 GLY A C 1
ATOM 3044 O O . GLY A 1 402 ? -78.457 63.447 4.954 1.00 45.53 402 GLY A O 1
ATOM 3045 N N . ALA A 1 403 ? -76.419 63.146 5.822 1.00 48.84 403 ALA A N 1
ATOM 3046 C CA . ALA A 1 403 ? -76.640 61.778 6.289 1.00 48.84 403 ALA A CA 1
ATOM 3047 C C . ALA A 1 403 ? -75.742 61.497 7.503 1.00 48.84 403 ALA A C 1
ATOM 3049 O O . ALA A 1 403 ? -74.520 61.524 7.401 1.00 48.84 403 ALA A O 1
ATOM 3050 N N . TRP A 1 404 ? -76.317 61.183 8.669 1.00 51.03 404 TRP A N 1
ATOM 3051 C CA . TRP A 1 404 ? -75.527 60.826 9.864 1.00 51.03 404 TRP A CA 1
ATOM 3052 C C . TRP A 1 404 ? -74.851 59.440 9.769 1.00 51.03 404 TRP A C 1
ATOM 3054 O O . TRP A 1 404 ? -74.126 59.046 10.682 1.00 51.03 404 TRP A O 1
ATOM 3064 N N . LYS A 1 405 ? -75.054 58.703 8.665 1.00 52.00 405 LYS A N 1
ATOM 3065 C CA . LYS A 1 405 ? -74.500 57.356 8.447 1.00 52.00 405 LYS A CA 1
ATOM 3066 C C . LYS A 1 405 ? -72.967 57.324 8.456 1.00 52.00 405 LYS A C 1
ATOM 3068 O O . LYS A 1 405 ? -72.410 56.390 9.021 1.00 52.00 405 LYS A O 1
ATOM 3073 N N . ASP A 1 406 ? -72.288 58.353 7.947 1.00 52.47 406 ASP A N 1
ATOM 3074 C CA . ASP A 1 406 ? -70.815 58.403 7.917 1.00 52.47 406 ASP A CA 1
ATOM 3075 C C . ASP A 1 406 ? -70.150 58.703 9.274 1.00 52.47 406 ASP A C 1
ATOM 3077 O O . ASP A 1 406 ? -68.924 58.702 9.372 1.00 52.47 406 ASP A O 1
ATOM 3081 N N . LYS A 1 407 ? -70.934 58.905 10.346 1.00 53.78 407 LYS A N 1
ATOM 3082 C CA . LYS A 1 407 ? -70.430 58.951 11.732 1.00 53.78 407 LYS A CA 1
ATOM 3083 C C . LYS A 1 407 ? -70.668 57.662 12.527 1.00 53.78 407 LYS A C 1
ATOM 3085 O O . LYS A 1 407 ? -70.291 57.598 13.696 1.00 53.78 407 LYS A O 1
ATOM 3090 N N . LEU A 1 408 ? -71.237 56.619 11.917 1.00 54.41 408 LEU A N 1
ATOM 3091 C CA . LEU A 1 408 ? -71.205 55.277 12.499 1.00 54.41 408 LEU A CA 1
ATOM 3092 C C . LEU A 1 408 ? -69.812 54.663 12.264 1.00 54.41 408 LEU A C 1
ATOM 3094 O O . LEU A 1 408 ? -69.330 54.678 11.129 1.00 54.41 408 LEU A O 1
ATOM 3098 N N . PRO A 1 409 ? -69.141 54.112 13.295 1.00 59.44 409 PRO A N 1
ATOM 3099 C CA . PRO A 1 409 ? -67.855 53.454 13.101 1.00 59.44 409 PRO A CA 1
ATOM 3100 C C . PRO A 1 409 ? -68.036 52.245 12.176 1.00 59.44 409 PRO A C 1
ATOM 3102 O O . PRO A 1 409 ? -68.782 51.325 12.501 1.00 59.44 409 PRO A O 1
ATOM 3105 N N . LYS A 1 410 ? -67.322 52.232 11.040 1.00 65.38 410 LYS A N 1
ATOM 3106 C CA . LYS A 1 410 ? -67.430 51.227 9.955 1.00 65.38 410 LYS A CA 1
ATOM 3107 C C . LYS A 1 410 ? -67.013 49.793 10.342 1.00 65.38 410 LYS A C 1
ATOM 3109 O O . LYS A 1 410 ? -66.942 48.921 9.487 1.00 65.38 410 LYS A O 1
ATOM 3114 N N . VAL A 1 411 ? -66.737 49.558 11.624 1.00 64.31 411 VAL A N 1
ATOM 3115 C CA . VAL A 1 411 ? -66.480 48.254 12.238 1.00 64.31 411 VAL A CA 1
ATOM 3116 C C . VAL A 1 411 ? -67.336 48.205 13.500 1.00 64.31 411 VAL A C 1
ATOM 3118 O O . VAL A 1 411 ? -67.079 48.949 14.454 1.00 64.31 411 VAL A O 1
ATOM 3121 N N . SER A 1 412 ? -68.371 47.367 13.511 1.00 79.25 412 SER A N 1
ATOM 3122 C CA . SER A 1 412 ? -69.259 47.240 14.664 1.00 79.25 412 SER A CA 1
ATOM 3123 C C . SER A 1 412 ? -68.529 46.596 15.850 1.00 79.25 412 SER A C 1
ATOM 3125 O O . SER A 1 412 ? -67.483 45.955 15.711 1.00 79.25 412 SER A O 1
ATOM 3127 N N . LYS A 1 413 ? -69.097 46.721 17.058 1.00 83.56 413 LYS A N 1
ATOM 3128 C CA . LYS A 1 413 ? -68.577 45.987 18.227 1.00 83.56 413 LYS A CA 1
ATOM 3129 C C . LYS A 1 413 ? -68.665 44.463 18.040 1.00 83.56 413 LYS A C 1
ATOM 3131 O O . LYS A 1 413 ? -67.879 43.750 18.654 1.00 83.56 413 LYS A O 1
ATOM 3136 N N . LEU A 1 414 ? -69.571 43.981 17.184 1.00 82.56 414 LEU A N 1
ATOM 3137 C CA . LEU A 1 414 ? -69.709 42.565 16.849 1.00 82.56 414 LEU A CA 1
ATOM 3138 C C . LEU A 1 414 ? -68.549 42.092 15.962 1.00 82.56 414 LEU A C 1
ATOM 3140 O O . LEU A 1 414 ? -67.926 41.084 16.275 1.00 82.56 414 LEU A O 1
ATOM 3144 N N . ASP A 1 415 ? -68.175 42.868 14.941 1.00 83.81 415 ASP A N 1
ATOM 3145 C CA . ASP A 1 415 ? -67.046 42.544 14.050 1.00 83.81 415 ASP A CA 1
ATOM 3146 C C . ASP A 1 415 ? -65.721 42.459 14.823 1.00 83.81 415 ASP A C 1
ATOM 3148 O O . ASP A 1 415 ? -64.896 41.584 14.563 1.00 83.81 415 ASP A O 1
ATOM 3152 N N . LYS A 1 416 ? -65.542 43.322 15.837 1.00 87.00 416 LYS A N 1
ATOM 3153 C CA . LYS A 1 416 ? -64.389 43.270 16.755 1.00 87.00 416 LYS A CA 1
ATOM 3154 C C . LYS A 1 416 ? -64.388 42.034 17.662 1.00 87.00 416 LYS A C 1
ATOM 3156 O O . LYS A 1 416 ? -63.318 41.551 18.017 1.00 87.00 416 LYS A O 1
ATOM 3161 N N . LEU A 1 417 ? -65.557 41.513 18.040 1.00 86.75 417 LEU A N 1
ATOM 3162 C CA . LEU A 1 417 ? -65.662 40.260 18.795 1.00 86.75 417 LEU A CA 1
ATOM 3163 C C . LEU A 1 417 ? -65.392 39.044 17.900 1.00 86.75 417 LEU A C 1
ATOM 3165 O O . LEU A 1 417 ? -64.675 38.139 18.317 1.00 86.75 417 LEU A O 1
ATOM 3169 N N . VAL A 1 418 ? -65.891 39.048 16.661 1.00 89.94 418 VAL A N 1
ATOM 3170 C CA . VAL A 1 418 ? -65.624 37.992 15.672 1.00 89.94 418 VAL A CA 1
ATOM 3171 C C . VAL A 1 418 ? -64.137 37.948 15.303 1.00 89.94 418 VAL A C 1
ATOM 3173 O O . VAL A 1 418 ? -63.557 36.864 15.256 1.00 89.94 418 VAL A O 1
ATOM 3176 N N . SER A 1 419 ? -63.477 39.097 15.114 1.00 86.25 419 SER A N 1
ATOM 3177 C CA . SER A 1 419 ? -62.035 39.127 14.836 1.00 86.25 419 SER A CA 1
ATOM 3178 C C . SER A 1 419 ? -61.181 38.700 16.037 1.00 86.25 419 SER A C 1
ATOM 3180 O O . SER A 1 419 ? -60.192 37.998 15.836 1.00 86.25 419 SER A O 1
ATOM 3182 N N . LEU A 1 420 ? -61.587 39.019 17.275 1.00 91.06 420 LEU A N 1
ATOM 3183 C CA . LEU A 1 420 ? -60.955 38.503 18.500 1.00 91.06 420 LEU A CA 1
ATOM 3184 C C . LEU A 1 420 ? -61.150 36.989 18.683 1.00 91.06 420 LEU A C 1
ATOM 3186 O O . LEU A 1 420 ? -60.223 36.293 19.090 1.00 91.06 420 LEU A O 1
ATOM 3190 N N . GLN A 1 421 ? -62.332 36.452 18.371 1.00 92.50 421 GLN A N 1
ATOM 3191 C CA . GLN A 1 421 ? -62.561 35.004 18.394 1.00 92.50 421 GLN A CA 1
ATOM 3192 C C . GLN A 1 421 ? -61.729 34.290 17.325 1.00 92.50 421 GLN A C 1
ATOM 3194 O O . GLN A 1 421 ? -61.133 33.250 17.614 1.00 92.50 421 GLN A O 1
ATOM 3199 N N . LYS A 1 422 ? -61.628 34.870 16.121 1.00 94.50 422 LYS A N 1
ATOM 3200 C CA . LYS A 1 422 ? -60.774 34.339 15.058 1.00 94.50 422 LYS A CA 1
ATOM 3201 C C . LYS A 1 422 ? -59.296 34.369 15.459 1.00 94.50 422 LYS A C 1
ATOM 3203 O O . LYS A 1 422 ? -58.657 33.327 15.402 1.00 94.50 422 LYS A O 1
ATOM 3208 N N . SER A 1 423 ? -58.766 35.493 15.948 1.00 91.69 423 SER A N 1
ATOM 3209 C CA . SER A 1 423 ? -57.353 35.568 16.347 1.00 91.69 423 SER A CA 1
ATOM 3210 C C . SER A 1 423 ? -57.016 34.636 17.518 1.00 91.69 423 SER A C 1
ATOM 3212 O O . SER A 1 423 ? -55.932 34.058 17.538 1.00 91.69 423 SER A O 1
ATOM 3214 N N . GLN A 1 424 ? -57.950 34.385 18.446 1.00 94.75 424 GLN A N 1
ATOM 3215 C CA . GLN A 1 424 ? -57.783 33.335 19.459 1.00 94.75 424 GLN A CA 1
ATOM 3216 C C . GLN A 1 424 ? -57.782 31.914 18.873 1.00 94.75 424 GLN A C 1
ATOM 3218 O O . GLN A 1 424 ? -57.085 31.048 19.406 1.00 94.75 424 GLN A O 1
ATOM 3223 N N . ALA A 1 425 ? -58.561 31.638 17.825 1.00 94.12 425 ALA A N 1
ATOM 3224 C CA . ALA A 1 425 ? -58.543 30.347 17.137 1.00 94.12 425 ALA A CA 1
ATOM 3225 C C . ALA A 1 425 ? -57.230 30.155 16.359 1.00 94.12 425 ALA A C 1
ATOM 3227 O O . ALA A 1 425 ? -56.559 29.138 16.541 1.00 94.12 425 ALA A O 1
ATOM 3228 N N . ASP A 1 426 ? -56.822 31.170 15.593 1.00 94.69 426 ASP A N 1
ATOM 3229 C CA . ASP A 1 426 ? -55.576 31.201 14.826 1.00 94.69 426 ASP A CA 1
ATOM 3230 C C . ASP A 1 426 ? -54.358 31.039 15.761 1.00 94.69 426 ASP A C 1
ATOM 3232 O O . ASP A 1 426 ? -53.499 30.192 15.518 1.00 94.69 426 ASP A O 1
ATOM 3236 N N . ALA A 1 427 ? -54.323 31.738 16.905 1.00 93.94 427 ALA A N 1
ATOM 3237 C CA . ALA A 1 427 ? -53.273 31.587 17.919 1.00 93.94 427 ALA A CA 1
ATOM 3238 C C . ALA A 1 427 ? -53.247 30.183 18.559 1.00 93.94 427 ALA A C 1
ATOM 3240 O O . ALA A 1 427 ? -52.177 29.601 18.747 1.00 93.94 427 ALA A O 1
ATOM 3241 N N . LYS A 1 428 ? -54.414 29.585 18.849 1.00 95.62 428 LYS A N 1
ATOM 3242 C CA . LYS A 1 428 ? -54.507 28.195 19.342 1.00 95.62 428 LYS A CA 1
ATOM 3243 C C . LYS A 1 428 ? -54.051 27.178 18.291 1.00 95.62 428 LYS A C 1
ATOM 3245 O O . LYS A 1 428 ? -53.521 26.129 18.660 1.00 95.62 428 LYS A O 1
ATOM 3250 N N . GLN A 1 429 ? -54.236 27.464 17.003 1.00 94.31 429 GLN A N 1
ATOM 3251 C CA . GLN A 1 429 ? -53.728 26.638 15.908 1.00 94.31 429 GLN A CA 1
ATOM 3252 C C . GLN A 1 429 ? -52.212 26.804 15.732 1.00 94.31 429 GLN A C 1
ATOM 3254 O O . GLN A 1 429 ? -51.511 25.797 15.633 1.00 94.31 429 GLN A O 1
ATOM 3259 N N . ALA A 1 430 ? -51.693 28.034 15.789 1.00 93.81 430 ALA A N 1
ATOM 3260 C CA . ALA A 1 430 ? -50.261 28.324 15.748 1.00 93.81 430 ALA A CA 1
ATOM 3261 C C . ALA A 1 430 ? -49.507 27.651 16.909 1.00 93.81 430 ALA A C 1
ATOM 3263 O O . ALA A 1 430 ? -48.511 26.974 16.675 1.00 93.81 430 ALA A O 1
ATOM 3264 N N . PHE A 1 431 ? -50.026 27.723 18.140 1.00 94.81 431 PHE A N 1
ATOM 3265 C CA . PHE A 1 431 ? -49.435 27.040 19.299 1.00 94.81 431 PHE A CA 1
ATOM 3266 C C . PHE A 1 431 ? -49.403 25.508 19.134 1.00 94.81 431 PHE A C 1
ATOM 3268 O O . PHE A 1 431 ? -48.402 24.862 19.442 1.00 94.81 431 PHE A O 1
ATOM 3275 N N . LYS A 1 432 ? -50.471 24.907 18.583 1.00 95.94 432 LYS A N 1
ATOM 3276 C CA . LYS A 1 432 ? -50.495 23.470 18.248 1.00 95.94 432 LYS A CA 1
ATOM 3277 C C . LYS A 1 432 ? -49.495 23.108 17.146 1.00 95.94 432 LYS A C 1
ATOM 3279 O O . LYS A 1 432 ? -48.901 22.035 17.211 1.00 95.94 432 LYS A O 1
ATOM 3284 N N . ALA A 1 433 ? -49.311 23.976 16.150 1.00 94.69 433 ALA A N 1
ATOM 3285 C CA . ALA A 1 433 ? -48.324 23.783 15.092 1.00 94.69 433 ALA A CA 1
ATOM 3286 C C . ALA A 1 433 ? -46.893 23.871 15.644 1.00 94.69 433 ALA A C 1
ATOM 3288 O O . ALA A 1 433 ? -46.116 22.948 15.418 1.00 94.69 433 ALA A O 1
ATOM 3289 N N . ALA A 1 434 ? -46.589 24.897 16.447 1.00 94.62 434 ALA A N 1
ATOM 3290 C CA . ALA A 1 434 ? -45.294 25.089 17.100 1.00 94.62 434 ALA A CA 1
ATOM 3291 C C . ALA A 1 434 ? -44.910 23.892 17.987 1.00 94.62 434 ALA A C 1
ATOM 3293 O O . ALA A 1 434 ? -43.829 23.330 17.830 1.00 94.62 434 ALA A O 1
ATOM 3294 N N . LYS A 1 435 ? -45.831 23.410 18.835 1.00 96.56 435 LYS A N 1
ATOM 3295 C CA . LYS A 1 435 ? -45.596 22.213 19.661 1.00 96.56 435 LYS A CA 1
ATOM 3296 C C . LYS A 1 435 ? -45.395 20.937 18.827 1.00 96.56 435 LYS A C 1
ATOM 3298 O O . LYS A 1 435 ? -44.694 20.019 19.250 1.00 96.56 435 LYS A O 1
ATOM 3303 N N . LYS A 1 436 ? -45.985 20.857 17.625 1.00 96.19 436 LYS A N 1
ATOM 3304 C CA . LYS A 1 436 ? -45.755 19.744 16.689 1.00 96.19 436 LYS A CA 1
ATOM 3305 C C . LYS A 1 436 ? -44.393 19.854 15.991 1.00 96.19 436 LYS A C 1
ATOM 3307 O O . LYS A 1 436 ? -43.730 18.830 15.839 1.00 96.19 436 LYS A O 1
ATOM 3312 N N . SER A 1 437 ? -43.962 21.049 15.580 1.00 95.12 437 SER A N 1
ATOM 3313 C CA . SER A 1 437 ? -42.633 21.243 14.984 1.00 95.12 437 SER A CA 1
A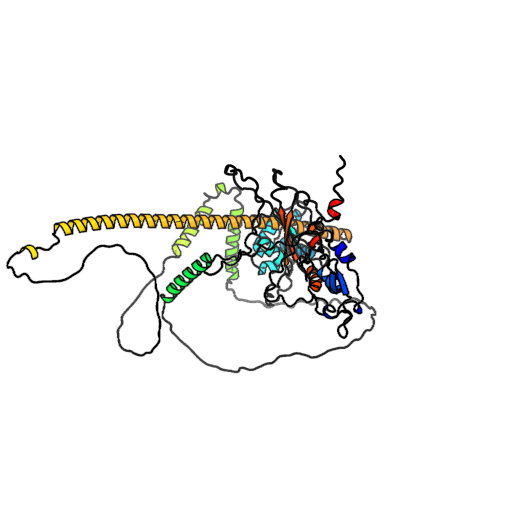TOM 3314 C C . SER A 1 437 ? -41.520 21.043 16.010 1.00 95.12 437 SER A C 1
ATOM 3316 O O . SER A 1 437 ? -40.559 20.352 15.703 1.00 95.12 437 SER A O 1
ATOM 3318 N N . GLU A 1 438 ? -41.685 21.523 17.245 1.00 96.50 438 GLU A N 1
ATOM 3319 C CA . GLU A 1 438 ? -40.782 21.258 18.375 1.00 96.50 438 GLU A CA 1
ATOM 3320 C C . GLU A 1 438 ? -40.584 19.747 18.599 1.00 96.50 438 GLU A C 1
ATOM 3322 O O . GLU A 1 438 ? -39.456 19.251 18.584 1.00 96.50 438 GLU A O 1
ATOM 3327 N N . ALA A 1 439 ? -41.681 18.985 18.703 1.00 96.25 439 ALA A N 1
ATOM 3328 C CA . ALA A 1 439 ? -41.626 17.529 18.832 1.00 96.25 439 ALA A CA 1
ATOM 3329 C C . ALA A 1 439 ? -40.952 16.849 17.622 1.00 96.25 439 ALA A C 1
ATOM 3331 O O . ALA A 1 439 ? -40.202 15.888 17.793 1.00 96.25 439 ALA A O 1
ATOM 3332 N N . SER A 1 440 ? -41.173 17.361 16.406 1.00 95.75 440 SER A N 1
ATOM 3333 C CA . SER A 1 440 ? -40.534 16.854 15.184 1.00 95.75 440 SER A CA 1
ATOM 3334 C C . SER A 1 440 ? -39.030 17.151 15.134 1.00 95.75 440 SER A C 1
ATOM 3336 O O . SER A 1 440 ? -38.257 16.301 14.694 1.00 95.75 440 SER A O 1
ATOM 3338 N N . ILE A 1 441 ? -38.603 18.327 15.602 1.00 96.00 441 ILE A N 1
ATOM 3339 C CA . ILE A 1 441 ? -37.192 18.726 15.700 1.00 96.00 441 ILE A CA 1
ATOM 3340 C C . ILE A 1 441 ? -36.486 17.869 16.755 1.00 96.00 441 ILE A C 1
ATOM 3342 O O . ILE A 1 441 ? -35.426 17.312 16.472 1.00 96.00 441 ILE A O 1
ATOM 3346 N N . LYS A 1 442 ? -37.100 17.675 17.931 1.00 97.31 442 LYS A N 1
ATOM 3347 C CA . LYS A 1 442 ? -36.575 16.785 18.976 1.00 97.31 442 LYS A CA 1
ATOM 3348 C C . LYS A 1 442 ? -36.421 15.346 18.472 1.00 97.31 442 LYS A C 1
ATOM 3350 O O . LYS A 1 442 ? -35.337 14.781 18.593 1.00 97.31 442 LYS A O 1
ATOM 3355 N N . ALA A 1 443 ? -37.449 14.786 17.832 1.00 96.81 443 ALA A N 1
ATOM 3356 C CA . ALA A 1 443 ? -37.384 13.445 17.246 1.00 96.81 443 ALA A CA 1
ATOM 3357 C C . ALA A 1 443 ? -36.301 13.323 16.155 1.00 96.81 443 ALA A C 1
ATOM 3359 O O . ALA A 1 443 ? -35.618 12.302 16.082 1.00 96.81 443 ALA A O 1
ATOM 3360 N N . SER A 1 444 ? -36.099 14.368 15.343 1.00 96.44 444 SER A N 1
ATOM 3361 C CA . SER A 1 444 ? -35.018 14.422 14.349 1.00 96.44 444 SER A CA 1
ATOM 3362 C C . SER A 1 444 ? -33.630 14.443 15.006 1.00 96.44 444 SER A C 1
ATOM 3364 O O . SER A 1 444 ? -32.757 13.659 14.630 1.00 96.44 444 SER A O 1
ATOM 3366 N N . LYS A 1 445 ? -33.435 15.266 16.050 1.00 97.75 445 LYS A N 1
ATOM 3367 C CA . LYS A 1 445 ? -32.177 15.349 16.811 1.00 97.75 445 LYS A CA 1
ATOM 3368 C C . LYS A 1 445 ? -31.841 14.019 17.491 1.00 97.75 445 LYS A C 1
ATOM 3370 O O . LYS A 1 445 ? -30.723 13.532 17.337 1.00 97.75 445 LYS A O 1
ATOM 3375 N N . GLU A 1 446 ? -32.811 13.385 18.151 1.00 97.88 446 GLU A N 1
ATOM 3376 C CA . GLU A 1 446 ? -32.645 12.054 18.753 1.00 97.88 446 GLU A CA 1
ATOM 3377 C C . GLU A 1 446 ? -32.332 10.974 17.701 1.00 97.88 446 GLU A C 1
ATOM 3379 O O . GLU A 1 446 ? -31.462 10.129 17.916 1.00 97.88 446 GLU A O 1
ATOM 3384 N N . ALA A 1 447 ? -32.995 11.001 16.539 1.00 96.81 447 ALA A N 1
ATOM 3385 C CA . ALA A 1 447 ? -32.709 10.074 15.445 1.00 96.81 447 ALA A CA 1
ATOM 3386 C C . ALA A 1 447 ? -31.300 10.278 14.859 1.00 96.81 447 ALA A C 1
ATOM 3388 O O . ALA A 1 447 ? -30.624 9.295 14.548 1.00 96.81 447 ALA A O 1
ATOM 3389 N N . SER A 1 448 ? -30.837 11.527 14.747 1.00 96.50 448 SER A N 1
ATOM 3390 C CA . SER A 1 448 ? -29.474 11.857 14.317 1.00 96.50 448 SER A CA 1
ATOM 3391 C C . SER A 1 448 ? -28.431 11.369 15.329 1.00 96.50 448 SER A C 1
ATOM 3393 O O . SER A 1 448 ? -27.529 10.614 14.969 1.00 96.50 448 SER A O 1
ATOM 3395 N N . GLN A 1 449 ? -28.616 11.669 16.620 1.00 97.56 449 GLN A N 1
ATOM 3396 C CA . GLN A 1 449 ? -27.737 11.197 17.697 1.00 97.56 449 GLN A CA 1
ATOM 3397 C C . GLN A 1 449 ? -27.650 9.663 17.750 1.00 97.56 449 GLN A C 1
ATOM 3399 O O . GLN A 1 449 ? -26.555 9.116 17.865 1.00 97.56 449 GLN A O 1
ATOM 3404 N N . ARG A 1 450 ? -28.771 8.945 17.578 1.00 97.44 450 ARG A N 1
ATOM 3405 C CA . ARG A 1 450 ? -28.778 7.469 17.503 1.00 97.44 450 ARG A CA 1
ATOM 3406 C C . ARG A 1 450 ? -28.025 6.931 16.280 1.00 97.44 450 ARG A C 1
ATOM 3408 O O . ARG A 1 450 ? -27.361 5.902 16.390 1.00 97.44 450 ARG A O 1
ATOM 3415 N N . ARG A 1 451 ? -28.087 7.613 15.128 1.00 96.00 451 ARG A N 1
ATOM 3416 C CA . ARG A 1 451 ? -27.288 7.262 13.935 1.00 96.00 451 ARG A CA 1
ATOM 3417 C C . ARG A 1 451 ? -25.797 7.495 14.176 1.00 96.00 451 ARG A C 1
ATOM 3419 O O . ARG A 1 451 ? -25.010 6.599 13.888 1.00 96.00 451 ARG A O 1
ATOM 3426 N N . ALA A 1 452 ? -25.422 8.639 14.749 1.00 95.62 452 ALA A N 1
ATOM 3427 C CA . ALA A 1 452 ? -24.036 8.969 15.078 1.00 95.62 452 ALA A CA 1
ATOM 3428 C C . ALA A 1 452 ? -23.434 7.986 16.098 1.00 95.62 452 ALA A C 1
ATOM 3430 O O . ALA A 1 452 ? -22.355 7.446 15.866 1.00 95.62 452 ALA A O 1
ATOM 3431 N N . ALA A 1 453 ? -24.164 7.671 17.175 1.00 96.62 453 ALA A N 1
ATOM 3432 C CA . ALA A 1 453 ? -23.747 6.687 18.174 1.00 96.62 453 ALA A CA 1
ATOM 3433 C C . ALA A 1 453 ? -23.565 5.284 17.568 1.00 96.62 453 ALA A C 1
ATOM 3435 O O . ALA A 1 453 ? -22.551 4.636 17.824 1.00 96.62 453 ALA A O 1
ATOM 3436 N N . LYS A 1 454 ? -24.492 4.836 16.704 1.00 95.62 454 LYS A N 1
ATOM 3437 C CA . LYS A 1 454 ? -24.342 3.563 15.980 1.00 95.62 454 LYS A CA 1
ATOM 3438 C C . LYS A 1 454 ? -23.121 3.574 15.052 1.00 95.62 454 LYS A C 1
ATOM 3440 O O . LYS A 1 454 ? -22.367 2.608 15.046 1.00 95.62 454 LYS A O 1
ATOM 3445 N N . ALA A 1 455 ? -22.915 4.648 14.289 1.00 92.44 455 ALA A N 1
ATOM 3446 C CA . ALA A 1 455 ? -21.780 4.769 13.374 1.00 92.44 455 ALA A CA 1
ATOM 3447 C C . ALA A 1 455 ? -20.433 4.806 14.117 1.00 92.44 455 ALA A C 1
ATOM 3449 O O . ALA A 1 455 ? -19.463 4.220 13.641 1.00 92.44 455 ALA A O 1
ATOM 3450 N N . LYS A 1 456 ? -20.376 5.436 15.301 1.00 94.38 456 LYS A N 1
ATOM 3451 C CA . LYS A 1 456 ? -19.212 5.359 16.192 1.00 94.38 456 LYS A CA 1
ATOM 3452 C C . LYS A 1 456 ? -18.977 3.921 16.662 1.00 94.38 456 LYS A C 1
ATOM 3454 O O . LYS A 1 456 ? -17.902 3.393 16.413 1.00 94.38 456 LYS A O 1
ATOM 3459 N N . ALA A 1 457 ? -19.984 3.266 17.243 1.00 94.81 457 ALA A N 1
ATOM 3460 C CA . ALA A 1 457 ? -19.859 1.886 17.719 1.00 94.81 457 ALA A CA 1
ATOM 3461 C C . ALA A 1 457 ? -19.445 0.899 16.607 1.00 94.81 457 ALA A C 1
ATOM 3463 O O . ALA A 1 457 ? -18.684 -0.029 16.860 1.00 94.81 457 ALA A O 1
ATOM 3464 N N . GLU A 1 458 ? -19.893 1.110 15.364 1.00 91.88 458 GLU A N 1
ATOM 3465 C CA . GLU A 1 458 ? -19.470 0.299 14.217 1.00 91.88 458 GLU A CA 1
ATOM 3466 C C . GLU A 1 458 ? -18.005 0.555 13.812 1.00 91.88 458 GLU A C 1
ATOM 3468 O O . GLU A 1 458 ? -17.294 -0.393 13.481 1.00 91.88 458 GLU A O 1
ATOM 3473 N N . ARG A 1 459 ? -17.521 1.805 13.878 1.00 91.00 459 ARG A N 1
ATOM 3474 C CA . ARG A 1 459 ? -16.096 2.136 13.674 1.00 91.00 459 ARG A CA 1
ATOM 3475 C C . ARG A 1 459 ? -15.221 1.550 14.782 1.00 91.00 459 ARG A C 1
ATOM 3477 O O . ARG A 1 459 ? -14.213 0.920 14.479 1.00 91.00 459 ARG A O 1
ATOM 3484 N N . ASP A 1 460 ? -15.632 1.705 16.038 1.00 91.81 460 ASP A N 1
ATOM 3485 C CA . ASP A 1 460 ? -14.914 1.182 17.204 1.00 91.81 460 ASP A CA 1
ATOM 3486 C C . ASP A 1 460 ? -14.834 -0.357 17.152 1.00 91.81 460 ASP A C 1
ATOM 3488 O O . ASP A 1 460 ? -13.766 -0.927 17.375 1.00 91.81 460 ASP A O 1
ATOM 3492 N N . ALA A 1 461 ? -15.917 -1.038 16.753 1.00 92.75 461 ALA A N 1
ATOM 3493 C CA . ALA A 1 461 ? -15.926 -2.488 16.547 1.00 92.75 461 ALA A CA 1
ATOM 3494 C C . ALA A 1 461 ? -14.971 -2.937 15.425 1.00 92.75 461 ALA A C 1
ATOM 3496 O O . ALA A 1 461 ? -14.184 -3.858 15.636 1.00 92.75 461 ALA A O 1
ATOM 3497 N N . ARG A 1 462 ? -14.977 -2.264 14.262 1.00 90.69 462 ARG A N 1
ATOM 3498 C CA . ARG A 1 462 ? -14.028 -2.547 13.164 1.00 90.69 462 ARG A CA 1
ATOM 3499 C C . ARG A 1 462 ? -12.574 -2.313 13.587 1.00 90.69 462 ARG A C 1
ATOM 3501 O O . ARG A 1 462 ? -11.702 -3.092 13.216 1.00 90.69 462 ARG A O 1
ATOM 3508 N N . LYS A 1 463 ? -12.308 -1.276 14.390 1.00 92.69 463 LYS A N 1
ATOM 3509 C CA . LYS A 1 463 ? -10.975 -0.999 14.945 1.00 92.69 463 LYS A CA 1
ATOM 3510 C C . LYS A 1 463 ? -10.504 -2.121 15.876 1.00 92.69 463 LYS A C 1
ATOM 3512 O O . LYS A 1 463 ? -9.342 -2.501 15.805 1.00 92.69 463 LYS A O 1
ATOM 3517 N N . GLN A 1 464 ? -11.385 -2.687 16.704 1.00 94.38 464 GLN A N 1
ATOM 3518 C CA . GLN A 1 464 ? -11.043 -3.842 17.547 1.00 94.38 464 GLN A CA 1
ATOM 3519 C C . GLN A 1 464 ? -10.877 -5.143 16.737 1.00 94.38 464 GLN A C 1
ATOM 3521 O O . GLN A 1 464 ? -9.972 -5.921 17.024 1.00 94.38 464 GLN A O 1
ATOM 3526 N N . GLU A 1 465 ? -11.681 -5.357 15.688 1.00 93.12 465 GLU A N 1
ATOM 3527 C CA . GLU A 1 465 ? -11.520 -6.474 14.735 1.00 93.12 465 GLU A CA 1
ATOM 3528 C C . GLU A 1 465 ? -10.137 -6.414 14.050 1.00 93.12 465 GLU A C 1
ATOM 3530 O O . GLU A 1 465 ? -9.408 -7.406 14.030 1.00 93.12 465 GLU A O 1
ATOM 3535 N N . LEU A 1 466 ? -9.719 -5.222 13.609 1.00 93.81 466 LEU A N 1
ATOM 3536 C CA . LEU A 1 466 ? -8.383 -4.942 13.073 1.00 93.81 466 LEU A CA 1
ATOM 3537 C C . LEU A 1 466 ? -7.261 -5.148 14.104 1.00 93.81 466 LEU A C 1
ATOM 3539 O O . LEU A 1 466 ? -6.290 -5.845 13.812 1.00 93.81 466 LEU A O 1
ATOM 3543 N N . ILE A 1 467 ? -7.394 -4.600 15.317 1.00 95.56 467 ILE A N 1
ATOM 3544 C CA . ILE A 1 467 ? -6.413 -4.801 16.396 1.00 95.56 467 ILE A CA 1
ATOM 3545 C C . ILE A 1 467 ? -6.220 -6.297 16.683 1.00 95.56 467 ILE A C 1
ATOM 3547 O O . ILE A 1 467 ? -5.082 -6.733 16.826 1.00 95.56 467 ILE A O 1
ATOM 3551 N N . ALA A 1 468 ? -7.286 -7.102 16.684 1.00 95.50 468 ALA A N 1
ATOM 3552 C CA . ALA A 1 468 ? -7.185 -8.548 16.880 1.00 95.50 468 ALA A CA 1
ATOM 3553 C C . ALA A 1 468 ? -6.456 -9.267 15.723 1.00 95.50 468 ALA A C 1
ATOM 3555 O O . ALA A 1 468 ? -5.657 -10.170 15.970 1.00 95.50 468 ALA A O 1
ATOM 3556 N N . VAL A 1 469 ? -6.683 -8.869 14.463 1.00 95.31 469 VAL A N 1
ATOM 3557 C CA . VAL A 1 469 ? -5.941 -9.406 13.301 1.00 95.31 469 VAL A CA 1
ATOM 3558 C C . VAL A 1 469 ? -4.450 -9.066 13.401 1.00 95.31 469 VAL A C 1
ATOM 3560 O O . VAL A 1 469 ? -3.597 -9.937 13.233 1.00 95.31 469 VAL A O 1
ATOM 3563 N N . LEU A 1 470 ? -4.124 -7.814 13.725 1.00 96.12 470 LEU A N 1
ATOM 3564 C CA . LEU A 1 470 ? -2.742 -7.349 13.824 1.00 96.12 470 LEU A CA 1
ATOM 3565 C C . LEU A 1 470 ? -2.024 -7.942 15.052 1.00 96.12 470 LEU A C 1
ATOM 3567 O O . LEU A 1 470 ? -0.856 -8.310 14.950 1.00 96.12 470 LEU A O 1
ATOM 3571 N N . ALA A 1 471 ? -2.728 -8.147 16.172 1.00 96.44 471 ALA A N 1
ATOM 3572 C CA . ALA A 1 471 ? -2.212 -8.848 17.349 1.00 96.44 471 ALA A CA 1
ATOM 3573 C C . ALA A 1 471 ? -1.871 -10.317 17.050 1.00 96.44 471 ALA A C 1
ATOM 3575 O O . ALA A 1 471 ? -0.849 -10.808 17.527 1.00 96.44 471 ALA A O 1
ATOM 3576 N N . ARG A 1 472 ? -2.672 -11.008 16.222 1.00 95.50 472 ARG A N 1
ATOM 3577 C CA . ARG A 1 472 ? -2.336 -12.355 15.722 1.00 95.50 472 ARG A CA 1
ATOM 3578 C C . ARG A 1 472 ? -1.088 -12.358 14.846 1.00 95.50 472 ARG A C 1
ATOM 3580 O O . ARG A 1 472 ? -0.276 -13.272 14.955 1.00 95.50 472 ARG A O 1
ATOM 3587 N N . SER A 1 473 ? -0.907 -11.338 14.009 1.00 95.75 473 SER A N 1
ATOM 3588 C CA . SER A 1 473 ? 0.298 -11.213 13.184 1.00 95.75 473 SER A CA 1
ATOM 3589 C C . SER A 1 473 ? 1.554 -10.982 14.033 1.00 95.75 473 SER A C 1
ATOM 3591 O O . SER A 1 473 ? 2.537 -11.705 13.877 1.00 95.75 473 SER A O 1
ATOM 3593 N N . LEU A 1 474 ? 1.490 -10.067 15.009 1.00 96.81 474 LEU A N 1
ATOM 3594 C CA . LEU A 1 474 ? 2.572 -9.844 15.976 1.00 96.81 474 LEU A CA 1
ATOM 3595 C C . LEU A 1 474 ? 2.858 -11.084 16.838 1.00 96.81 474 LEU A C 1
ATOM 3597 O O . LEU A 1 474 ? 4.022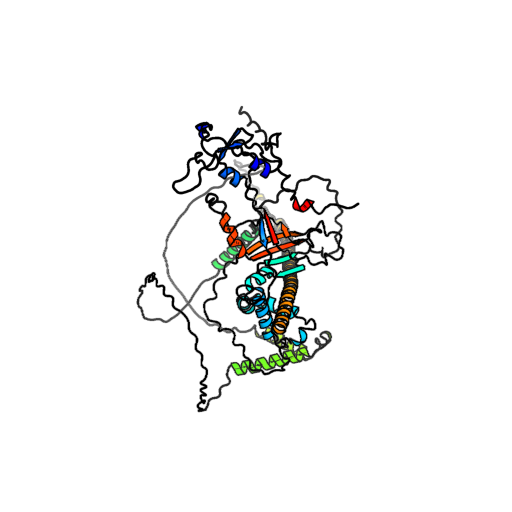 -11.352 17.126 1.00 96.81 474 LEU A O 1
ATOM 3601 N N . ALA A 1 475 ? 1.833 -11.871 17.190 1.00 95.00 475 ALA A N 1
ATOM 3602 C CA . ALA A 1 475 ? 2.025 -13.155 17.858 1.00 95.00 475 ALA A CA 1
ATOM 3603 C C . ALA A 1 475 ? 2.870 -14.104 16.996 1.00 95.00 475 ALA A C 1
ATOM 3605 O O . ALA A 1 475 ? 3.938 -14.501 17.441 1.00 95.00 475 ALA A O 1
ATOM 3606 N N . ARG A 1 476 ? 2.480 -14.378 15.740 1.00 94.44 476 ARG A N 1
ATOM 3607 C CA . ARG A 1 476 ? 3.261 -15.250 14.832 1.00 94.44 476 ARG A CA 1
ATOM 3608 C C . ARG A 1 476 ? 4.724 -14.810 14.711 1.00 94.44 476 ARG A C 1
ATOM 3610 O O . ARG A 1 476 ? 5.614 -15.630 14.896 1.00 94.44 476 ARG A O 1
ATOM 3617 N N . VAL A 1 477 ? 4.974 -13.513 14.512 1.00 96.06 477 VAL A N 1
ATOM 3618 C CA . VAL A 1 477 ? 6.340 -12.961 14.436 1.00 96.06 477 VAL A CA 1
ATOM 3619 C C . VAL A 1 477 ? 7.136 -13.184 15.728 1.00 96.06 477 VAL A C 1
ATOM 3621 O O . VAL A 1 477 ? 8.328 -13.486 15.676 1.00 96.06 477 VAL A O 1
ATOM 3624 N N . TYR A 1 478 ? 6.506 -13.047 16.897 1.00 94.94 478 TYR A N 1
ATOM 3625 C CA . TYR A 1 478 ? 7.165 -13.302 18.178 1.00 94.94 478 TYR A CA 1
ATOM 3626 C C . TYR A 1 478 ? 7.420 -14.802 18.426 1.00 94.94 478 TYR A C 1
ATOM 3628 O O . TYR A 1 478 ? 8.472 -15.174 18.949 1.00 94.94 478 TYR A O 1
ATOM 3636 N N . ASP A 1 479 ? 6.493 -15.669 18.019 1.00 92.12 479 ASP A N 1
ATOM 3637 C CA . ASP A 1 479 ? 6.625 -17.128 18.076 1.00 92.12 479 ASP A CA 1
ATOM 3638 C C . ASP A 1 479 ? 7.783 -17.620 17.191 1.00 92.12 479 ASP A C 1
ATOM 3640 O O . ASP A 1 479 ? 8.650 -18.355 17.668 1.00 92.12 479 ASP A O 1
ATOM 3644 N N . GLU A 1 480 ? 7.853 -17.149 15.944 1.00 93.69 480 GLU A N 1
ATOM 3645 C CA . GLU A 1 480 ? 8.937 -17.443 14.998 1.00 93.69 480 GLU A CA 1
ATOM 3646 C C . GLU A 1 480 ? 10.294 -16.897 15.480 1.00 93.69 480 GLU A C 1
ATOM 3648 O O . GLU A 1 480 ? 11.313 -17.582 15.367 1.00 93.69 480 GLU A O 1
ATOM 3653 N N . TYR A 1 481 ? 10.321 -15.702 16.085 1.00 94.94 481 TYR A N 1
ATOM 3654 C CA . TYR A 1 481 ? 11.538 -15.132 16.667 1.00 94.94 481 TYR A CA 1
ATOM 3655 C C . TYR A 1 481 ? 12.079 -15.963 17.841 1.00 94.94 481 TYR A C 1
ATOM 3657 O O . TYR A 1 481 ? 13.270 -16.273 17.866 1.00 94.94 481 TYR A O 1
ATOM 3665 N N . GLU A 1 482 ? 11.241 -16.340 18.815 1.00 91.81 482 GLU A N 1
ATOM 3666 C CA . GLU A 1 482 ? 11.674 -17.179 19.948 1.00 91.81 482 GLU A CA 1
ATOM 3667 C C . GLU A 1 482 ? 12.150 -18.561 19.471 1.00 91.81 482 GLU A C 1
ATOM 3669 O O . GLU A 1 482 ? 13.156 -19.063 19.977 1.00 91.81 482 GLU A O 1
ATOM 3674 N N . GLN A 1 483 ? 11.496 -19.139 18.455 1.00 90.81 483 GLN A N 1
ATOM 3675 C CA . GLN A 1 483 ? 11.946 -20.378 17.817 1.00 90.81 483 GLN A CA 1
ATOM 3676 C C . GLN A 1 483 ? 13.328 -20.204 17.164 1.00 90.81 483 GLN A C 1
ATOM 3678 O O . GLN A 1 483 ? 14.238 -20.986 17.435 1.00 90.81 483 GLN A O 1
ATOM 3683 N N . HIS A 1 484 ? 13.546 -19.132 16.395 1.00 93.81 484 HIS A N 1
ATOM 3684 C CA . HIS A 1 484 ? 14.855 -18.835 15.808 1.00 93.81 484 HIS A CA 1
ATOM 3685 C C . HIS A 1 484 ? 15.948 -18.625 16.873 1.00 93.81 484 HIS A C 1
ATOM 3687 O O . HIS A 1 484 ? 17.083 -19.064 16.682 1.00 93.81 484 HIS A O 1
ATOM 3693 N N . GLN A 1 485 ? 15.640 -17.984 18.009 1.00 92.88 485 GLN A N 1
ATOM 3694 C CA . GLN A 1 485 ? 16.582 -17.857 19.134 1.00 92.88 485 GLN A CA 1
ATOM 3695 C C . GLN A 1 485 ? 16.911 -19.219 19.771 1.00 92.88 485 GLN A C 1
ATOM 3697 O O . GLN A 1 485 ? 18.067 -19.468 20.122 1.00 92.88 485 GLN A O 1
ATOM 3702 N N . PHE A 1 486 ? 15.924 -20.112 19.894 1.00 89.69 486 PHE A N 1
ATOM 3703 C CA . PHE A 1 486 ? 16.123 -21.479 20.378 1.00 89.69 486 PHE A CA 1
ATOM 3704 C C . PHE A 1 486 ? 17.043 -22.285 19.447 1.00 89.69 486 PHE A C 1
ATOM 3706 O O . PHE A 1 486 ? 18.052 -22.831 19.902 1.00 89.69 486 PHE A O 1
ATOM 3713 N N . ASP A 1 487 ? 16.741 -22.298 18.147 1.00 91.31 487 ASP A N 1
ATOM 3714 C CA . ASP A 1 487 ? 17.500 -23.049 17.141 1.00 91.31 487 ASP A CA 1
ATOM 3715 C C . ASP A 1 487 ? 18.919 -22.491 16.952 1.00 91.31 487 ASP A C 1
ATOM 3717 O O . ASP A 1 487 ? 19.877 -23.258 16.850 1.00 91.31 487 ASP A O 1
ATOM 3721 N N . SER A 1 488 ? 19.086 -21.163 16.997 1.00 93.00 488 SER A N 1
ATOM 3722 C CA . SER A 1 488 ? 20.402 -20.506 16.922 1.00 93.00 488 SER A CA 1
ATOM 3723 C C . SER A 1 488 ? 21.319 -20.910 18.080 1.00 93.00 488 SER A C 1
ATOM 3725 O O . SER A 1 488 ? 22.499 -21.188 17.870 1.00 93.00 488 SER A O 1
ATOM 3727 N N . ALA A 1 489 ? 20.791 -20.977 19.306 1.00 91.44 489 ALA A N 1
ATOM 3728 C CA . ALA A 1 489 ? 21.567 -21.394 20.472 1.00 91.44 489 ALA A CA 1
ATOM 3729 C C . ALA A 1 489 ? 21.941 -22.884 20.416 1.00 91.44 489 ALA A C 1
ATOM 3731 O O . ALA A 1 489 ? 23.082 -23.243 20.715 1.00 91.44 489 ALA A O 1
ATOM 3732 N N . LEU A 1 490 ? 21.005 -23.734 19.977 1.00 92.88 490 LEU A N 1
ATOM 3733 C CA . LEU A 1 490 ? 21.240 -25.164 19.778 1.00 92.88 490 LEU A CA 1
ATOM 3734 C C . LEU A 1 490 ? 22.321 -25.412 18.710 1.00 92.88 490 LEU A C 1
ATOM 3736 O O . LEU A 1 490 ? 23.228 -26.215 18.928 1.00 92.88 490 LEU A O 1
ATOM 3740 N N . ALA A 1 491 ? 22.274 -24.679 17.593 1.00 95.00 491 ALA A N 1
ATOM 3741 C CA . ALA A 1 491 ? 23.290 -24.723 16.540 1.00 95.00 491 ALA A CA 1
ATOM 3742 C C . ALA A 1 491 ? 24.664 -24.214 17.014 1.00 95.00 491 ALA A C 1
ATOM 3744 O O . ALA A 1 491 ? 25.694 -24.747 16.606 1.00 95.00 491 ALA A O 1
ATOM 3745 N N . ALA A 1 492 ? 24.693 -23.235 17.924 1.00 95.69 492 ALA A N 1
ATOM 3746 C CA . ALA A 1 492 ? 25.913 -22.747 18.570 1.00 95.69 492 ALA A CA 1
ATOM 3747 C C . ALA A 1 492 ? 26.487 -23.707 19.639 1.00 95.69 492 ALA A C 1
ATOM 3749 O O . ALA A 1 492 ? 27.466 -23.366 20.305 1.00 95.69 492 ALA A O 1
ATOM 3750 N N . GLY A 1 493 ? 25.877 -24.881 19.854 1.00 95.19 493 GLY A N 1
ATOM 3751 C CA . GLY A 1 493 ? 26.279 -25.837 20.892 1.00 95.19 493 GLY A CA 1
ATOM 3752 C C . GLY A 1 493 ? 26.040 -25.341 22.323 1.00 95.19 493 GLY A C 1
ATOM 3753 O O . GLY A 1 493 ? 26.489 -25.974 23.280 1.00 95.19 493 GLY A O 1
ATOM 3754 N N . GLN A 1 494 ? 25.337 -24.219 22.487 1.00 91.94 494 GLN A N 1
ATOM 3755 C CA . GLN A 1 494 ? 24.902 -23.744 23.792 1.00 91.94 494 GLN A CA 1
ATOM 3756 C C . GLN A 1 494 ? 23.720 -24.607 24.258 1.00 91.94 494 GLN A C 1
ATOM 3758 O O . GLN A 1 494 ? 22.943 -25.090 23.427 1.00 91.94 494 GLN A O 1
ATOM 3763 N N . PRO A 1 495 ? 23.525 -24.811 25.576 1.00 83.44 495 PRO A N 1
ATOM 3764 C CA . PRO A 1 495 ? 22.234 -25.296 26.044 1.00 83.44 495 PRO A CA 1
ATOM 3765 C C . PRO A 1 495 ? 21.167 -24.316 25.530 1.00 83.44 495 PRO A C 1
ATOM 3767 O O . PRO A 1 495 ? 21.375 -23.104 25.655 1.00 83.44 495 PRO A O 1
ATOM 3770 N N . PRO A 1 496 ? 20.051 -24.794 24.949 1.00 73.75 496 PRO A N 1
ATOM 3771 C CA . PRO A 1 496 ? 19.036 -23.897 24.417 1.00 73.75 496 PRO A CA 1
ATOM 3772 C C . PRO A 1 496 ? 18.557 -22.932 25.510 1.00 73.75 496 PRO A C 1
ATOM 3774 O O . PRO A 1 496 ? 18.618 -23.288 26.696 1.00 73.75 496 PRO A O 1
ATOM 3777 N N . PRO A 1 497 ? 18.049 -21.737 25.150 1.00 67.19 497 PRO A N 1
ATOM 3778 C CA . PRO A 1 497 ? 17.495 -20.757 26.071 1.00 67.19 497 PRO A CA 1
ATOM 3779 C C . PRO A 1 497 ? 16.159 -21.246 26.643 1.00 67.19 497 PRO A C 1
ATOM 3781 O O . PRO A 1 497 ? 15.106 -20.633 26.478 1.00 67.19 497 PRO A O 1
ATOM 3784 N N . ILE A 1 498 ? 16.240 -22.310 27.442 1.00 62.47 498 ILE A N 1
ATOM 3785 C CA . ILE A 1 498 ? 15.412 -22.557 28.611 1.00 62.47 498 ILE A CA 1
ATOM 3786 C C . ILE A 1 498 ? 15.674 -21.365 29.543 1.00 62.47 498 ILE A C 1
ATOM 3788 O O . ILE A 1 498 ? 16.430 -21.465 30.514 1.00 62.47 498 ILE A O 1
ATOM 3792 N N . LYS A 1 499 ? 15.101 -20.205 29.180 1.00 57.12 499 LYS A N 1
ATOM 3793 C CA . LYS A 1 499 ? 15.013 -18.978 29.976 1.00 57.12 499 LYS A CA 1
ATOM 3794 C C . LYS A 1 499 ? 14.445 -19.435 31.309 1.00 57.12 499 LYS A C 1
ATOM 3796 O O . LYS A 1 499 ? 13.262 -19.757 31.383 1.00 57.12 499 LYS A O 1
ATOM 3801 N N . ARG A 1 500 ? 15.334 -19.654 32.288 1.00 47.97 500 ARG A N 1
ATOM 3802 C CA . ARG A 1 500 ? 15.032 -20.556 33.407 1.00 47.97 500 ARG A CA 1
ATOM 3803 C C . ARG A 1 500 ? 13.737 -20.100 34.060 1.00 47.97 500 ARG A C 1
ATOM 3805 O O . ARG A 1 500 ? 13.617 -18.916 34.365 1.00 47.97 500 ARG A O 1
ATOM 3812 N N . LEU A 1 501 ? 12.857 -21.052 34.373 1.00 45.97 501 LEU A N 1
ATOM 3813 C CA . LEU A 1 501 ? 11.764 -20.896 35.340 1.00 45.97 501 LEU A CA 1
ATOM 3814 C C . LEU A 1 501 ? 12.346 -20.724 36.759 1.00 45.97 501 LEU A C 1
ATOM 3816 O O . LEU A 1 501 ? 12.069 -21.473 37.692 1.00 45.97 501 LEU A O 1
ATOM 3820 N N . LYS A 1 502 ? 13.224 -19.727 36.904 1.00 44.62 502 LYS A N 1
ATOM 3821 C CA . LYS A 1 502 ? 13.590 -19.105 38.161 1.00 44.62 502 LYS A CA 1
ATOM 3822 C C . LYS A 1 502 ? 12.369 -18.302 38.586 1.00 44.62 502 LYS A C 1
ATOM 3824 O O . LYS A 1 502 ? 12.189 -17.166 38.150 1.00 44.62 502 LYS A O 1
ATOM 3829 N N . LEU A 1 503 ? 11.582 -18.881 39.488 1.00 43.56 503 LEU A N 1
ATOM 3830 C CA . LEU A 1 503 ? 10.794 -18.073 40.408 1.00 43.56 503 LEU A CA 1
ATOM 3831 C C . LEU A 1 503 ? 11.730 -17.019 41.033 1.00 43.56 503 LEU A C 1
ATOM 3833 O O . LEU A 1 503 ? 12.914 -17.291 41.258 1.00 43.56 503 LEU A O 1
ATOM 3837 N N . ALA A 1 504 ? 11.208 -15.805 41.197 1.00 36.69 504 ALA A N 1
ATOM 3838 C CA . ALA A 1 504 ? 11.966 -14.556 41.201 1.00 36.69 504 ALA A CA 1
ATOM 3839 C C . ALA A 1 504 ? 13.340 -14.573 41.910 1.00 36.69 504 ALA A C 1
ATOM 3841 O O . ALA A 1 504 ? 13.472 -14.890 43.089 1.00 36.69 504 ALA A O 1
ATOM 3842 N N . SER A 1 505 ? 14.361 -14.078 41.205 1.00 40.09 505 SER A N 1
ATOM 3843 C CA . SER A 1 505 ? 15.480 -13.355 41.826 1.00 40.09 505 SER A CA 1
ATOM 3844 C C . SER A 1 505 ? 15.304 -11.876 41.440 1.00 40.09 505 SER A C 1
ATOM 3846 O O . SER A 1 505 ? 15.723 -11.509 40.341 1.00 40.09 505 SER A O 1
ATOM 3848 N N . PRO A 1 506 ? 14.615 -11.046 42.249 1.00 47.72 506 PRO A N 1
ATOM 3849 C CA . PRO A 1 506 ? 14.109 -9.732 41.831 1.00 47.72 506 PRO A CA 1
ATOM 3850 C C . PRO A 1 506 ? 15.200 -8.646 41.859 1.00 47.72 506 PRO A C 1
ATOM 3852 O O . PRO A 1 506 ? 15.120 -7.669 42.599 1.00 47.72 506 PRO A O 1
ATOM 3855 N N . THR A 1 507 ? 16.280 -8.836 41.097 1.00 43.97 507 THR A N 1
ATOM 3856 C CA . THR A 1 507 ? 17.406 -7.883 41.027 1.00 43.97 507 THR A CA 1
ATOM 3857 C C . THR A 1 507 ? 18.128 -7.970 39.681 1.00 43.97 507 THR A C 1
ATOM 3859 O O . THR A 1 507 ? 19.334 -8.182 39.583 1.00 43.97 507 THR A O 1
ATOM 3862 N N . SER A 1 508 ? 17.369 -7.838 38.598 1.00 40.47 508 SER A N 1
ATOM 3863 C CA . SER A 1 508 ? 17.916 -7.578 37.265 1.00 40.47 508 SER A CA 1
ATOM 3864 C C . SER A 1 508 ? 17.132 -6.436 36.647 1.00 40.47 508 SER A C 1
ATOM 3866 O O . SER A 1 508 ? 16.320 -6.628 35.747 1.00 40.47 508 SER A O 1
ATOM 3868 N N . THR A 1 509 ? 17.364 -5.240 37.191 1.00 46.66 509 THR A N 1
ATOM 3869 C CA . THR A 1 509 ? 16.943 -3.985 36.578 1.00 46.66 509 THR A CA 1
ATOM 3870 C C . THR A 1 509 ? 17.601 -3.909 35.208 1.00 46.66 509 THR A C 1
ATOM 3872 O O . THR A 1 509 ? 18.778 -3.570 35.094 1.00 46.66 509 THR A O 1
ATOM 3875 N N . ILE A 1 510 ? 16.851 -4.262 34.164 1.00 45.56 510 ILE A N 1
ATOM 3876 C CA . ILE A 1 510 ? 17.207 -3.904 32.796 1.00 45.56 510 ILE A CA 1
ATOM 3877 C C . ILE A 1 510 ? 17.018 -2.394 32.737 1.00 45.56 510 ILE A C 1
ATOM 3879 O O . ILE A 1 510 ? 15.920 -1.911 32.468 1.00 45.56 510 ILE A O 1
ATOM 3883 N N . THR A 1 511 ? 18.071 -1.651 33.080 1.00 43.44 511 THR A N 1
ATOM 3884 C CA . THR A 1 511 ? 18.101 -0.204 32.892 1.00 43.44 511 THR A CA 1
ATOM 3885 C C . THR A 1 511 ? 17.802 0.036 31.415 1.00 43.44 511 THR A C 1
ATOM 3887 O O . THR A 1 511 ? 18.579 -0.439 30.579 1.00 43.44 511 THR A O 1
ATOM 3890 N N . PRO A 1 512 ? 16.682 0.694 31.056 1.00 53.38 512 PRO A N 1
ATOM 3891 C CA . PRO A 1 512 ? 16.441 1.026 29.662 1.00 53.38 512 PRO A CA 1
ATOM 3892 C C . PRO A 1 512 ? 17.628 1.863 29.164 1.00 53.38 512 PRO A C 1
ATOM 3894 O O . PRO A 1 512 ? 18.207 2.611 29.962 1.00 53.38 512 PRO A O 1
ATOM 3897 N N . PRO A 1 513 ? 18.031 1.739 27.883 1.00 56.50 513 PRO A N 1
ATOM 3898 C CA . PRO A 1 513 ? 19.078 2.596 27.336 1.00 56.50 513 PRO A CA 1
ATOM 3899 C C . PRO A 1 513 ? 18.698 4.048 27.653 1.00 56.50 513 PRO A C 1
ATOM 3901 O O . PRO A 1 513 ? 17.538 4.405 27.426 1.00 56.50 513 PRO A O 1
ATOM 3904 N N . PRO A 1 514 ? 19.604 4.840 28.260 1.00 57.28 514 PRO A N 1
ATOM 3905 C CA . PRO A 1 514 ? 19.231 6.079 28.926 1.00 57.28 514 PRO A CA 1
ATOM 3906 C C . PRO A 1 514 ? 18.472 6.969 27.952 1.00 57.28 514 PRO A C 1
ATOM 3908 O O . PRO A 1 514 ? 19.005 7.335 26.903 1.00 57.28 514 PRO A O 1
ATOM 3911 N N . VAL A 1 515 ? 17.216 7.263 28.295 1.00 55.84 515 VAL A N 1
ATOM 3912 C CA . VAL A 1 515 ? 16.344 8.126 27.500 1.00 55.84 515 VAL A CA 1
ATOM 3913 C C . VAL A 1 515 ? 16.935 9.522 27.587 1.00 55.84 515 VAL A C 1
ATOM 3915 O O . VAL A 1 515 ? 16.727 10.243 28.555 1.00 55.84 515 VAL A O 1
ATOM 3918 N N . THR A 1 516 ? 17.765 9.862 26.609 1.00 61.91 516 THR A N 1
ATOM 3919 C CA . THR A 1 516 ? 18.313 11.200 26.478 1.00 61.91 516 THR A CA 1
ATOM 3920 C C . THR A 1 516 ? 17.182 12.133 26.075 1.00 61.91 516 THR A C 1
ATOM 3922 O O . THR A 1 516 ? 16.499 11.876 25.084 1.00 61.91 516 THR A O 1
ATOM 3925 N N . ASP A 1 517 ? 17.023 13.245 26.796 1.00 67.31 517 ASP A N 1
ATOM 3926 C CA . ASP A 1 517 ? 16.030 14.301 26.523 1.00 67.31 517 ASP A CA 1
ATOM 3927 C C . ASP A 1 517 ? 16.326 15.100 25.232 1.00 67.31 517 ASP A C 1
ATOM 3929 O O . ASP A 1 517 ? 15.984 16.276 25.094 1.00 67.31 517 ASP A O 1
ATOM 3933 N N . ALA A 1 518 ? 16.986 14.468 24.258 1.00 71.12 518 ALA A N 1
ATOM 3934 C CA . ALA A 1 518 ? 17.065 14.959 22.898 1.00 71.12 518 ALA A CA 1
ATOM 3935 C C . ALA A 1 518 ? 15.630 15.104 22.357 1.00 71.12 518 ALA A C 1
ATOM 3937 O O . ALA A 1 518 ? 14.868 14.133 22.425 1.00 71.12 518 ALA A O 1
ATOM 3938 N N . PRO A 1 519 ? 15.245 16.275 21.811 1.00 74.44 519 PRO A N 1
ATOM 3939 C CA . PRO A 1 519 ? 13.910 16.480 21.265 1.00 74.44 519 PRO A CA 1
ATOM 3940 C C . PRO A 1 519 ? 13.539 15.347 20.311 1.00 74.44 519 PRO A C 1
ATOM 3942 O O . PRO A 1 519 ? 14.327 15.019 19.419 1.00 74.44 519 PRO A O 1
ATOM 3945 N N . ILE A 1 520 ? 12.360 14.745 20.515 1.00 66.62 520 ILE A N 1
ATOM 3946 C CA . ILE A 1 520 ? 11.866 13.651 19.672 1.00 66.62 520 ILE A CA 1
ATOM 3947 C C . ILE A 1 520 ? 11.951 14.139 18.220 1.00 66.62 520 ILE A C 1
ATOM 3949 O O . ILE A 1 520 ? 11.268 15.112 17.884 1.00 66.62 520 ILE A O 1
ATOM 3953 N N . PRO A 1 521 ? 12.805 13.537 17.367 1.00 64.94 521 PRO A N 1
ATOM 3954 C CA . PRO A 1 521 ? 12.961 14.019 16.007 1.00 64.94 521 PRO A CA 1
ATOM 3955 C C . PRO A 1 521 ? 11.609 13.902 15.316 1.00 64.94 521 PRO A C 1
ATOM 3957 O O . PRO A 1 521 ? 10.957 12.858 15.419 1.00 64.94 521 PRO A O 1
ATOM 3960 N N . GLY A 1 522 ? 11.193 14.988 14.655 1.00 71.44 522 GLY A N 1
ATOM 3961 C CA . GLY A 1 522 ? 9.910 15.054 13.962 1.00 71.44 522 GLY A CA 1
ATOM 3962 C C . GLY A 1 522 ? 9.722 13.835 13.054 1.00 71.44 522 GLY A C 1
ATOM 3963 O O . GLY A 1 522 ? 10.721 13.315 12.545 1.00 71.44 522 GLY A O 1
ATOM 3964 N N . PRO A 1 523 ? 8.479 13.342 12.892 1.00 68.44 523 PRO A N 1
ATOM 3965 C CA . PRO A 1 523 ? 8.212 12.075 12.223 1.00 68.44 523 PRO A CA 1
ATOM 3966 C C . PRO A 1 523 ? 8.867 12.076 10.844 1.00 68.44 523 PRO A C 1
ATOM 3968 O O . PRO A 1 523 ? 8.447 12.816 9.955 1.00 68.44 523 PRO A O 1
ATOM 3971 N N . LEU A 1 524 ? 9.927 11.274 10.698 1.00 67.25 524 LEU A N 1
ATOM 3972 C CA . LEU A 1 524 ? 10.658 11.171 9.442 1.00 67.25 524 LEU A CA 1
ATOM 3973 C C . LEU A 1 524 ? 9.663 10.754 8.352 1.00 67.25 524 LEU A C 1
ATOM 3975 O O . LEU A 1 524 ? 8.870 9.837 8.604 1.00 67.25 524 LEU A O 1
ATOM 3979 N N . PRO A 1 525 ? 9.675 11.404 7.175 1.00 71.62 525 PRO A N 1
ATOM 3980 C CA . PRO A 1 525 ? 8.789 11.024 6.088 1.00 71.62 525 PRO A CA 1
ATOM 3981 C C . PRO A 1 525 ? 9.098 9.575 5.718 1.00 71.62 525 PRO A C 1
ATOM 3983 O O . PRO A 1 525 ? 10.173 9.264 5.207 1.00 71.62 525 PRO A O 1
ATOM 3986 N N . MET A 1 526 ? 8.175 8.662 6.029 1.00 72.50 526 MET A N 1
ATOM 3987 C CA . MET A 1 526 ? 8.328 7.287 5.585 1.00 72.50 526 MET A CA 1
ATOM 3988 C C . MET A 1 526 ? 8.175 7.260 4.070 1.00 72.50 526 MET A C 1
ATOM 3990 O O . MET A 1 526 ? 7.111 7.589 3.545 1.00 72.50 526 MET A O 1
ATOM 3994 N N . ASN A 1 527 ? 9.206 6.783 3.384 1.00 87.62 527 ASN A N 1
ATOM 3995 C CA . ASN A 1 527 ? 9.113 6.436 1.976 1.00 87.62 527 ASN A CA 1
ATOM 3996 C C . ASN A 1 527 ? 8.212 5.194 1.841 1.00 87.62 527 ASN A C 1
ATOM 3998 O O . ASN A 1 527 ? 8.692 4.065 1.909 1.00 87.62 527 ASN A O 1
ATOM 4002 N N . VAL A 1 528 ? 6.896 5.394 1.710 1.00 90.56 528 VAL A N 1
ATOM 4003 C CA . VAL A 1 528 ? 5.894 4.323 1.565 1.00 90.56 528 VAL A CA 1
ATOM 4004 C C . VAL A 1 528 ? 5.349 4.296 0.146 1.00 90.56 528 VAL A C 1
ATOM 4006 O O . VAL A 1 528 ? 4.974 5.334 -0.393 1.00 90.56 528 VAL A O 1
ATOM 4009 N N . ILE A 1 529 ? 5.226 3.101 -0.432 1.00 92.19 529 ILE A N 1
ATOM 4010 C CA . ILE A 1 529 ? 4.465 2.885 -1.666 1.00 92.19 529 ILE A CA 1
ATOM 4011 C C . ILE A 1 529 ? 3.194 2.107 -1.322 1.00 92.19 529 ILE A 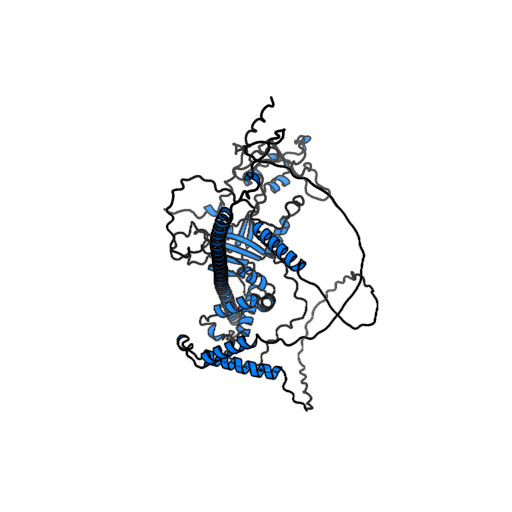C 1
ATOM 4013 O O . ILE A 1 529 ? 3.261 0.950 -0.905 1.00 92.19 529 ILE A O 1
ATOM 4017 N N . HIS A 1 530 ? 2.028 2.719 -1.525 1.00 93.38 530 HIS A N 1
ATOM 4018 C CA . HIS A 1 530 ? 0.740 2.032 -1.417 1.00 93.38 530 HIS A CA 1
ATOM 4019 C C . HIS A 1 530 ? 0.374 1.356 -2.740 1.00 93.38 530 HIS A C 1
ATOM 4021 O O . HIS A 1 530 ? 0.316 2.011 -3.777 1.00 93.38 530 HIS A O 1
ATOM 4027 N N . LEU A 1 531 ? 0.096 0.052 -2.694 1.00 95.38 531 LEU A N 1
ATOM 4028 C CA . LEU A 1 531 ? -0.237 -0.768 -3.861 1.00 95.38 531 LEU A CA 1
ATOM 4029 C C . LEU A 1 531 ? -1.505 -1.583 -3.606 1.00 95.38 531 LEU A C 1
ATOM 4031 O O . LEU A 1 531 ? -1.856 -1.887 -2.464 1.00 95.38 531 LEU A O 1
ATOM 4035 N N . SER A 1 532 ? -2.197 -1.963 -4.679 1.00 94.88 532 SER A N 1
ATOM 4036 C CA . SER A 1 532 ? -3.439 -2.734 -4.609 1.00 94.88 532 SER A CA 1
ATOM 4037 C C . SER A 1 532 ? -3.463 -3.814 -5.686 1.00 94.88 532 SER A C 1
ATOM 4039 O O . SER A 1 532 ? -3.255 -3.524 -6.862 1.00 94.88 532 SER A O 1
ATOM 4041 N N . ALA A 1 533 ? -3.730 -5.054 -5.278 1.00 95.56 533 ALA A N 1
ATOM 4042 C CA . ALA A 1 533 ? -3.847 -6.218 -6.151 1.00 95.56 533 ALA A CA 1
ATOM 4043 C C . ALA A 1 533 ? -5.251 -6.825 -6.025 1.00 95.56 533 ALA A C 1
ATOM 4045 O O . ALA A 1 533 ? -5.763 -6.996 -4.914 1.00 95.56 533 ALA A O 1
ATOM 4046 N N . MET A 1 534 ? -5.883 -7.180 -7.149 1.00 94.88 534 MET A N 1
ATOM 4047 C CA . MET A 1 534 ? -7.145 -7.923 -7.134 1.00 94.88 534 MET A CA 1
ATOM 4048 C C . MET A 1 534 ? -6.869 -9.420 -7.256 1.00 94.88 534 MET A C 1
ATOM 4050 O O . MET A 1 534 ? -6.531 -9.904 -8.326 1.00 94.88 534 MET A O 1
ATOM 4054 N N . MET A 1 535 ? -7.072 -10.154 -6.165 1.00 94.12 535 MET A N 1
ATOM 4055 C CA . MET A 1 535 ? -6.821 -11.592 -6.100 1.00 94.12 535 MET A CA 1
ATOM 4056 C C . MET A 1 535 ? -7.961 -12.373 -6.754 1.00 94.12 535 MET A C 1
ATOM 4058 O O . MET A 1 535 ? -9.078 -12.418 -6.225 1.00 94.12 535 MET A O 1
ATOM 4062 N N . HIS A 1 536 ? -7.698 -13.024 -7.880 1.00 93.06 536 HIS A N 1
ATOM 4063 C CA . HIS A 1 536 ? -8.551 -14.045 -8.476 1.00 93.06 536 HIS A CA 1
ATOM 4064 C C . HIS A 1 536 ? -8.269 -15.426 -7.860 1.00 93.06 536 HIS A C 1
ATOM 4066 O O . HIS A 1 536 ? -7.402 -15.606 -7.008 1.00 93.06 536 HIS A O 1
ATOM 4072 N N . ARG A 1 537 ? -9.051 -16.440 -8.255 1.00 90.62 537 ARG A N 1
ATOM 4073 C CA . ARG A 1 537 ? -8.922 -17.801 -7.696 1.00 90.62 537 ARG A CA 1
ATOM 4074 C C . ARG A 1 537 ? -7.655 -18.536 -8.167 1.00 90.62 537 ARG A C 1
ATOM 4076 O O . ARG A 1 537 ? -7.250 -19.478 -7.498 1.00 90.62 537 ARG A O 1
ATOM 4083 N N . HIS A 1 538 ? -7.053 -18.128 -9.285 1.00 91.75 538 HIS A N 1
ATOM 4084 C CA . HIS A 1 538 ? -5.762 -18.656 -9.742 1.00 91.75 538 HIS A CA 1
ATOM 4085 C C . HIS A 1 538 ? -4.563 -17.984 -9.049 1.00 91.75 538 HIS A C 1
ATOM 4087 O O . HIS A 1 538 ? -3.517 -18.610 -8.937 1.00 91.75 538 HIS A O 1
ATOM 4093 N N . ASP A 1 539 ? -4.737 -16.782 -8.489 1.00 92.19 539 ASP A N 1
ATOM 4094 C CA . ASP A 1 539 ? -3.654 -16.024 -7.838 1.00 92.19 539 ASP A CA 1
ATOM 4095 C C . ASP A 1 539 ? -3.374 -16.462 -6.390 1.00 92.19 539 ASP A C 1
ATOM 4097 O O . ASP A 1 539 ? -2.471 -15.935 -5.743 1.00 92.19 539 ASP A O 1
ATOM 4101 N N . VAL A 1 540 ? -4.165 -17.401 -5.852 1.00 88.88 540 VAL A N 1
ATOM 4102 C CA . VAL A 1 540 ? -4.109 -17.834 -4.440 1.00 88.88 540 VAL A CA 1
ATOM 4103 C C . VAL A 1 540 ? -2.727 -18.357 -4.049 1.00 88.88 540 VAL A C 1
ATOM 4105 O O . VAL A 1 540 ? -2.253 -18.058 -2.954 1.00 88.88 540 VAL A O 1
ATOM 4108 N N . ASP A 1 541 ? -2.111 -19.096 -4.971 1.00 91.12 541 ASP A N 1
ATOM 4109 C CA . ASP A 1 541 ? -0.801 -19.733 -4.838 1.00 91.12 541 ASP A CA 1
ATOM 4110 C C . ASP A 1 541 ? 0.247 -19.069 -5.773 1.00 91.12 541 ASP A C 1
ATOM 4112 O O . ASP A 1 541 ? 1.279 -19.662 -6.098 1.00 91.12 541 ASP A O 1
ATOM 4116 N N . ALA A 1 542 ? -0.031 -17.855 -6.277 1.00 93.06 542 ALA A N 1
ATOM 4117 C CA . ALA A 1 542 ? 0.851 -17.160 -7.215 1.00 93.06 542 ALA A CA 1
ATOM 4118 C C . ALA A 1 542 ? 2.038 -16.495 -6.503 1.00 93.06 542 ALA A C 1
ATOM 4120 O O . ALA A 1 542 ? 1.883 -15.735 -5.546 1.00 93.06 542 ALA A O 1
ATOM 4121 N N . ARG A 1 543 ? 3.240 -16.752 -7.036 1.00 95.19 543 ARG A N 1
ATOM 4122 C CA . ARG A 1 543 ? 4.523 -16.229 -6.534 1.00 95.19 543 ARG A CA 1
ATOM 4123 C C . ARG A 1 543 ? 4.738 -14.739 -6.802 1.00 95.19 543 ARG A C 1
ATOM 4125 O O . ARG A 1 543 ? 5.653 -14.163 -6.229 1.00 95.19 543 ARG A O 1
ATOM 4132 N N . HIS A 1 544 ? 3.953 -14.122 -7.679 1.00 95.00 544 HIS A N 1
ATOM 4133 C CA . HIS A 1 544 ? 4.074 -12.700 -7.977 1.00 95.00 544 HIS A CA 1
ATOM 4134 C C . HIS A 1 544 ? 2.745 -12.086 -8.393 1.00 95.00 544 HIS A C 1
ATOM 4136 O O . HIS A 1 544 ? 1.834 -12.800 -8.817 1.00 95.00 544 HIS A O 1
ATOM 4142 N N . TYR A 1 545 ? 2.670 -10.759 -8.304 1.00 94.44 545 TYR A N 1
ATOM 4143 C CA . TYR A 1 545 ? 1.535 -9.971 -8.775 1.00 94.44 545 TYR A CA 1
ATOM 4144 C C . TYR A 1 545 ? 2.021 -8.841 -9.677 1.00 94.44 545 TYR A C 1
ATOM 4146 O O . TYR A 1 545 ? 2.857 -8.037 -9.257 1.00 94.44 545 TYR A O 1
ATOM 4154 N N . GLU A 1 546 ? 1.455 -8.755 -10.881 1.00 93.31 546 GLU A N 1
ATOM 4155 C CA . GLU A 1 546 ? 1.459 -7.508 -11.640 1.00 93.31 546 GLU A CA 1
ATOM 4156 C C . GLU A 1 546 ? 0.410 -6.570 -11.025 1.00 93.31 546 GLU A C 1
ATOM 4158 O O . GLU A 1 546 ? -0.768 -6.919 -10.909 1.00 93.31 546 GLU A O 1
ATOM 4163 N N . VAL A 1 547 ? 0.845 -5.391 -10.589 1.00 94.69 547 VAL A N 1
ATOM 4164 C CA . VAL A 1 547 ? -0.006 -4.349 -10.004 1.00 94.69 547 VAL A CA 1
ATOM 4165 C C . VAL A 1 547 ? -0.030 -3.113 -10.908 1.00 94.69 547 VAL A C 1
ATOM 4167 O O . VAL A 1 547 ? 0.875 -2.928 -11.723 1.00 94.69 547 VAL A O 1
ATOM 4170 N N . PRO A 1 548 ? -1.042 -2.232 -10.791 1.00 91.62 548 PRO A N 1
ATOM 4171 C CA . PRO A 1 548 ? -0.964 -0.905 -11.391 1.00 91.62 548 PRO A CA 1
ATOM 4172 C C . PRO A 1 548 ? 0.264 -0.158 -10.858 1.00 91.62 548 PRO A C 1
ATOM 4174 O O . PRO A 1 548 ? 0.576 -0.266 -9.669 1.00 91.62 548 PRO A O 1
ATOM 4177 N N . GLN A 1 549 ? 0.925 0.625 -11.713 1.00 89.69 549 GLN A N 1
ATOM 4178 C CA . GLN A 1 549 ? 1.990 1.524 -11.272 1.00 89.69 549 GLN A CA 1
ATOM 4179 C C . GLN A 1 549 ? 1.463 2.443 -10.155 1.00 89.69 549 GLN A C 1
ATOM 4181 O O . GLN A 1 549 ? 0.378 3.014 -10.309 1.00 89.69 549 GLN A O 1
ATOM 4186 N N . PRO A 1 550 ? 2.197 2.610 -9.039 1.00 88.44 550 PRO A N 1
ATOM 4187 C CA . PRO A 1 550 ? 1.843 3.597 -8.032 1.00 88.44 550 PRO A CA 1
ATOM 4188 C C . PRO A 1 550 ? 1.929 4.994 -8.649 1.00 88.44 550 PRO A C 1
ATOM 4190 O O . PRO A 1 550 ? 3.005 5.427 -9.059 1.00 88.44 550 PRO A O 1
ATOM 4193 N N . TYR A 1 551 ? 0.804 5.705 -8.705 1.00 75.81 551 TYR A N 1
ATOM 4194 C CA . TYR A 1 551 ? 0.801 7.109 -9.101 1.00 75.81 551 TYR A CA 1
ATOM 4195 C C . TYR A 1 551 ? 1.588 7.931 -8.079 1.00 75.81 551 TYR A C 1
ATOM 4197 O O . TYR A 1 551 ? 1.232 7.983 -6.899 1.00 75.81 551 TYR A O 1
ATOM 4205 N N . THR A 1 552 ? 2.629 8.614 -8.544 1.00 63.12 552 THR A N 1
ATOM 4206 C CA . THR A 1 552 ? 3.384 9.625 -7.801 1.00 63.12 552 THR A CA 1
ATOM 4207 C C . THR A 1 552 ? 2.560 10.914 -7.678 1.00 63.12 552 THR A C 1
ATOM 4209 O O . THR A 1 552 ? 2.935 11.968 -8.177 1.00 63.12 552 THR A O 1
ATOM 4212 N N . HIS A 1 553 ? 1.421 10.837 -6.973 1.00 51.41 553 HIS A N 1
ATOM 4213 C CA . HIS A 1 553 ? 0.477 11.936 -6.686 1.00 51.41 553 HIS A CA 1
ATOM 4214 C C . HIS A 1 553 ? 1.050 13.059 -5.779 1.00 51.41 553 HIS A C 1
ATOM 4216 O O . HIS A 1 553 ? 0.317 13.675 -5.009 1.00 51.41 553 HIS A O 1
ATOM 4222 N N . GLY A 1 554 ? 2.362 13.294 -5.831 1.00 54.00 554 GLY A N 1
ATOM 4223 C CA . GLY A 1 554 ? 3.064 14.399 -5.177 1.00 54.00 554 GLY A CA 1
ATOM 4224 C C . GLY A 1 554 ? 3.853 15.293 -6.141 1.00 54.00 554 GLY A C 1
ATOM 4225 O O . GLY A 1 554 ? 4.406 16.284 -5.682 1.00 54.00 554 GLY A O 1
ATOM 4226 N N . GLY A 1 555 ? 3.914 14.962 -7.438 1.00 53.03 555 GLY A N 1
ATOM 4227 C CA . GLY A 1 555 ? 4.327 15.915 -8.470 1.00 53.03 555 GLY A CA 1
ATOM 4228 C C . GLY A 1 555 ? 3.159 16.834 -8.823 1.00 53.03 555 GLY A C 1
ATOM 4229 O O . GLY A 1 555 ? 2.042 16.347 -9.029 1.00 53.03 555 GLY A O 1
ATOM 4230 N N . ASP A 1 556 ? 3.407 18.141 -8.864 1.00 56.44 556 ASP A N 1
ATOM 4231 C CA . ASP A 1 556 ? 2.441 19.113 -9.373 1.00 56.44 556 ASP A CA 1
ATOM 4232 C C . ASP A 1 556 ? 2.411 19.016 -10.912 1.00 56.44 556 ASP A C 1
ATOM 4234 O O . ASP A 1 556 ? 3.478 19.052 -11.530 1.00 56.44 556 ASP A O 1
ATOM 4238 N N . PRO A 1 557 ? 1.244 18.850 -11.564 1.00 58.38 557 PRO A N 1
ATOM 4239 C CA . PRO A 1 557 ? 1.162 18.775 -13.023 1.00 58.38 557 PRO A CA 1
ATOM 4240 C C . PRO A 1 557 ? 1.512 20.090 -13.744 1.00 58.38 557 PRO A C 1
ATOM 4242 O O . PRO A 1 557 ? 1.490 20.112 -14.972 1.00 58.38 557 PRO A O 1
ATOM 4245 N N . GLU A 1 558 ? 1.808 21.184 -13.033 1.00 65.62 558 GLU A N 1
ATOM 4246 C CA . GLU A 1 558 ? 2.339 22.408 -13.652 1.00 65.62 558 GLU A CA 1
ATOM 4247 C C . GLU A 1 558 ? 3.878 22.392 -13.841 1.00 65.62 558 GLU A C 1
ATOM 4249 O O . GLU A 1 558 ? 4.379 23.171 -14.649 1.00 65.62 558 GLU A O 1
ATOM 4254 N N . ASP A 1 559 ? 4.612 21.455 -13.217 1.00 57.69 559 ASP A N 1
ATOM 4255 C CA . ASP A 1 559 ? 6.073 21.262 -13.373 1.00 57.69 559 ASP A CA 1
ATOM 4256 C C . ASP A 1 559 ? 6.430 20.162 -14.421 1.00 57.69 559 ASP A C 1
ATOM 4258 O O . ASP A 1 559 ? 7.404 19.424 -14.273 1.00 57.69 559 ASP A O 1
ATOM 4262 N N . GLU A 1 560 ? 5.645 20.016 -15.500 1.00 54.56 560 GLU A N 1
ATOM 4263 C CA . GLU A 1 560 ? 5.817 18.958 -16.530 1.00 54.56 560 GLU A CA 1
ATOM 4264 C C . GLU A 1 560 ? 7.043 19.125 -17.473 1.00 54.56 560 GLU A C 1
ATOM 4266 O O . GLU A 1 560 ? 7.294 18.234 -18.285 1.00 54.56 560 GLU A O 1
ATOM 4271 N N . ASP A 1 561 ? 7.814 20.221 -17.394 1.00 55.38 561 ASP A N 1
ATOM 4272 C CA . ASP A 1 561 ? 8.915 20.527 -18.339 1.00 55.38 561 ASP A CA 1
ATOM 4273 C C . ASP A 1 561 ? 10.294 19.903 -17.973 1.00 55.38 561 ASP A C 1
ATOM 4275 O O . ASP A 1 561 ? 11.159 19.797 -18.848 1.00 55.38 561 ASP A O 1
ATOM 4279 N N . ASP A 1 562 ? 10.526 19.460 -16.726 1.00 53.31 562 ASP A N 1
ATOM 4280 C CA . ASP A 1 562 ? 11.803 18.848 -16.290 1.00 53.31 562 ASP A CA 1
ATOM 4281 C C . ASP A 1 562 ? 11.850 17.329 -16.596 1.00 53.31 562 ASP A C 1
ATOM 4283 O O . ASP A 1 562 ? 11.807 16.463 -15.721 1.00 53.31 562 ASP A O 1
ATOM 4287 N N . ASP A 1 563 ? 11.984 16.995 -17.883 1.00 53.38 563 ASP A N 1
ATOM 4288 C CA . ASP A 1 563 ? 12.042 15.623 -18.436 1.00 53.38 563 ASP A CA 1
ATOM 4289 C C . ASP A 1 563 ? 13.314 14.815 -18.019 1.00 53.38 563 ASP A C 1
ATOM 4291 O O . ASP A 1 563 ? 13.523 13.673 -18.450 1.00 53.38 563 ASP A O 1
ATOM 4295 N N . GLU A 1 564 ? 14.209 15.382 -17.195 1.00 48.44 564 GLU A N 1
ATOM 4296 C CA . GLU A 1 564 ? 15.522 14.798 -16.881 1.00 48.44 564 GLU A CA 1
ATOM 4297 C C . GLU A 1 564 ? 15.491 13.704 -15.784 1.00 48.44 564 GLU A C 1
ATOM 4299 O O . GLU A 1 564 ? 15.389 13.949 -14.586 1.00 48.44 564 GLU A O 1
ATOM 4304 N N . THR A 1 565 ? 15.792 12.470 -16.208 1.00 52.25 565 THR A N 1
ATOM 4305 C CA . THR A 1 565 ? 16.415 11.403 -15.384 1.00 52.25 565 THR A CA 1
ATOM 4306 C C . THR A 1 565 ? 15.545 10.622 -14.378 1.00 52.25 565 THR A C 1
ATOM 4308 O O . THR A 1 565 ? 16.040 10.120 -13.370 1.00 52.25 565 THR A O 1
ATOM 4311 N N . ILE A 1 566 ? 14.284 10.325 -14.722 1.00 52.56 566 ILE A N 1
ATOM 4312 C CA . ILE A 1 566 ? 13.424 9.355 -13.987 1.00 52.56 566 ILE A CA 1
ATOM 4313 C C . ILE A 1 566 ? 14.083 7.962 -13.762 1.00 52.56 566 ILE A C 1
ATOM 4315 O O . ILE A 1 566 ? 13.664 7.218 -12.877 1.00 52.56 566 ILE A O 1
ATOM 4319 N N . ASN A 1 567 ? 15.132 7.588 -14.508 1.00 54.72 567 ASN A N 1
ATOM 4320 C CA . ASN A 1 567 ? 15.849 6.318 -14.304 1.00 54.72 567 ASN A CA 1
ATOM 4321 C C . ASN A 1 567 ? 16.488 6.169 -12.908 1.00 54.72 567 ASN A C 1
ATOM 4323 O O . ASN A 1 567 ? 16.579 5.044 -12.413 1.00 54.72 567 ASN A O 1
ATOM 4327 N N . ASP A 1 568 ? 16.888 7.262 -12.252 1.00 56.12 568 ASP A N 1
ATOM 4328 C CA . ASP A 1 568 ? 17.551 7.182 -10.942 1.00 56.12 568 ASP A CA 1
ATOM 4329 C C . ASP A 1 568 ? 16.575 6.820 -9.803 1.00 56.12 568 ASP A C 1
ATOM 4331 O O . ASP A 1 568 ? 16.991 6.282 -8.771 1.00 56.12 568 ASP A O 1
ATOM 4335 N N . GLU A 1 569 ? 15.257 6.983 -10.007 1.00 60.84 569 GLU A N 1
ATOM 4336 C CA . GLU A 1 569 ? 14.236 6.546 -9.042 1.00 60.84 569 GLU A CA 1
ATOM 4337 C C . GLU A 1 569 ? 14.329 5.049 -8.711 1.00 60.84 569 GLU A C 1
ATOM 4339 O O . GLU A 1 569 ? 13.988 4.644 -7.595 1.00 60.84 569 GLU A O 1
ATOM 4344 N N . ALA A 1 570 ? 14.800 4.225 -9.657 1.00 64.75 570 ALA A N 1
ATOM 4345 C CA . ALA A 1 570 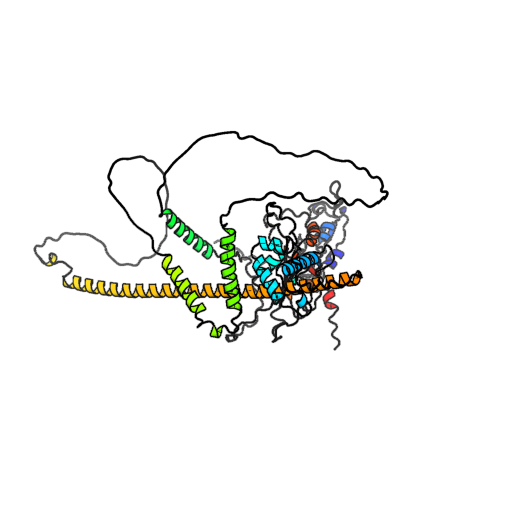? 14.879 2.775 -9.506 1.00 64.75 570 ALA A CA 1
ATOM 4346 C C . ALA A 1 570 ? 15.786 2.350 -8.337 1.00 64.75 570 ALA A C 1
ATOM 4348 O O . ALA A 1 570 ? 15.455 1.400 -7.624 1.00 64.75 570 ALA A O 1
ATOM 4349 N N . GLN A 1 571 ? 16.885 3.073 -8.082 1.00 65.69 571 GLN A N 1
ATOM 4350 C CA . GLN A 1 571 ? 17.769 2.787 -6.944 1.00 65.69 571 GLN A CA 1
ATOM 4351 C C . GLN A 1 571 ? 17.062 3.068 -5.609 1.00 65.69 571 GLN A C 1
ATOM 4353 O O . GLN A 1 571 ? 17.113 2.256 -4.678 1.00 65.69 571 GLN A O 1
ATOM 4358 N N . GLY A 1 572 ? 16.316 4.176 -5.552 1.00 82.19 572 GLY A N 1
ATOM 4359 C CA . GLY A 1 572 ? 15.574 4.606 -4.370 1.00 82.19 572 GLY A CA 1
ATOM 4360 C C . GLY A 1 572 ? 14.395 3.707 -3.987 1.00 82.19 572 GLY A C 1
ATOM 4361 O O . GLY A 1 572 ? 13.902 3.830 -2.870 1.00 82.19 572 GLY A O 1
ATOM 4362 N N . LEU A 1 573 ? 13.925 2.802 -4.859 1.00 85.06 573 LEU A N 1
ATOM 4363 C CA . LEU A 1 573 ? 12.814 1.881 -4.557 1.00 85.06 573 LEU A CA 1
ATOM 4364 C C . LEU A 1 573 ? 13.148 0.861 -3.459 1.00 85.06 573 LEU A C 1
ATOM 4366 O O . LEU A 1 573 ? 12.256 0.466 -2.711 1.00 85.06 573 LEU A O 1
ATOM 4370 N N . SER A 1 574 ? 14.416 0.457 -3.349 1.00 83.56 574 SER A N 1
ATOM 4371 C CA . SER A 1 574 ? 14.875 -0.574 -2.405 1.00 83.56 574 SER A CA 1
ATOM 4372 C C . SER A 1 574 ? 14.729 -0.173 -0.928 1.00 83.56 574 SER A C 1
ATOM 4374 O O . SER A 1 574 ? 14.514 -1.026 -0.064 1.00 83.56 574 SER A O 1
ATOM 4376 N N . GLU A 1 575 ? 14.788 1.129 -0.639 1.00 87.94 575 GLU A N 1
ATOM 4377 C CA . GLU A 1 575 ? 14.625 1.687 0.706 1.00 87.94 575 GLU A CA 1
ATOM 4378 C C . GLU A 1 575 ? 13.151 1.868 1.103 1.00 87.94 575 GLU A C 1
ATOM 4380 O O . GLU A 1 575 ? 12.831 1.919 2.297 1.00 87.94 575 GLU A O 1
ATOM 4385 N N . LYS A 1 576 ? 12.243 1.968 0.118 1.00 91.31 576 LYS A N 1
ATOM 4386 C CA . LYS A 1 576 ? 10.821 2.267 0.347 1.00 91.31 576 LYS A CA 1
ATOM 4387 C C . LYS A 1 576 ? 10.104 1.050 0.941 1.00 91.31 576 LYS A C 1
ATOM 4389 O O . LYS A 1 576 ? 10.377 -0.097 0.594 1.00 91.31 576 LYS A O 1
ATOM 4394 N N . THR A 1 577 ? 9.153 1.294 1.840 1.00 93.75 577 THR A N 1
ATOM 4395 C CA . THR A 1 577 ? 8.320 0.238 2.433 1.00 93.75 577 THR A CA 1
ATOM 4396 C C . THR A 1 577 ? 7.038 0.059 1.626 1.00 93.75 577 THR A C 1
ATOM 4398 O O . THR A 1 577 ? 6.289 1.012 1.411 1.00 93.75 577 THR A O 1
ATOM 4401 N N . ILE A 1 578 ? 6.755 -1.167 1.195 1.00 95.44 578 ILE A N 1
ATOM 4402 C CA . ILE A 1 578 ? 5.577 -1.485 0.386 1.00 95.44 578 ILE A CA 1
ATOM 4403 C C . ILE A 1 578 ? 4.363 -1.771 1.274 1.00 95.44 578 ILE A C 1
ATOM 4405 O O . ILE A 1 578 ? 4.422 -2.615 2.162 1.00 95.44 578 ILE A O 1
ATOM 4409 N N . PHE A 1 579 ? 3.235 -1.122 1.002 1.00 95.75 579 PHE A N 1
ATOM 4410 C CA . PHE A 1 579 ? 1.942 -1.381 1.639 1.00 95.75 579 PHE A CA 1
ATOM 4411 C C . PHE A 1 579 ? 0.987 -1.989 0.606 1.00 95.75 579 PHE A C 1
ATOM 4413 O O . PHE A 1 579 ? 0.261 -1.273 -0.089 1.00 95.75 579 PHE A O 1
ATOM 4420 N N . LEU A 1 580 ? 1.011 -3.319 0.481 1.00 96.31 580 LEU A N 1
ATOM 4421 C CA . LEU A 1 580 ? 0.271 -4.066 -0.540 1.00 96.31 580 LEU A CA 1
ATOM 4422 C C . LEU A 1 580 ? -1.103 -4.511 -0.024 1.00 96.31 580 LEU A C 1
ATOM 4424 O O . LEU A 1 580 ? -1.202 -5.351 0.866 1.00 96.31 580 LEU A O 1
ATOM 4428 N N . THR A 1 581 ? -2.174 -4.014 -0.637 1.00 95.75 581 THR A N 1
ATOM 4429 C CA . THR A 1 581 ? -3.556 -4.396 -0.315 1.00 95.75 581 THR A CA 1
ATOM 4430 C C . THR A 1 581 ? -4.067 -5.460 -1.286 1.00 95.75 581 THR A C 1
ATOM 4432 O O . THR A 1 581 ? -4.364 -5.164 -2.442 1.00 95.75 581 THR A O 1
ATOM 4435 N N . ARG A 1 582 ? -4.210 -6.707 -0.828 1.00 95.50 582 ARG A N 1
ATOM 4436 C CA . ARG A 1 582 ? -4.729 -7.831 -1.622 1.00 95.50 582 ARG A CA 1
ATOM 4437 C C . ARG A 1 582 ? -6.239 -7.961 -1.434 1.00 95.50 582 ARG A C 1
ATOM 4439 O O . ARG A 1 582 ? -6.710 -8.429 -0.403 1.00 95.50 582 ARG A O 1
ATOM 4446 N N . THR A 1 583 ? -7.018 -7.546 -2.432 1.00 93.81 583 THR A N 1
ATOM 4447 C CA . THR A 1 583 ? -8.489 -7.558 -2.377 1.00 93.81 583 THR A CA 1
ATOM 4448 C C . THR A 1 583 ? -9.070 -8.748 -3.129 1.00 93.81 583 THR A C 1
ATOM 4450 O O . THR A 1 583 ? -8.852 -8.910 -4.328 1.00 93.81 583 THR A O 1
ATOM 4453 N N . THR A 1 584 ? -9.872 -9.566 -2.450 1.00 92.06 584 THR A N 1
ATOM 4454 C CA . THR A 1 584 ? -10.446 -10.787 -3.038 1.00 92.06 584 THR A CA 1
ATOM 4455 C C . THR A 1 584 ? -11.530 -10.517 -4.096 1.00 92.06 584 THR A C 1
ATOM 4457 O O . THR A 1 584 ? -12.489 -9.768 -3.888 1.00 92.06 584 THR A O 1
ATOM 4460 N N . CYS A 1 585 ? -11.398 -11.141 -5.273 1.00 92.50 585 CYS A N 1
ATOM 4461 C CA . CYS A 1 585 ? -12.267 -10.882 -6.420 1.00 92.50 585 CYS A CA 1
ATOM 4462 C C . CYS A 1 585 ? -13.689 -11.436 -6.212 1.00 92.50 585 CYS A C 1
ATOM 4464 O O . CYS A 1 585 ? -13.940 -12.643 -6.309 1.00 92.50 585 CYS A O 1
ATOM 4466 N N . ARG A 1 586 ? -14.664 -10.529 -6.057 1.00 90.00 586 ARG A N 1
ATOM 4467 C CA . ARG A 1 586 ? -16.106 -10.827 -5.890 1.00 90.00 586 ARG A CA 1
ATOM 4468 C C . ARG A 1 586 ? -16.742 -11.696 -6.983 1.00 90.00 586 ARG A C 1
ATOM 4470 O O . ARG A 1 586 ? -17.871 -12.142 -6.799 1.00 90.00 586 ARG A O 1
ATOM 4477 N N . LYS A 1 587 ? -16.082 -11.915 -8.126 1.00 91.06 587 LYS A N 1
ATOM 4478 C CA . LYS A 1 587 ? -16.548 -12.846 -9.171 1.00 91.06 587 LYS A CA 1
ATOM 4479 C C . LYS A 1 587 ? -16.014 -14.266 -8.955 1.00 91.06 587 LYS A C 1
ATOM 4481 O O . LYS A 1 587 ? -16.776 -15.215 -9.103 1.00 91.06 587 LYS A O 1
ATOM 4486 N N . CYS A 1 588 ? -14.747 -14.413 -8.572 1.00 89.56 588 CYS A N 1
ATOM 4487 C CA . CYS A 1 588 ? -14.078 -15.711 -8.448 1.00 89.56 588 CYS A CA 1
ATOM 4488 C C . CYS A 1 588 ? -14.437 -16.467 -7.157 1.00 89.56 588 CYS A C 1
ATOM 4490 O O . CYS A 1 588 ? -14.467 -17.695 -7.164 1.00 89.56 588 CYS A O 1
ATOM 4492 N N . PHE A 1 589 ? -14.751 -15.746 -6.076 1.00 86.62 589 PHE A N 1
ATOM 4493 C CA . PHE A 1 589 ? -15.014 -16.317 -4.746 1.00 86.62 589 PHE A CA 1
ATOM 4494 C C . PHE A 1 589 ? -16.512 -16.422 -4.381 1.00 86.62 589 PHE A C 1
ATOM 4496 O O . PHE A 1 589 ? -16.859 -16.641 -3.226 1.00 86.62 589 PHE A O 1
ATOM 4503 N N . LYS A 1 590 ? -17.434 -16.311 -5.356 1.00 83.00 590 LYS A N 1
ATOM 4504 C CA . LYS A 1 590 ? -18.897 -16.344 -5.107 1.00 83.00 590 LYS A CA 1
ATOM 4505 C C . LYS A 1 590 ? -19.435 -17.637 -4.480 1.00 83.00 590 LYS A C 1
ATOM 4507 O O . LYS A 1 590 ? -20.510 -17.609 -3.891 1.00 83.00 590 LYS A O 1
ATOM 4512 N N . HIS A 1 591 ? -18.750 -18.762 -4.678 1.00 72.12 591 HIS A N 1
ATOM 4513 C CA . HIS A 1 591 ? -19.291 -20.101 -4.399 1.00 72.12 591 HIS A CA 1
ATOM 4514 C C . HIS A 1 591 ? -18.560 -20.852 -3.274 1.00 72.12 591 HIS A C 1
ATOM 4516 O O . HIS A 1 591 ? -18.957 -21.957 -2.914 1.00 72.12 591 HIS A O 1
ATOM 4522 N N . THR A 1 592 ? -17.523 -20.257 -2.682 1.00 68.94 592 THR A N 1
ATOM 4523 C CA . THR A 1 592 ? -16.879 -20.764 -1.462 1.00 68.94 592 THR A CA 1
ATOM 4524 C C . THR A 1 592 ? -17.735 -20.403 -0.247 1.00 68.94 592 THR A C 1
ATOM 4526 O O . THR A 1 592 ? -17.492 -19.401 0.419 1.00 68.94 592 THR A O 1
ATOM 4529 N N . ALA A 1 593 ? -18.753 -21.224 0.033 1.00 59.91 593 ALA A N 1
ATOM 4530 C CA . ALA A 1 593 ? -19.761 -21.025 1.087 1.00 59.91 593 ALA A CA 1
ATOM 4531 C C . ALA A 1 593 ? -19.250 -21.195 2.542 1.00 59.91 593 ALA A C 1
ATOM 4533 O O . ALA A 1 593 ? -20.030 -21.468 3.449 1.00 59.91 593 ALA A O 1
ATOM 4534 N N . GLY A 1 594 ? -17.943 -21.036 2.754 1.00 62.75 594 GLY A N 1
ATOM 4535 C CA . GLY A 1 594 ? -17.285 -20.908 4.059 1.00 62.75 594 GLY A CA 1
ATOM 4536 C C . GLY A 1 594 ? -16.158 -19.867 4.031 1.00 62.75 594 GLY A C 1
ATOM 4537 O O . GLY A 1 594 ? -15.238 -19.946 4.834 1.00 62.75 594 GLY A O 1
ATOM 4538 N N . GLY A 1 595 ? -16.189 -18.946 3.058 1.00 59.88 595 GLY A N 1
ATOM 4539 C CA . GLY A 1 595 ? -15.098 -18.020 2.757 1.00 59.88 595 GLY A CA 1
ATOM 4540 C C . GLY A 1 595 ? -13.880 -18.691 2.097 1.00 59.88 595 GLY A C 1
ATOM 4541 O O . GLY A 1 595 ? -13.834 -19.916 1.938 1.00 59.88 595 GLY A O 1
ATOM 4542 N N . PRO A 1 596 ? -12.875 -17.903 1.675 1.00 56.66 596 PRO A N 1
ATOM 4543 C CA . PRO A 1 596 ? -11.551 -18.416 1.355 1.00 56.66 596 PRO A CA 1
ATOM 4544 C C . PRO A 1 596 ? -10.793 -18.728 2.657 1.00 56.66 596 PRO A C 1
ATOM 4546 O O . PRO A 1 596 ? -9.992 -17.931 3.123 1.00 56.66 596 PRO A O 1
ATOM 4549 N N . THR A 1 597 ? -11.012 -19.911 3.238 1.00 58.66 597 THR A N 1
ATOM 4550 C CA . THR A 1 597 ? -10.267 -20.390 4.427 1.00 58.66 597 THR A CA 1
ATOM 4551 C C . THR A 1 597 ? -8.791 -20.708 4.156 1.00 58.66 597 THR A C 1
ATOM 4553 O O . THR A 1 597 ? -8.064 -21.102 5.066 1.00 58.66 597 THR A O 1
ATOM 4556 N N . ARG A 1 598 ? -8.334 -20.558 2.908 1.00 64.75 598 ARG A N 1
ATOM 4557 C CA . ARG A 1 598 ? -6.918 -20.606 2.547 1.00 64.75 598 ARG A CA 1
ATOM 4558 C C . ARG A 1 598 ? -6.333 -19.203 2.615 1.00 64.75 598 ARG A C 1
ATOM 4560 O O . ARG A 1 598 ? -6.750 -18.328 1.860 1.00 64.75 598 ARG A O 1
ATOM 4567 N N . PHE A 1 599 ? -5.338 -19.042 3.479 1.00 76.00 599 PHE A N 1
ATOM 4568 C CA . PHE A 1 599 ? -4.405 -17.923 3.438 1.00 76.00 599 PHE A CA 1
ATOM 4569 C C . PHE A 1 599 ? -3.746 -17.853 2.054 1.00 76.00 599 PHE A C 1
ATOM 4571 O O . PHE A 1 599 ? -3.418 -18.888 1.472 1.00 76.00 599 PHE A O 1
ATOM 4578 N N . PHE A 1 600 ? -3.569 -16.644 1.530 1.00 88.94 600 PHE A N 1
ATOM 4579 C CA . PHE A 1 600 ? -2.873 -16.410 0.265 1.00 88.94 600 PHE A CA 1
ATOM 4580 C C . PHE A 1 600 ? -1.370 -16.603 0.470 1.00 88.94 600 PHE A C 1
ATOM 4582 O O . PHE A 1 600 ? -0.824 -16.058 1.434 1.00 88.94 600 PHE A O 1
ATOM 4589 N N . SER A 1 601 ? -0.691 -17.321 -0.432 1.00 92.81 601 SER A N 1
ATOM 4590 C CA . SER A 1 601 ? 0.771 -17.459 -0.373 1.00 92.81 601 SER A CA 1
ATOM 4591 C C . SER A 1 601 ? 1.439 -16.085 -0.343 1.00 92.81 601 SER A C 1
ATOM 4593 O O . SER A 1 601 ? 0.960 -15.155 -0.994 1.00 92.81 601 SER A O 1
ATOM 4595 N N . LEU A 1 602 ? 2.542 -15.921 0.388 1.00 94.81 602 LEU A N 1
ATOM 4596 C CA . LEU A 1 602 ? 3.332 -14.695 0.265 1.00 94.81 602 LEU A CA 1
ATOM 4597 C C . LEU A 1 602 ? 3.897 -14.608 -1.167 1.00 94.81 602 LEU A C 1
ATOM 4599 O O . LEU A 1 602 ? 4.403 -15.619 -1.662 1.00 94.81 602 LEU A O 1
ATOM 4603 N N . PRO A 1 603 ? 3.805 -13.451 -1.848 1.00 96.44 603 PRO A N 1
ATOM 4604 C CA . PRO A 1 603 ? 4.523 -13.247 -3.097 1.00 96.44 603 PRO A CA 1
ATOM 4605 C C . PRO A 1 603 ? 6.031 -13.233 -2.825 1.00 96.44 603 PRO A C 1
ATOM 4607 O O . PRO A 1 603 ? 6.478 -12.706 -1.810 1.00 96.44 603 PRO A O 1
ATOM 4610 N N . GLU A 1 604 ? 6.806 -13.772 -3.759 1.00 97.06 604 GLU A N 1
ATOM 4611 C CA . GLU A 1 604 ? 8.266 -13.649 -3.822 1.00 97.06 604 GLU A CA 1
ATOM 4612 C C . GLU A 1 604 ? 8.668 -12.270 -4.362 1.00 97.06 604 GLU A C 1
ATOM 4614 O O . GLU A 1 604 ? 9.675 -11.705 -3.947 1.00 97.06 604 GLU A O 1
ATOM 4619 N N . TYR A 1 605 ? 7.866 -11.709 -5.273 1.00 96.81 605 TYR A N 1
ATOM 4620 C CA . TYR A 1 605 ? 8.039 -10.358 -5.801 1.00 96.81 605 TYR A CA 1
ATOM 4621 C C . TYR A 1 605 ? 6.715 -9.749 -6.264 1.00 96.81 605 TYR A C 1
ATOM 4623 O O . TYR A 1 605 ? 5.714 -10.435 -6.464 1.00 96.81 605 TYR A O 1
ATOM 4631 N N . ILE A 1 606 ? 6.717 -8.441 -6.467 1.00 96.19 606 ILE A N 1
ATOM 4632 C CA . ILE A 1 606 ? 5.679 -7.712 -7.197 1.00 96.19 606 ILE A CA 1
ATOM 4633 C C . ILE A 1 606 ? 6.314 -6.990 -8.379 1.00 96.19 606 ILE A C 1
ATOM 4635 O O . ILE A 1 606 ? 7.512 -6.698 -8.363 1.00 96.19 606 ILE A O 1
ATOM 4639 N N . CYS A 1 607 ? 5.520 -6.690 -9.401 1.00 94.94 607 CYS A N 1
ATOM 4640 C CA . CYS A 1 607 ? 5.977 -5.861 -10.506 1.00 94.94 607 CYS A CA 1
ATOM 4641 C C . CYS A 1 607 ? 4.886 -4.937 -11.047 1.00 94.94 607 CYS A C 1
ATOM 4643 O O . CYS A 1 607 ? 3.695 -5.175 -10.853 1.00 94.94 607 CYS A O 1
ATOM 4645 N N . TRP A 1 608 ? 5.296 -3.888 -11.752 1.00 93.38 608 TRP A N 1
ATOM 4646 C CA . TRP A 1 608 ? 4.412 -3.090 -12.596 1.00 93.38 608 TRP A CA 1
ATOM 4647 C C . TRP A 1 608 ? 5.139 -2.673 -13.873 1.00 93.38 608 TRP A C 1
ATOM 4649 O O . TRP A 1 608 ? 6.315 -2.309 -13.850 1.00 93.38 608 TRP A O 1
ATOM 4659 N N . LYS A 1 609 ? 4.434 -2.703 -15.005 1.00 87.50 609 LYS A N 1
ATOM 4660 C CA . LYS A 1 609 ? 4.926 -2.114 -16.255 1.00 87.50 609 LYS A CA 1
ATOM 4661 C C . LYS A 1 609 ? 4.908 -0.587 -16.102 1.00 87.50 609 LYS A C 1
ATOM 4663 O O . LYS A 1 609 ? 3.892 -0.030 -15.685 1.00 87.50 609 LYS A O 1
ATOM 4668 N N . ASN A 1 610 ? 6.020 0.092 -16.390 1.00 80.50 610 ASN A N 1
ATOM 4669 C CA . ASN A 1 610 ? 6.083 1.554 -16.299 1.00 80.50 610 ASN A CA 1
ATOM 4670 C C . ASN A 1 610 ? 5.157 2.180 -17.360 1.00 80.50 610 ASN A C 1
ATOM 4672 O O . ASN A 1 610 ? 5.366 2.017 -18.556 1.00 80.50 610 ASN A O 1
ATOM 4676 N N . THR A 1 611 ? 4.105 2.874 -16.933 1.00 70.31 611 THR A N 1
ATOM 4677 C CA . THR A 1 611 ? 3.016 3.357 -17.796 1.00 70.31 611 THR A CA 1
ATOM 4678 C C . THR A 1 611 ? 3.327 4.662 -18.534 1.00 70.31 611 THR A C 1
ATOM 4680 O O . THR A 1 611 ? 2.413 5.252 -19.118 1.00 70.31 611 THR A O 1
ATOM 4683 N N . LYS A 1 612 ? 4.610 5.076 -18.584 1.00 71.12 612 LYS A N 1
ATOM 4684 C CA . LYS A 1 612 ? 5.111 6.079 -19.541 1.00 71.12 612 LYS A CA 1
ATOM 4685 C C . LYS A 1 612 ? 4.499 5.802 -20.919 1.00 71.12 612 LYS A C 1
ATOM 4687 O O . LYS A 1 612 ? 4.549 4.681 -21.429 1.00 71.12 612 LYS A O 1
ATOM 4692 N N . SER A 1 613 ? 3.852 6.812 -21.487 1.00 64.94 613 SER A N 1
ATOM 4693 C CA . SER A 1 613 ? 2.879 6.657 -22.567 1.00 64.94 613 SER A CA 1
ATOM 4694 C C . SER A 1 613 ? 3.540 6.452 -23.934 1.00 64.94 613 SER A C 1
ATOM 4696 O O . SER A 1 613 ? 3.524 7.341 -24.785 1.00 64.94 613 SER A O 1
ATOM 4698 N N . VAL A 1 614 ? 4.074 5.243 -24.164 1.00 74.38 614 VAL A N 1
ATOM 4699 C CA . VAL A 1 614 ? 4.583 4.792 -25.471 1.00 74.38 614 VAL A CA 1
ATOM 4700 C C . VAL A 1 614 ? 3.586 5.189 -26.572 1.00 74.38 614 VAL A C 1
ATOM 4702 O O . VAL A 1 614 ? 2.432 4.738 -26.539 1.00 74.38 614 VAL A O 1
ATOM 4705 N N . PRO A 1 615 ? 3.978 6.020 -27.555 1.00 80.62 615 PRO A N 1
ATOM 4706 C CA . PRO A 1 615 ? 3.048 6.486 -28.573 1.00 80.62 615 PRO A CA 1
ATOM 4707 C C . PRO A 1 615 ? 2.506 5.328 -29.423 1.00 80.62 615 PRO A C 1
ATOM 4709 O O . PRO A 1 615 ? 3.267 4.595 -30.043 1.00 80.62 615 PRO A O 1
ATOM 4712 N N . ASP A 1 616 ? 1.182 5.202 -29.566 1.00 81.25 616 ASP A N 1
ATOM 4713 C CA . ASP A 1 616 ? 0.568 4.193 -30.460 1.00 81.25 616 ASP A CA 1
ATOM 4714 C C . ASP A 1 616 ? 0.940 4.391 -31.952 1.00 81.25 616 ASP A C 1
ATOM 4716 O O . ASP A 1 616 ? 0.634 3.548 -32.803 1.00 81.25 616 ASP A O 1
ATOM 4720 N N . GLY A 1 617 ? 1.536 5.531 -32.319 1.00 84.25 617 GLY A N 1
ATOM 4721 C CA . GLY A 1 617 ? 1.741 5.932 -33.706 1.00 84.25 617 GLY A CA 1
ATOM 4722 C C . GLY A 1 617 ? 2.829 6.982 -33.924 1.00 84.25 617 GLY A C 1
ATOM 4723 O O . GLY A 1 617 ? 3.324 7.613 -32.997 1.00 84.25 617 GLY A O 1
ATOM 4724 N N . CYS A 1 618 ? 3.187 7.180 -35.194 1.00 85.19 618 CYS A N 1
ATOM 4725 C CA . CYS A 1 618 ? 4.249 8.097 -35.618 1.00 85.19 618 CYS A CA 1
ATOM 4726 C C . CYS A 1 618 ? 3.961 9.555 -35.191 1.00 85.19 618 CYS A C 1
ATOM 4728 O O . CYS A 1 618 ? 2.934 10.084 -35.622 1.00 85.19 618 CYS A O 1
ATOM 4730 N N . PRO A 1 619 ? 4.861 10.247 -34.457 1.00 84.44 619 PRO A N 1
ATOM 4731 C CA . PRO A 1 619 ? 4.608 11.601 -33.943 1.00 84.44 619 PRO A CA 1
ATOM 4732 C C . PRO A 1 619 ? 4.181 12.642 -34.993 1.00 84.44 619 PRO A C 1
ATOM 4734 O O . PRO A 1 619 ? 3.353 13.496 -34.702 1.00 84.44 619 PRO A O 1
ATOM 4737 N N . ILE A 1 620 ? 4.690 12.550 -36.230 1.00 85.12 620 ILE A N 1
ATOM 4738 C CA . ILE A 1 620 ? 4.445 13.545 -37.295 1.00 85.12 620 ILE A CA 1
ATOM 4739 C C . ILE A 1 620 ? 3.110 13.327 -38.031 1.00 85.12 620 ILE A C 1
ATOM 4741 O O . ILE A 1 620 ? 2.483 14.281 -38.485 1.00 85.12 620 ILE A O 1
ATOM 4745 N N . CYS A 1 621 ? 2.676 12.073 -38.209 1.00 85.50 621 CYS A N 1
ATOM 4746 C CA . CYS A 1 621 ? 1.514 11.740 -39.055 1.00 85.50 621 CYS A CA 1
ATOM 4747 C C . CYS A 1 621 ? 0.444 10.882 -38.367 1.00 85.50 621 CYS A C 1
ATOM 4749 O O . CYS A 1 621 ? -0.523 10.468 -39.009 1.00 85.50 621 CYS A O 1
ATOM 4751 N N . HIS A 1 622 ? 0.646 10.573 -37.087 1.00 84.81 622 HIS A N 1
ATOM 4752 C CA . HIS A 1 622 ? -0.190 9.769 -36.192 1.00 84.81 622 HIS A CA 1
ATOM 4753 C C . HIS A 1 622 ? -0.582 8.368 -36.694 1.00 84.81 622 HIS A C 1
ATOM 4755 O O . HIS A 1 622 ? -1.365 7.687 -36.038 1.00 84.81 622 HIS A O 1
ATOM 4761 N N . LYS A 1 623 ? -0.040 7.886 -37.825 1.00 85.38 623 LYS A N 1
ATOM 4762 C CA . LYS A 1 623 ? -0.259 6.508 -38.295 1.00 85.38 623 LYS A CA 1
ATOM 4763 C C . LYS A 1 623 ? 0.116 5.509 -37.200 1.00 85.38 623 LYS A C 1
ATOM 4765 O O . LYS A 1 623 ? 1.251 5.544 -36.726 1.00 85.38 623 LYS A O 1
ATOM 4770 N N . VAL A 1 624 ? -0.822 4.621 -36.863 1.00 83.25 624 VAL A N 1
ATOM 4771 C CA . VAL A 1 624 ? -0.643 3.561 -35.861 1.00 83.25 624 VAL A CA 1
ATOM 4772 C C . VAL A 1 624 ? 0.503 2.645 -36.276 1.00 83.25 624 VAL A C 1
ATOM 4774 O O . VAL A 1 624 ? 0.477 2.076 -37.373 1.00 83.25 624 VAL A O 1
ATOM 4777 N N . LEU A 1 625 ? 1.503 2.523 -35.405 1.00 82.56 625 LEU A N 1
ATOM 4778 C CA . LEU A 1 625 ? 2.719 1.767 -35.684 1.00 82.56 625 LEU A CA 1
ATOM 4779 C C . LEU A 1 625 ? 2.526 0.284 -35.368 1.00 82.56 625 LEU A C 1
ATOM 4781 O O . LEU A 1 625 ? 2.782 -0.530 -36.245 1.00 82.56 625 LEU A O 1
ATOM 4785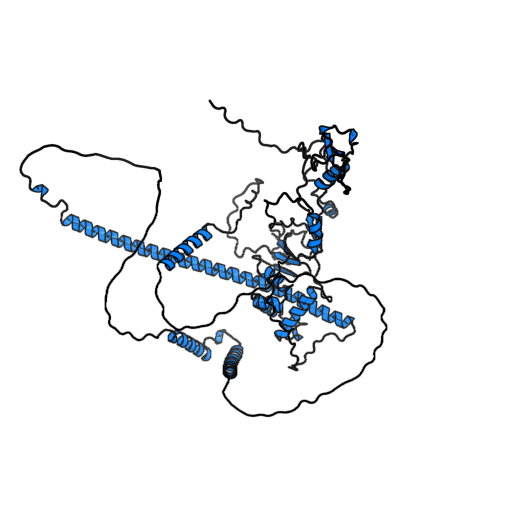 N N . PHE A 1 626 ? 1.973 -0.073 -34.208 1.00 84.25 626 PHE A N 1
ATOM 4786 C CA . PHE A 1 626 ? 1.779 -1.466 -33.777 1.00 84.25 626 PHE A CA 1
ATOM 4787 C C . PHE A 1 626 ? 0.316 -1.785 -33.413 1.00 84.25 626 PHE A C 1
ATOM 4789 O O . PHE A 1 626 ? -0.514 -0.902 -33.181 1.00 84.25 626 PHE A O 1
ATOM 4796 N N . ARG A 1 627 ? -0.046 -3.072 -33.410 1.00 80.75 627 ARG A N 1
ATOM 4797 C CA . ARG A 1 627 ? -1.419 -3.539 -33.147 1.00 80.75 627 ARG A CA 1
ATOM 4798 C C . ARG A 1 627 ? -1.724 -3.578 -31.648 1.00 80.75 627 ARG A C 1
ATOM 4800 O O . ARG A 1 627 ? -1.572 -4.609 -30.998 1.00 80.75 627 ARG A O 1
ATOM 4807 N N . LYS A 1 628 ? -2.229 -2.456 -31.123 1.00 69.12 628 LYS A N 1
ATOM 4808 C CA . LYS A 1 628 ? -2.683 -2.314 -29.728 1.00 69.12 628 LYS A CA 1
ATOM 4809 C C . LYS A 1 628 ? -3.562 -3.504 -29.290 1.00 69.12 628 LYS A C 1
ATOM 4811 O O . LYS A 1 628 ? -4.659 -3.685 -29.821 1.00 69.12 628 LYS A O 1
ATOM 4816 N N . GLY A 1 629 ? -3.073 -4.289 -28.324 1.00 61.03 629 GLY A N 1
ATOM 4817 C CA . GLY A 1 629 ? -3.776 -5.443 -27.742 1.00 61.03 629 GLY A CA 1
ATOM 4818 C C . GLY A 1 629 ? -3.218 -6.839 -28.062 1.00 61.03 629 GLY A C 1
ATOM 4819 O O . GLY A 1 629 ? -3.873 -7.812 -27.699 1.00 61.03 629 GLY A O 1
ATOM 4820 N N . LEU A 1 630 ? -2.055 -6.968 -28.717 1.00 55.53 630 LEU A N 1
ATOM 4821 C CA . LEU A 1 630 ? -1.325 -8.249 -28.800 1.00 55.53 630 LEU A CA 1
ATOM 4822 C C . LEU A 1 630 ? -0.262 -8.389 -27.698 1.00 55.53 630 LEU A C 1
ATOM 4824 O O . LEU A 1 630 ? -0.250 -9.399 -27.001 1.00 55.53 630 LEU A O 1
ATOM 4828 N N . ASP A 1 631 ? 0.545 -7.350 -27.471 1.00 53.06 631 ASP A N 1
ATOM 4829 C CA . ASP A 1 631 ? 1.666 -7.366 -26.510 1.00 53.06 631 ASP A CA 1
ATOM 4830 C C . ASP A 1 631 ? 1.240 -7.487 -25.029 1.00 53.06 631 ASP A C 1
ATOM 4832 O O . ASP A 1 631 ? 2.070 -7.711 -24.156 1.00 53.06 631 ASP A O 1
ATOM 4836 N N . SER A 1 632 ? -0.061 -7.386 -24.725 1.00 50.31 632 SER A N 1
ATOM 4837 C CA . SER A 1 632 ? -0.619 -7.624 -23.383 1.00 50.31 632 SER A CA 1
ATOM 4838 C C . SER A 1 632 ? -0.938 -9.099 -23.089 1.00 50.31 632 SER A C 1
ATOM 4840 O O . SER A 1 632 ? -1.536 -9.399 -22.057 1.00 50.31 632 SER A O 1
ATOM 4842 N N . LEU A 1 633 ? -0.613 -10.021 -24.001 1.00 50.09 633 LEU A N 1
ATOM 4843 C CA . LEU A 1 633 ? -0.680 -11.466 -23.775 1.00 50.09 633 LEU A CA 1
ATOM 4844 C C . LEU A 1 633 ? 0.724 -11.981 -23.450 1.00 50.09 633 LEU A C 1
ATOM 4846 O O . LEU A 1 633 ? 1.424 -12.502 -24.316 1.00 50.09 633 LEU A O 1
ATOM 4850 N N . ASP A 1 634 ? 1.118 -11.802 -22.188 1.00 50.16 634 ASP A N 1
ATOM 4851 C CA . ASP A 1 634 ? 2.442 -12.153 -21.673 1.00 50.16 634 ASP A CA 1
ATOM 4852 C C . ASP A 1 634 ? 2.804 -13.619 -22.023 1.00 50.16 634 ASP A C 1
ATOM 4854 O O . ASP A 1 634 ? 2.111 -14.546 -21.580 1.00 50.16 634 ASP A O 1
ATOM 4858 N N . PRO A 1 635 ? 3.862 -13.880 -22.821 1.00 47.69 635 PRO A N 1
ATOM 4859 C CA . PRO A 1 635 ? 4.122 -15.211 -23.380 1.00 47.69 635 PRO A CA 1
ATOM 4860 C C . PRO A 1 635 ? 4.451 -16.255 -22.303 1.00 47.69 635 PRO A C 1
ATOM 4862 O O . PRO A 1 635 ? 4.221 -17.449 -22.502 1.00 47.69 635 PRO A O 1
ATOM 4865 N N . HIS A 1 636 ? 4.915 -15.815 -21.130 1.00 49.97 636 HIS A N 1
ATOM 4866 C CA . HIS A 1 636 ? 5.128 -16.676 -19.968 1.00 49.97 636 HIS A CA 1
ATOM 4867 C C . HIS A 1 636 ? 3.822 -17.199 -19.345 1.00 49.97 636 HIS A C 1
ATOM 4869 O O . HIS A 1 636 ? 3.826 -18.288 -18.773 1.00 49.97 636 HIS A O 1
ATOM 4875 N N . GLY A 1 637 ? 2.692 -16.499 -19.510 1.00 43.62 637 GLY A N 1
ATOM 4876 C CA . GLY A 1 637 ? 1.380 -16.964 -19.046 1.00 43.62 637 GLY A CA 1
ATOM 4877 C C . GLY A 1 637 ? 0.800 -18.111 -19.885 1.00 43.62 637 GLY A C 1
ATOM 4878 O O . GLY A 1 637 ? 0.036 -18.929 -19.376 1.00 43.62 637 GLY A O 1
ATOM 4879 N N . ALA A 1 638 ? 1.189 -18.221 -21.159 1.00 40.56 638 ALA A N 1
ATOM 4880 C CA . ALA A 1 638 ? 0.675 -19.244 -22.074 1.00 40.56 638 ALA A CA 1
ATOM 4881 C C . ALA A 1 638 ? 1.287 -20.645 -21.855 1.00 40.56 638 ALA A C 1
ATOM 4883 O O . ALA A 1 638 ? 0.703 -21.648 -22.266 1.00 40.56 638 ALA A O 1
ATOM 4884 N N . ALA A 1 639 ? 2.447 -20.738 -21.197 1.00 41.53 639 ALA A N 1
ATOM 4885 C CA . ALA A 1 639 ? 3.258 -21.959 -21.136 1.00 41.53 639 ALA A CA 1
ATOM 4886 C C . ALA A 1 639 ? 2.725 -23.074 -20.206 1.00 41.53 639 ALA A C 1
ATOM 4888 O O . ALA A 1 639 ? 3.280 -24.171 -20.201 1.00 41.53 639 ALA A O 1
ATOM 4889 N N . MET A 1 640 ? 1.671 -22.815 -19.421 1.00 42.47 640 MET A N 1
ATOM 4890 C CA . MET A 1 640 ? 1.129 -23.746 -18.410 1.00 42.47 640 MET A CA 1
ATOM 4891 C C . MET A 1 640 ? -0.295 -24.252 -18.705 1.00 42.47 640 MET A C 1
ATOM 4893 O O . MET A 1 640 ? -0.850 -25.007 -17.912 1.00 42.47 640 MET A O 1
ATOM 4897 N N . ALA A 1 641 ? -0.887 -23.877 -19.844 1.00 38.38 641 ALA A N 1
ATOM 4898 C CA . ALA A 1 641 ? -2.264 -24.225 -20.215 1.00 38.38 641 ALA A CA 1
ATOM 4899 C C . ALA A 1 641 ? -2.354 -25.308 -21.315 1.00 38.38 641 ALA A C 1
ATOM 4901 O O . ALA A 1 641 ? -3.182 -25.217 -22.221 1.00 38.38 641 ALA A O 1
ATOM 4902 N N . VAL A 1 642 ? -1.505 -26.341 -21.244 1.00 37.06 642 VAL A N 1
ATOM 4903 C CA . VAL A 1 642 ? -1.675 -27.565 -22.049 1.00 37.06 642 VAL A CA 1
ATOM 4904 C C . VAL A 1 642 ? -2.594 -28.516 -21.283 1.00 37.06 642 VAL A C 1
ATOM 4906 O O . VAL A 1 642 ? -2.132 -29.306 -20.462 1.00 37.06 642 VAL A O 1
ATOM 4909 N N . ASP A 1 643 ? -3.898 -28.400 -21.527 1.00 36.97 643 ASP A N 1
ATOM 4910 C CA . ASP A 1 643 ? -4.928 -29.260 -20.931 1.00 36.97 643 ASP A CA 1
ATOM 4911 C C . ASP A 1 643 ? -4.865 -30.672 -21.565 1.00 36.97 643 ASP A C 1
ATOM 4913 O O . ASP A 1 643 ? -4.989 -30.784 -22.789 1.00 36.97 643 ASP A O 1
ATOM 4917 N N . PRO A 1 644 ? -4.603 -31.755 -20.804 1.00 49.72 644 PRO A N 1
ATOM 4918 C CA . PRO A 1 644 ? -4.341 -33.079 -21.367 1.00 49.72 644 PRO A CA 1
ATOM 4919 C C . PRO A 1 644 ? -5.611 -33.952 -21.441 1.00 49.72 644 PRO A C 1
ATOM 4921 O O . PRO A 1 644 ? -5.632 -35.050 -20.876 1.00 49.72 644 PRO A O 1
ATOM 4924 N N . TYR A 1 645 ? -6.653 -33.473 -22.136 1.00 41.38 645 TYR A N 1
ATOM 4925 C CA . TYR A 1 645 ? -7.923 -34.187 -22.372 1.00 41.38 645 TYR A CA 1
ATOM 4926 C C . TYR A 1 645 ? -8.488 -33.981 -23.786 1.00 41.38 645 TYR A C 1
ATOM 4928 O O . TYR A 1 645 ? -8.633 -32.814 -24.207 1.00 41.38 645 TYR A O 1
#

Radius of gyration: 41.89 Å; chains: 1; bounding box: 128×104×110 Å